Protein AF-A0AAV5U1A0-F1 (afdb_monomer_lite)

Sequence (401 aa):
RNSQMSFYNKMQKWLEPKESEEVRQLRVQREAMEIEHQRQMAEMQGRMNALTNTDSKTRQDALNRAQWETQQRAVQEHQRSAALDQSLADERSRSQQQSLADANRSKSERESYASSMERKRLDDERKAEETRRAEKARKDEERKSWEEKQKEADIRSAAEKEEHELKLEEVRREKAARLREIEESAMRYRRENEQRLEEERQRIADAYLKYRNHINMMMSEVAKAMMSRAWNDRVEKQWALKLAGMRDAHSPVHRLFSDIRFSLEDLTRLDGQALGGLVRAEIEIKVQCLLDELNNEIRAMEDEVALMQTYAVDHPEAVYLKDIEESAREIAVSALALQTEIEKVQAHLISQYEEPLSEECRDSCVRCFDELESRVEQIPTVVGLKQKYEHKNRGAYDNFQ

Secondary structure (DSSP, 8-state):
---TTSSTTS-TTS------HHHHHHHHHHHHHHHHHHHHHHHHHHHHTTS--S-TTSHHHHHHHHHHHHHHHHHHHHHHHHHHHHHHHHHHHHHHHHHHHHHHHHHHHHHHHHHHHHHHHHHHHHHHHHHHHHHHHHHHHHHHHHHHHHHHHHHHHHHHHHHHHHHHHHHHHHHHHHHHHHHHHHHHHHHHHHHHHHHHHHHHHHHHHHHHHHHHHHHHHHHHHHTTT---HHHHHHHHHHHHHHHHTTHHHHHHHHHHHHHHHHHHHSTTSTTHHHHHHHHHHHHHHHHHHHHHHHHHHHHHHHHHHHHHHH-TT-THHHHHHHHHHHHHHHHHHHHHHHHHHHHHHHS-SSPPPPHHHHHHHHHHHHHHHHHHHTSPPHHHHHHHHHHHHHHHHTT--

Organism: NCBI:txid358040

pLDDT: mean 75.24, std 15.14, range [37.62, 96.25]

Radius of gyration: 86.03 Å; chains: 1; bounding box: 164×68×234 Å

Foldseek 3Di:
DPPVPPPPPDVVDPDDDDDDPVVVVVVVVVVVVVVVVVVVVVVVVVVVVVPDDDDDDCVPVVVVVVVVVVVVVVVVVVVVVVVVVVVVVVVVVVVVVVVVVVVVVVVVVVVVVVVVVVVVVVVVVVVVVVVVVVVVVVVVVVVVVVVVVVVVVVVVVVVVVVVVVVVVVVVVVVVVVVVVVVVVVVVVVVVVLVVVLVVLLVVLVVVLVVLVVVVVVLLVVLVVVVVVVDPDPVNQVSVQVVLVSLLVLCVVLVVLLVVLVVLLVVLVVQPPHPCNVVSLSVSLSSLVSNLSSLVSSLVVLVVLLVSLVVVCVVCVVPVVSVVQNVLSVQLNVLSVQLSVLSVVVSVVSPPDDDDRDPPVSVVSNVVSVVSNNVSSVSRDHSVRSCVVVVVVVVVVVVVVD

Structure (mmCIF, N/CA/C/O backbone):
data_AF-A0AAV5U1A0-F1
#
_entry.id   AF-A0AAV5U1A0-F1
#
loop_
_atom_site.group_PDB
_atom_site.id
_atom_site.type_symbol
_atom_site.label_atom_id
_atom_site.label_alt_id
_atom_site.label_comp_id
_atom_site.label_asym_id
_atom_site.label_entity_id
_atom_site.label_seq_id
_atom_site.pdbx_PDB_ins_code
_atom_site.Cartn_x
_atom_site.Cartn_y
_atom_site.Cartn_z
_atom_site.occupancy
_atom_site.B_iso_or_equiv
_atom_site.auth_seq_id
_atom_site.auth_comp_id
_atom_site.auth_asym_id
_atom_site.auth_atom_id
_atom_site.pdbx_PDB_model_num
ATOM 1 N N . ARG A 1 1 ? -123.700 54.151 130.585 1.00 48.59 1 ARG A N 1
ATOM 2 C CA . ARG A 1 1 ? -122.828 54.742 129.532 1.00 48.59 1 ARG A CA 1
ATOM 3 C C . ARG A 1 1 ? -122.411 53.614 128.598 1.00 48.59 1 ARG A C 1
ATOM 5 O O . ARG A 1 1 ? -121.251 53.249 128.475 1.00 48.59 1 ARG A O 1
ATOM 12 N N . ASN A 1 2 ? -123.437 53.005 128.014 1.00 53.94 2 ASN A N 1
ATOM 13 C CA . ASN A 1 2 ? -123.401 51.636 127.531 1.00 53.94 2 ASN A CA 1
ATOM 14 C C . ASN A 1 2 ? -123.245 51.656 126.017 1.00 53.94 2 ASN A C 1
ATOM 16 O O . ASN A 1 2 ? -124.233 51.676 125.304 1.00 53.94 2 ASN A O 1
ATOM 20 N N . SER A 1 3 ? -122.007 51.705 125.546 1.00 49.53 3 SER A N 1
ATOM 21 C CA . SER A 1 3 ? -121.597 51.113 124.261 1.00 49.53 3 SER A CA 1
ATOM 22 C C . SER A 1 3 ? -120.067 51.002 124.211 1.00 49.53 3 SER A C 1
ATOM 24 O O . SER A 1 3 ? -119.428 51.112 123.168 1.00 49.53 3 SER A O 1
ATOM 26 N N . GLN A 1 4 ? -119.487 50.800 125.400 1.00 53.44 4 G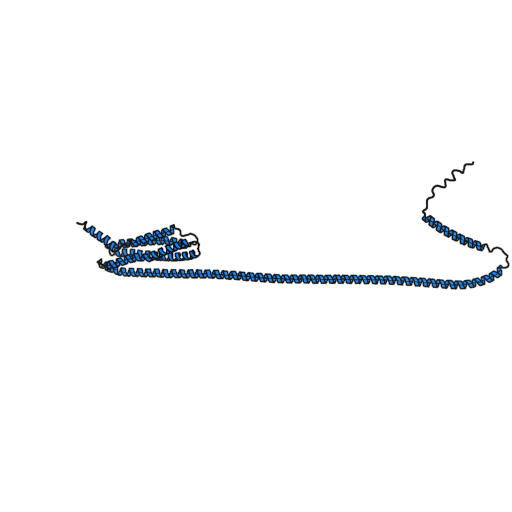LN A N 1
ATOM 27 C CA . GLN A 1 4 ? -118.068 50.754 125.738 1.00 53.44 4 GLN A CA 1
ATOM 28 C C . GLN A 1 4 ? -117.501 49.332 125.597 1.00 53.44 4 GLN A C 1
ATOM 30 O O . GLN A 1 4 ? -116.623 48.929 126.342 1.00 53.44 4 GLN A O 1
ATOM 35 N N . MET A 1 5 ? -118.032 48.537 124.670 1.00 49.59 5 MET A N 1
ATOM 36 C CA . MET A 1 5 ? -117.724 47.101 124.624 1.00 49.59 5 MET A CA 1
ATOM 37 C C . MET A 1 5 ? -117.631 46.505 123.214 1.00 49.59 5 MET A C 1
ATOM 39 O O . MET A 1 5 ? -117.287 45.335 123.092 1.00 49.59 5 MET A O 1
ATOM 43 N N . SER A 1 6 ? -117.911 47.254 122.135 1.00 59.16 6 SER A N 1
ATOM 44 C CA . SER A 1 6 ? -118.092 46.608 120.820 1.00 59.16 6 SER A CA 1
ATOM 45 C C . SER A 1 6 ? -116.867 46.592 119.910 1.00 59.16 6 SER A C 1
ATOM 47 O O . SER A 1 6 ? -116.707 45.635 119.160 1.00 59.16 6 SER A O 1
ATOM 49 N N . PHE A 1 7 ? -115.998 47.602 119.929 1.00 50.28 7 PHE A N 1
ATOM 50 C CA . PHE A 1 7 ? -114.868 47.610 118.988 1.00 50.28 7 PHE A CA 1
ATOM 51 C C . PHE A 1 7 ? -113.654 46.850 119.535 1.00 50.28 7 PHE A C 1
ATOM 53 O O . PHE A 1 7 ? -112.887 46.257 118.783 1.00 50.28 7 PHE A O 1
ATOM 60 N N . TYR A 1 8 ? -113.548 46.799 120.866 1.00 53.91 8 TYR A N 1
ATOM 61 C CA . TYR A 1 8 ? -112.411 46.233 121.585 1.00 53.91 8 TYR A CA 1
ATOM 62 C C . TYR A 1 8 ? -112.389 44.696 121.660 1.00 53.91 8 TYR A C 1
ATOM 64 O O . TYR A 1 8 ? -111.515 44.160 122.322 1.00 53.91 8 TYR A O 1
ATOM 72 N N . ASN A 1 9 ? -113.311 43.963 121.013 1.00 52.78 9 ASN A N 1
ATOM 73 C CA . ASN A 1 9 ? -113.523 42.555 121.379 1.00 52.78 9 ASN A CA 1
ATOM 74 C C . ASN A 1 9 ? -113.500 41.490 120.283 1.00 52.78 9 ASN A C 1
ATOM 76 O O . ASN A 1 9 ? -113.674 40.328 120.617 1.00 52.78 9 ASN A O 1
ATOM 80 N N . LYS A 1 10 ? -113.349 41.771 118.988 1.00 46.94 10 LYS A N 1
ATOM 81 C CA . LYS A 1 10 ? -113.421 40.638 118.027 1.00 46.94 10 LYS A CA 1
ATOM 82 C C . LYS A 1 10 ? -112.375 40.599 116.955 1.00 46.94 10 LYS A C 1
ATOM 84 O O . LYS A 1 10 ? -112.072 39.519 116.462 1.00 46.94 10 LYS A O 1
ATOM 89 N N . MET A 1 11 ? -111.774 41.740 116.658 1.00 47.81 11 MET A N 1
ATOM 90 C CA . MET A 1 11 ? -110.673 41.856 115.712 1.00 47.81 11 MET A CA 1
ATOM 91 C C . MET A 1 11 ? -109.422 41.027 116.036 1.00 47.81 11 MET A C 1
ATOM 93 O O . MET A 1 11 ? -108.529 40.916 115.208 1.00 47.81 11 MET A O 1
ATOM 97 N N . GLN A 1 12 ? -109.370 40.497 117.261 1.00 50.50 12 GLN A N 1
ATOM 98 C CA . GLN A 1 12 ? -108.471 39.505 117.854 1.00 50.50 12 GLN A CA 1
ATOM 99 C C . GLN A 1 12 ? -108.422 38.176 117.064 1.00 50.50 12 GLN A C 1
ATOM 101 O O . GLN A 1 12 ? -108.495 37.094 117.636 1.00 50.50 12 GLN A O 1
ATOM 106 N N . LYS A 1 13 ? -108.374 38.232 115.732 1.00 48.75 13 LYS A N 1
ATOM 107 C CA . LYS A 1 13 ? -108.492 37.045 114.882 1.00 48.75 13 LYS A CA 1
ATOM 108 C C . LYS A 1 13 ? -107.665 37.057 113.612 1.00 48.75 13 LYS A C 1
ATOM 110 O O . LYS A 1 13 ? -107.709 36.080 112.875 1.00 48.75 13 LYS A O 1
ATOM 115 N N . TRP A 1 14 ? -106.945 38.133 113.324 1.00 39.72 14 TRP A N 1
ATOM 116 C CA . TRP A 1 14 ? -106.251 38.232 112.052 1.00 39.72 14 TRP A CA 1
ATOM 117 C C . TRP A 1 14 ? -104.748 38.235 112.227 1.00 39.72 14 TRP A C 1
ATOM 119 O O . TRP A 1 14 ? -104.112 39.272 112.285 1.00 39.72 14 TRP A O 1
ATOM 129 N N . LEU A 1 15 ? -104.215 37.029 112.082 1.00 42.25 15 LEU A N 1
ATOM 130 C CA . LEU A 1 15 ? -102.913 36.794 111.465 1.00 42.25 15 LEU A CA 1
ATOM 131 C C . LEU A 1 15 ? -101.770 36.619 112.461 1.00 42.25 15 LEU A C 1
ATOM 133 O O . LEU A 1 15 ? -100.692 37.193 112.347 1.00 42.25 15 LEU A O 1
ATOM 137 N N . GLU A 1 16 ? -102.042 35.703 113.388 1.00 50.31 16 GLU A N 1
ATOM 138 C CA . GLU A 1 16 ? -101.119 34.652 113.813 1.00 50.31 16 GLU A CA 1
ATOM 139 C C . GLU A 1 16 ? -100.165 34.205 112.674 1.00 50.31 16 GLU A C 1
ATOM 141 O O . GLU A 1 16 ? -100.628 33.867 111.575 1.00 50.31 16 GLU A O 1
ATOM 146 N N . PRO A 1 17 ? -98.844 34.165 112.922 1.00 49.12 17 PRO A N 1
ATOM 147 C CA . PRO A 1 17 ? -97.859 33.585 112.011 1.00 49.12 17 PRO A CA 1
ATOM 148 C C . PRO A 1 17 ? -98.014 32.055 111.944 1.00 49.12 17 PRO A C 1
ATOM 150 O O . PRO A 1 17 ? -98.098 31.390 112.974 1.00 49.12 17 PRO A O 1
ATOM 153 N N . LYS A 1 18 ? -98.028 31.473 110.737 1.00 51.34 18 LYS A N 1
ATOM 154 C CA . LYS A 1 18 ? -98.046 30.012 110.537 1.00 51.34 18 LYS A CA 1
ATOM 155 C C . LYS A 1 18 ? -96.678 29.407 110.888 1.00 51.34 18 LYS A C 1
ATOM 157 O O . LYS A 1 18 ? -95.752 29.498 110.086 1.00 51.34 18 LYS A O 1
ATOM 162 N N . GLU A 1 19 ? -96.560 28.783 112.059 1.00 57.25 19 GLU A N 1
ATOM 163 C CA . GLU A 1 19 ? -95.441 27.887 112.397 1.00 57.25 19 GLU A CA 1
ATOM 164 C C . GLU A 1 19 ? -95.507 26.588 111.574 1.00 57.25 19 GLU A C 1
ATOM 166 O O . GLU A 1 19 ? -96.593 26.074 111.287 1.00 57.25 19 GLU A O 1
ATOM 171 N N . SER A 1 20 ? -94.336 26.083 111.169 1.00 61.44 20 SER A N 1
ATOM 172 C CA . SER A 1 20 ? -94.187 24.944 110.260 1.00 61.44 20 SER A CA 1
ATOM 173 C C . SER A 1 20 ? -94.536 23.597 110.911 1.00 61.44 20 SER A C 1
ATOM 175 O O . SER A 1 20 ? -94.379 23.386 112.115 1.00 61.44 20 SER A O 1
ATOM 177 N N . GLU A 1 21 ? -95.011 22.672 110.072 1.00 65.62 21 GLU A N 1
ATOM 178 C CA . GLU A 1 21 ? -95.587 21.362 110.415 1.00 65.62 21 GLU A CA 1
ATOM 179 C C . GLU A 1 21 ? -94.702 20.494 111.343 1.00 65.62 21 GLU A C 1
ATOM 181 O O . GLU A 1 21 ? -95.224 19.771 112.193 1.00 65.62 21 GLU A O 1
ATOM 186 N N . GLU A 1 22 ? -93.370 20.600 111.249 1.00 62.59 22 GLU A N 1
ATOM 187 C CA . GLU A 1 22 ? -92.422 19.838 112.085 1.00 62.59 22 GLU A CA 1
ATOM 188 C C . GLU A 1 22 ? -92.448 20.251 113.567 1.00 62.59 22 GLU A C 1
ATOM 190 O O . GLU A 1 22 ? -92.394 19.393 114.451 1.00 62.59 22 GLU A O 1
ATOM 195 N N . VAL A 1 23 ? -92.608 21.545 113.873 1.00 67.62 23 VAL A N 1
ATOM 196 C CA . VAL A 1 23 ? -92.709 22.029 115.266 1.00 67.62 23 VAL A CA 1
ATOM 197 C C . VAL A 1 23 ? -94.012 21.548 115.905 1.00 67.62 23 VAL A C 1
ATOM 199 O O . VAL A 1 23 ? -94.048 21.213 117.092 1.00 67.62 23 VAL A O 1
ATOM 202 N N . ARG A 1 24 ? -95.080 21.441 115.105 1.00 69.25 24 ARG A N 1
ATOM 203 C CA . ARG A 1 24 ? -96.358 20.868 115.542 1.00 69.25 24 ARG A CA 1
ATOM 204 C C . ARG A 1 24 ? -96.214 19.397 115.913 1.00 69.25 24 ARG A C 1
ATOM 206 O O . ARG A 1 24 ? -96.695 19.002 116.972 1.00 69.25 24 ARG A O 1
ATOM 213 N N . GLN A 1 25 ? -95.529 18.604 115.090 1.00 72.25 25 GLN A N 1
ATOM 214 C CA . GLN A 1 25 ? -95.338 17.178 115.366 1.00 72.25 25 GLN A CA 1
ATOM 215 C C . GLN A 1 25 ? -94.509 16.935 116.635 1.00 72.25 25 GLN A C 1
ATOM 217 O O . GLN A 1 25 ? -94.887 16.103 117.462 1.00 72.25 25 GLN A O 1
ATOM 222 N N . LEU A 1 26 ? -93.442 17.710 116.851 1.00 74.94 26 LEU A N 1
ATOM 223 C CA . LEU A 1 26 ? -92.630 17.605 118.067 1.00 74.94 26 LEU A CA 1
ATOM 224 C C . LEU A 1 26 ? -93.375 18.077 119.324 1.00 74.94 26 LEU A C 1
ATOM 226 O O . LEU A 1 26 ? -93.218 17.479 120.390 1.00 74.94 26 LEU A O 1
ATOM 230 N N . ARG A 1 27 ? -94.229 19.105 119.217 1.00 76.25 27 ARG A N 1
ATOM 231 C CA . ARG A 1 27 ? -95.063 19.546 120.347 1.00 76.25 27 ARG A CA 1
ATOM 232 C C . ARG A 1 27 ? -96.091 18.481 120.731 1.00 76.25 27 ARG A C 1
ATOM 234 O O . ARG A 1 27 ? -96.222 18.192 121.914 1.00 76.25 27 ARG A O 1
ATOM 241 N N . VAL A 1 28 ? -96.738 17.847 119.752 1.00 77.50 28 VAL A N 1
ATOM 242 C CA . VAL A 1 28 ? -97.706 16.763 119.999 1.00 77.50 28 VAL A CA 1
ATOM 243 C C . VAL A 1 28 ? -97.037 15.555 120.661 1.00 77.50 28 VAL A C 1
ATOM 245 O O . VAL A 1 28 ? -97.597 14.995 121.600 1.00 77.50 28 VAL A O 1
ATOM 248 N N . GLN A 1 29 ? -95.821 15.174 120.249 1.00 75.19 29 GLN A N 1
ATOM 249 C CA . GLN A 1 29 ? -95.087 14.097 120.928 1.00 75.19 29 GLN A CA 1
ATOM 250 C C . GLN A 1 29 ? -94.701 14.460 122.367 1.00 75.19 29 GLN A C 1
ATOM 252 O O . GLN A 1 29 ? -94.767 13.608 123.254 1.00 75.19 29 GLN A O 1
ATOM 257 N N . ARG A 1 30 ? -94.329 15.720 122.620 1.00 77.31 30 ARG A N 1
ATOM 258 C CA . ARG A 1 30 ? -93.998 16.184 123.971 1.00 77.31 30 ARG A CA 1
ATOM 259 C C . ARG A 1 30 ? -95.231 16.236 124.878 1.00 77.31 30 ARG A C 1
ATOM 261 O O . ARG A 1 30 ? -95.161 15.740 125.997 1.00 77.31 30 ARG A O 1
ATOM 268 N N . GLU A 1 31 ? -96.355 16.760 124.388 1.00 78.31 31 GLU A N 1
ATOM 269 C CA . GLU A 1 31 ? -97.624 16.810 125.130 1.00 78.31 31 GLU A CA 1
ATOM 270 C C . GLU A 1 31 ? -98.175 15.406 125.417 1.00 78.31 31 GLU A C 1
ATOM 272 O O . GLU A 1 31 ? -98.646 15.151 126.523 1.00 78.31 31 GLU A O 1
ATOM 277 N N . ALA A 1 32 ? -98.053 14.461 124.477 1.00 72.75 32 ALA A N 1
ATOM 278 C CA . ALA A 1 32 ? -98.461 13.074 124.704 1.00 72.75 32 ALA A CA 1
ATOM 279 C C . ALA A 1 32 ? -97.666 12.416 125.848 1.00 72.75 32 ALA A C 1
ATOM 281 O O . ALA A 1 32 ? -98.256 11.765 126.710 1.00 72.75 32 ALA A O 1
ATOM 282 N N . MET A 1 33 ? -96.348 12.642 125.911 1.00 70.44 33 MET A N 1
ATOM 283 C CA . MET A 1 33 ? -95.525 12.147 127.022 1.00 70.44 33 MET A CA 1
ATOM 284 C C . MET A 1 33 ? -95.850 12.837 128.355 1.00 70.44 33 MET A C 1
ATOM 286 O O . MET A 1 33 ? -95.822 12.195 129.404 1.00 70.44 33 MET A O 1
ATOM 290 N N . GLU A 1 34 ? -96.186 14.128 128.337 1.00 77.50 34 GLU A N 1
ATOM 291 C CA . GLU A 1 34 ? -96.511 14.891 129.548 1.00 77.50 34 GLU A CA 1
ATOM 292 C C . GLU A 1 34 ? -97.882 14.492 130.132 1.00 77.50 34 GLU A C 1
ATOM 294 O O . GLU A 1 34 ? -98.027 14.386 131.352 1.00 77.50 34 GLU A O 1
ATOM 299 N N . ILE A 1 35 ? -98.855 14.147 129.279 1.00 78.00 35 ILE A N 1
ATOM 300 C CA . ILE A 1 35 ? -100.155 13.582 129.683 1.00 78.00 35 ILE A CA 1
ATOM 301 C C . ILE A 1 35 ? -99.990 12.179 130.285 1.00 78.00 35 ILE A C 1
ATOM 303 O O . ILE A 1 35 ? -100.602 11.878 131.312 1.00 78.00 35 ILE A O 1
ATOM 307 N N . GLU A 1 36 ? -99.150 11.327 129.692 1.00 75.19 36 GLU A N 1
ATOM 308 C CA . GLU A 1 36 ? -98.851 9.990 130.226 1.00 75.19 36 GLU A CA 1
ATOM 309 C C . GLU A 1 36 ? -98.211 10.090 131.623 1.00 75.19 36 GLU A C 1
ATOM 311 O O . GLU A 1 36 ? -98.620 9.399 132.561 1.00 75.19 36 GLU A O 1
ATOM 316 N N . HIS A 1 37 ? -97.267 11.023 131.795 1.00 76.25 37 HIS A N 1
ATOM 317 C CA . HIS A 1 37 ? -96.610 11.266 133.076 1.00 76.25 37 HIS A CA 1
ATOM 318 C C . HIS A 1 37 ? -97.585 11.796 134.142 1.00 76.25 37 HIS A C 1
ATOM 320 O O . HIS A 1 37 ? -97.593 11.307 135.274 1.00 76.25 37 HIS A O 1
ATOM 326 N N . GLN A 1 38 ? -98.475 12.730 133.787 1.00 76.69 38 GLN A N 1
ATOM 327 C CA . GLN A 1 38 ? -99.516 13.215 134.701 1.00 76.69 38 GLN A CA 1
ATOM 328 C C . GLN A 1 38 ? -100.531 12.124 135.071 1.00 76.69 38 GLN A C 1
ATOM 330 O O . GLN A 1 38 ? -100.978 12.067 136.219 1.00 76.69 38 GLN A O 1
ATOM 335 N N . ARG A 1 39 ? -100.858 11.213 134.146 1.00 76.44 39 ARG A N 1
ATOM 336 C CA . ARG A 1 39 ? -101.757 10.083 134.413 1.00 76.44 39 ARG A CA 1
ATOM 337 C C . ARG A 1 39 ? -101.153 9.103 135.421 1.00 76.44 39 ARG A C 1
ATOM 339 O O . ARG A 1 39 ? -101.855 8.688 136.340 1.00 76.44 39 ARG A O 1
ATOM 346 N N . GLN A 1 40 ? -99.854 8.813 135.319 1.00 71.38 40 GLN A N 1
ATOM 347 C CA . GLN A 1 40 ? -99.142 7.993 136.310 1.00 71.38 40 GLN A CA 1
ATOM 348 C C . GLN A 1 40 ? -99.088 8.665 137.694 1.00 71.38 40 GLN A C 1
ATOM 350 O O . GLN A 1 40 ? -99.261 7.996 138.715 1.00 71.38 40 GLN A O 1
ATOM 355 N N . MET A 1 41 ? -98.926 9.993 137.745 1.00 70.00 41 MET A N 1
ATOM 356 C CA . MET A 1 41 ? -98.953 10.753 139.003 1.00 70.00 41 MET A CA 1
ATOM 357 C C . MET A 1 41 ? -100.347 10.761 139.656 1.00 70.00 41 MET A C 1
ATOM 359 O O . MET A 1 41 ? -100.457 10.599 140.874 1.00 70.00 41 MET A O 1
ATOM 363 N N . ALA A 1 42 ? -101.416 10.866 138.860 1.00 65.44 42 ALA A N 1
ATOM 364 C CA . ALA A 1 42 ? -102.796 10.801 139.344 1.00 65.44 42 ALA A CA 1
ATOM 365 C C . ALA A 1 42 ? -103.187 9.393 139.832 1.00 65.44 42 ALA A C 1
ATOM 367 O O . ALA A 1 42 ? -103.898 9.257 140.827 1.00 65.44 42 ALA A O 1
ATOM 368 N N . GLU A 1 43 ? -102.690 8.336 139.184 1.00 62.28 43 GLU A N 1
ATOM 369 C CA . GLU A 1 43 ? -102.940 6.949 139.592 1.00 62.28 43 GLU A CA 1
ATOM 370 C C . GLU A 1 43 ? -102.210 6.600 140.905 1.00 62.28 43 GLU A C 1
ATOM 372 O O . GLU A 1 43 ? -102.770 5.918 141.772 1.00 62.28 43 GLU A O 1
ATOM 377 N N . MET A 1 44 ? -101.009 7.158 141.119 1.00 54.88 44 MET A N 1
ATOM 378 C CA . MET A 1 44 ? -100.324 7.108 142.417 1.00 54.88 44 MET A CA 1
ATOM 379 C C . MET A 1 44 ? -101.085 7.870 143.509 1.00 54.88 44 MET A C 1
ATOM 381 O O . MET A 1 44 ? -101.256 7.341 144.609 1.00 54.88 44 MET A O 1
ATOM 385 N N . GLN A 1 45 ? -101.601 9.071 143.223 1.00 57.88 45 GLN A N 1
ATOM 386 C CA . GLN A 1 45 ? -102.426 9.820 144.182 1.00 57.88 45 GLN A CA 1
ATOM 387 C C . GLN A 1 45 ? -103.773 9.132 144.473 1.00 57.88 45 GLN A C 1
ATOM 389 O O . GLN A 1 45 ? -104.239 9.161 145.613 1.00 57.88 45 GLN A O 1
ATOM 394 N N . GLY A 1 46 ? -104.361 8.433 143.496 1.00 57.78 46 GLY A N 1
ATOM 395 C CA . GLY A 1 46 ? -105.582 7.638 143.666 1.00 57.78 46 GLY A CA 1
ATOM 396 C C . GLY A 1 46 ? -105.400 6.429 144.590 1.00 57.78 46 GLY A C 1
ATOM 397 O O . GLY A 1 46 ? -106.265 6.157 145.421 1.00 57.78 46 GLY A O 1
ATOM 398 N N . ARG A 1 47 ? -104.243 5.750 144.529 1.00 52.94 47 ARG A N 1
ATOM 399 C CA . ARG A 1 47 ? -103.893 4.675 145.482 1.00 52.94 47 ARG A CA 1
ATOM 400 C C . ARG A 1 47 ? -103.631 5.198 146.895 1.00 52.94 47 ARG A C 1
ATOM 402 O O . ARG A 1 47 ? -103.872 4.482 147.862 1.00 52.94 47 ARG A O 1
ATOM 409 N N . MET A 1 48 ? -103.190 6.448 147.019 1.00 47.09 48 MET A N 1
ATOM 410 C CA . MET A 1 48 ? -102.889 7.078 148.304 1.00 47.09 48 MET A CA 1
ATOM 411 C C . MET A 1 48 ? -104.152 7.557 149.051 1.00 47.09 48 MET A C 1
ATOM 413 O O . MET A 1 48 ? -104.166 7.568 150.279 1.00 47.09 48 MET A O 1
ATOM 417 N N . ASN A 1 49 ? -105.242 7.854 148.332 1.00 48.47 49 ASN A N 1
ATOM 418 C CA . ASN A 1 49 ? -106.522 8.293 148.910 1.00 48.47 49 ASN A CA 1
ATOM 419 C C . ASN A 1 49 ? -107.484 7.145 149.296 1.00 48.47 49 ASN A C 1
ATOM 421 O O . ASN A 1 49 ? -108.529 7.402 149.887 1.00 48.47 49 ASN A O 1
ATOM 425 N N . ALA A 1 50 ? -107.136 5.882 149.020 1.00 46.12 50 ALA A N 1
ATOM 426 C CA . ALA A 1 50 ? -107.921 4.700 149.410 1.00 46.12 50 ALA A CA 1
ATOM 427 C C . ALA A 1 50 ? -107.525 4.105 150.785 1.00 46.12 50 ALA A C 1
ATOM 429 O O . ALA A 1 50 ? -108.000 3.033 151.154 1.00 46.12 50 ALA A O 1
ATOM 430 N N . LEU A 1 51 ? -106.666 4.786 151.558 1.00 40.56 51 LEU A N 1
ATOM 431 C CA . LEU A 1 51 ? -106.143 4.319 152.857 1.00 40.56 51 LEU A CA 1
ATOM 432 C C . LEU A 1 51 ? -106.415 5.291 154.023 1.00 40.56 51 LEU A C 1
ATOM 434 O O . LEU A 1 51 ? -105.665 5.339 155.000 1.00 40.56 51 LEU A O 1
ATOM 438 N N . THR A 1 52 ? -107.512 6.047 153.955 1.00 38.78 52 THR A N 1
ATOM 439 C CA . THR A 1 52 ? -107.916 7.007 154.996 1.00 38.78 52 THR A CA 1
ATOM 440 C C . THR A 1 52 ? -109.389 6.861 155.390 1.00 38.78 52 THR A C 1
ATOM 442 O O . THR A 1 52 ? -110.200 7.737 155.121 1.00 38.78 52 THR A O 1
ATOM 445 N N . ASN A 1 53 ? -109.737 5.752 156.057 1.00 40.44 53 ASN A N 1
ATOM 446 C CA . ASN A 1 53 ? -110.709 5.737 157.167 1.00 40.44 53 ASN A CA 1
ATOM 447 C C . ASN A 1 53 ? -110.823 4.335 157.791 1.00 40.44 53 ASN A C 1
ATOM 449 O O . ASN A 1 53 ? -111.465 3.475 157.205 1.00 40.44 53 ASN A O 1
ATOM 453 N N . THR A 1 54 ? -110.188 4.131 158.956 1.00 41.41 54 THR A N 1
ATOM 454 C CA . THR A 1 54 ? -110.735 3.475 160.172 1.00 41.41 54 THR A CA 1
ATOM 455 C C . THR A 1 54 ? -109.639 3.330 161.247 1.00 41.41 54 THR A C 1
ATOM 457 O O . THR A 1 54 ? -108.613 2.690 161.029 1.00 41.41 54 THR A O 1
ATOM 460 N N . ASP A 1 55 ? -109.877 3.969 162.392 1.00 41.81 55 ASP A N 1
ATOM 461 C CA . ASP A 1 55 ? -109.463 3.709 163.784 1.00 41.81 55 ASP A CA 1
ATOM 462 C C . ASP A 1 55 ? -108.170 2.932 164.151 1.00 41.81 55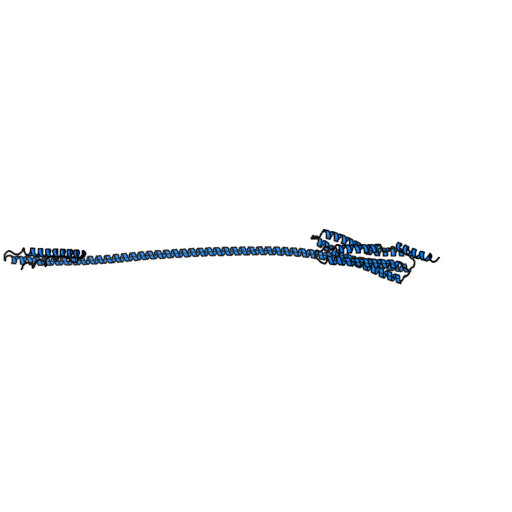 ASP A C 1
ATOM 464 O O . ASP A 1 55 ? -108.125 1.720 164.338 1.00 41.81 55 ASP A O 1
ATOM 468 N N . SER A 1 56 ? -107.126 3.725 164.425 1.00 47.94 56 SER A N 1
ATOM 469 C CA . SER A 1 56 ? -106.319 3.860 165.665 1.00 47.94 56 SER A CA 1
ATOM 470 C C . SER A 1 56 ? -105.809 2.672 166.520 1.00 47.94 56 SER A C 1
ATOM 472 O O . SER A 1 56 ? -104.936 2.940 167.346 1.00 47.94 56 SER A O 1
ATOM 474 N N . LYS A 1 57 ? -106.238 1.406 166.404 1.00 46.16 57 LYS A N 1
ATOM 475 C CA . LYS A 1 57 ? -105.775 0.343 167.347 1.00 46.16 57 LYS A CA 1
ATOM 476 C C . LYS A 1 57 ? -105.124 -0.895 166.714 1.00 46.16 57 LYS A C 1
ATOM 478 O O . LYS A 1 57 ? -104.540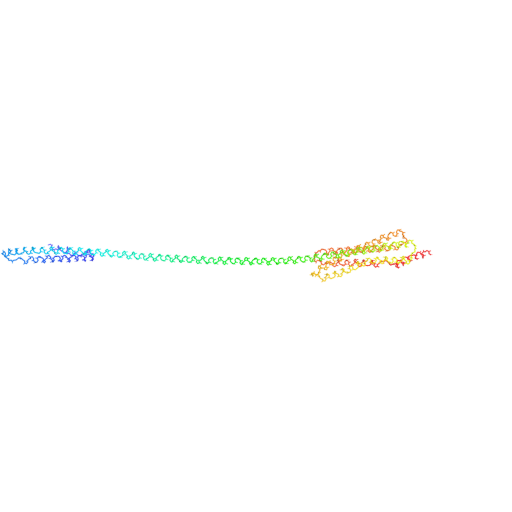 -1.698 167.428 1.00 46.16 57 LYS A O 1
ATOM 483 N N . THR A 1 58 ? -105.102 -0.990 165.385 1.00 52.84 58 THR A N 1
ATOM 484 C CA . THR A 1 58 ? -104.481 -2.089 164.606 1.00 52.84 58 THR A CA 1
ATOM 485 C C . THR A 1 58 ? -103.177 -1.692 163.892 1.00 52.84 58 THR A C 1
ATOM 487 O O . THR A 1 58 ? -102.538 -2.523 163.251 1.00 52.84 58 THR A O 1
ATOM 490 N N . ARG A 1 59 ? -102.740 -0.428 164.019 1.00 48.12 59 ARG A N 1
ATOM 491 C CA . ARG A 1 59 ? -101.517 0.118 163.389 1.00 48.12 59 ARG A CA 1
ATOM 492 C C . ARG A 1 59 ? -100.212 -0.412 163.997 1.00 48.12 59 ARG A C 1
ATOM 494 O O . ARG A 1 59 ? -99.212 -0.480 163.290 1.00 48.12 59 ARG A O 1
ATOM 501 N N . GLN A 1 60 ? -100.219 -0.808 165.270 1.00 51.88 60 GLN A N 1
ATOM 502 C CA . GLN A 1 60 ? -98.990 -1.189 165.973 1.00 51.88 60 GLN A CA 1
ATOM 503 C C . GLN A 1 60 ? -98.539 -2.629 165.656 1.00 51.88 60 GLN A C 1
ATOM 505 O O . GLN A 1 60 ? -97.346 -2.871 165.500 1.00 51.88 60 GLN A O 1
ATOM 510 N N . ASP A 1 61 ? -99.473 -3.562 165.439 1.00 56.81 61 ASP A N 1
ATOM 511 C CA . ASP A 1 61 ? -99.145 -4.963 165.113 1.00 56.81 61 ASP A CA 1
ATOM 512 C C . ASP A 1 61 ? -98.817 -5.188 163.624 1.00 56.81 61 ASP A C 1
ATOM 514 O O . ASP A 1 61 ? -98.133 -6.153 163.271 1.00 56.81 61 ASP A O 1
ATOM 518 N N . ALA A 1 62 ? -99.255 -4.284 162.738 1.00 52.59 62 ALA A N 1
ATOM 519 C CA . ALA A 1 62 ? -98.893 -4.299 161.319 1.00 52.59 62 ALA A CA 1
ATOM 520 C C . ALA A 1 62 ? -97.471 -3.755 161.067 1.00 52.59 62 ALA A C 1
ATOM 522 O O . ALA A 1 62 ? -96.779 -4.241 160.174 1.00 52.59 62 ALA A O 1
ATOM 523 N N . LEU A 1 63 ? -96.999 -2.804 161.883 1.00 56.41 63 LEU A N 1
ATOM 524 C CA . LEU A 1 63 ? -95.653 -2.222 161.781 1.00 56.41 63 LEU A CA 1
ATOM 525 C C . LEU A 1 63 ? -94.544 -3.232 162.125 1.00 56.41 63 LEU A C 1
ATOM 527 O O . LEU A 1 63 ? -93.533 -3.287 161.425 1.00 56.41 63 LEU A O 1
ATOM 531 N N . ASN A 1 64 ? -94.769 -4.097 163.118 1.00 59.62 64 ASN A N 1
ATOM 532 C CA . ASN A 1 64 ? -93.806 -5.140 163.490 1.00 59.62 64 ASN A CA 1
ATOM 533 C C . ASN A 1 64 ? -93.730 -6.281 162.455 1.00 59.62 64 ASN A C 1
ATOM 535 O O . ASN A 1 64 ? -92.658 -6.844 162.245 1.00 59.62 64 ASN A O 1
ATOM 539 N N . ARG A 1 65 ? -94.833 -6.597 161.756 1.00 58.69 65 ARG A N 1
ATOM 540 C CA . ARG A 1 65 ? -94.817 -7.556 160.633 1.00 58.69 65 ARG A CA 1
ATOM 541 C C . ARG A 1 65 ? -94.189 -6.967 159.368 1.00 58.69 65 ARG A C 1
ATOM 543 O O . ARG A 1 65 ? -93.401 -7.645 158.716 1.00 58.69 65 ARG A O 1
ATOM 550 N N . ALA A 1 66 ? -94.468 -5.698 159.068 1.00 55.59 66 ALA A N 1
ATOM 551 C CA . ALA A 1 66 ? -93.889 -5.013 157.918 1.00 55.59 66 ALA A CA 1
ATOM 552 C C . ALA A 1 66 ? -92.359 -4.904 158.025 1.00 55.59 66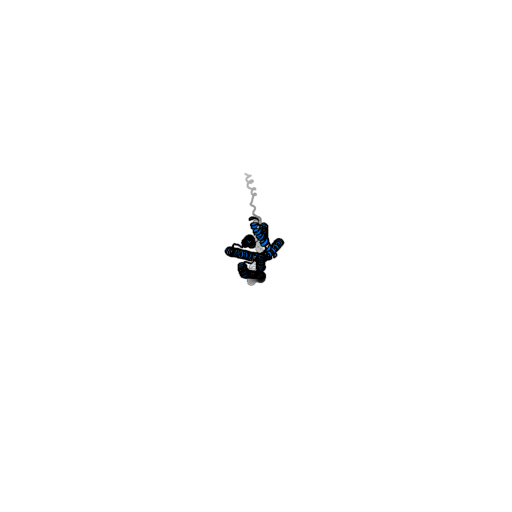 ALA A C 1
ATOM 554 O O . ALA A 1 66 ? -91.678 -5.190 157.050 1.00 55.59 66 ALA A O 1
ATOM 555 N N . GLN A 1 67 ? -91.798 -4.583 159.199 1.00 60.94 67 GLN A N 1
ATOM 556 C CA . GLN A 1 67 ? -90.339 -4.476 159.369 1.00 60.94 67 GLN A CA 1
ATOM 557 C C . GLN A 1 67 ? -89.581 -5.792 159.123 1.00 60.94 67 GLN A C 1
ATOM 559 O O . GLN A 1 67 ? -88.467 -5.753 158.595 1.00 60.94 67 GLN A O 1
ATOM 564 N N . TRP A 1 68 ? -90.175 -6.946 159.444 1.00 62.72 68 TRP A N 1
ATOM 565 C CA . TRP A 1 68 ? -89.560 -8.250 159.168 1.00 62.72 68 TRP A CA 1
ATOM 566 C C . TRP A 1 68 ? -89.570 -8.597 157.669 1.00 62.72 68 TRP A C 1
ATOM 568 O O . TRP A 1 68 ? -88.581 -9.102 157.137 1.00 62.72 68 TRP A O 1
ATOM 578 N N . GLU A 1 69 ? -90.640 -8.245 156.950 1.00 58.03 69 GLU A N 1
ATOM 579 C CA . GLU A 1 69 ? -90.724 -8.448 155.497 1.00 58.03 69 GLU A CA 1
ATOM 580 C C . GLU A 1 69 ? -89.805 -7.502 154.702 1.00 58.03 69 GLU A C 1
ATOM 582 O O . GLU A 1 69 ? -89.264 -7.902 153.667 1.00 58.03 69 GLU A O 1
ATOM 587 N N . THR A 1 70 ? -89.560 -6.275 155.184 1.00 59.31 70 THR A N 1
ATOM 588 C CA . THR A 1 70 ? -88.643 -5.333 154.517 1.00 59.31 70 THR A CA 1
ATOM 589 C C . THR A 1 70 ? -87.186 -5.800 154.583 1.00 59.31 70 THR A C 1
ATOM 591 O O . THR A 1 70 ? -86.452 -5.634 153.609 1.00 59.31 70 THR A O 1
ATOM 594 N N . GLN A 1 71 ? -86.758 -6.436 155.682 1.00 60.34 71 GLN A N 1
ATOM 595 C CA . GLN A 1 71 ? -85.396 -6.980 155.784 1.00 60.34 71 GLN A CA 1
ATOM 596 C C . GLN A 1 71 ? -85.171 -8.187 154.860 1.00 60.34 71 GLN A C 1
ATOM 598 O O . GLN A 1 71 ? -84.095 -8.299 154.274 1.00 60.34 71 GLN A O 1
ATOM 603 N N . GLN A 1 72 ? -86.174 -9.049 154.646 1.00 60.06 72 GLN A N 1
ATOM 604 C CA . GLN A 1 72 ? -86.034 -10.155 153.688 1.00 60.06 72 GLN A CA 1
ATOM 605 C C . GLN A 1 72 ? -86.010 -9.699 152.220 1.00 60.06 72 GLN A C 1
ATOM 607 O O . GLN A 1 72 ? -85.264 -10.274 151.425 1.00 60.06 72 GLN A O 1
ATOM 612 N N . ARG A 1 73 ? -86.768 -8.657 151.844 1.00 58.12 73 ARG A N 1
ATOM 613 C CA . ARG A 1 73 ? -86.749 -8.142 150.459 1.00 58.12 73 ARG A CA 1
ATOM 614 C C . ARG A 1 73 ? -85.424 -7.470 150.097 1.00 58.12 73 ARG A C 1
ATOM 616 O O . ARG A 1 73 ? -84.926 -7.710 149.001 1.00 58.12 73 ARG A O 1
ATOM 623 N N . ALA A 1 74 ? -84.803 -6.739 151.027 1.00 57.97 74 ALA A N 1
ATOM 624 C CA . ALA A 1 74 ? -83.517 -6.077 150.787 1.00 57.97 74 ALA A CA 1
ATOM 625 C C . ALA A 1 74 ? -82.378 -7.067 150.457 1.00 57.97 74 ALA A C 1
ATOM 627 O O . ALA A 1 74 ? -81.525 -6.775 149.621 1.00 57.97 74 ALA A O 1
ATOM 628 N N . VAL A 1 75 ? -82.384 -8.268 151.051 1.00 62.06 75 VAL A N 1
ATOM 629 C CA . VAL A 1 75 ? -81.375 -9.306 150.765 1.00 62.06 75 VAL A CA 1
ATOM 630 C C . VAL A 1 75 ? -81.586 -9.950 149.385 1.00 62.06 75 VAL A C 1
ATOM 632 O O . VAL A 1 75 ? -80.611 -10.210 148.680 1.00 62.06 75 VAL A O 1
ATOM 635 N N . GLN A 1 76 ? -82.834 -10.164 148.951 1.00 59.41 76 GLN A N 1
ATOM 636 C CA . GLN A 1 76 ? -83.119 -10.707 147.612 1.00 59.41 76 GLN A CA 1
ATOM 637 C C . GLN A 1 76 ? -82.865 -9.697 146.480 1.00 59.41 76 GLN A C 1
ATOM 639 O O . GLN A 1 76 ? -82.425 -10.092 145.399 1.00 59.41 76 GLN A O 1
ATOM 644 N N . GLU A 1 77 ? -83.099 -8.403 146.708 1.00 57.75 77 GLU A N 1
ATOM 645 C CA . GLU A 1 77 ? -82.823 -7.354 145.715 1.00 57.75 77 GLU A CA 1
ATOM 646 C C . GLU A 1 77 ? -81.319 -7.155 145.486 1.00 57.75 77 GLU A C 1
ATOM 648 O O . GLU A 1 77 ? -80.884 -7.030 144.339 1.00 57.75 77 GLU A O 1
ATOM 653 N N . HIS A 1 78 ? -80.505 -7.246 146.544 1.00 59.88 78 HIS A N 1
ATOM 654 C CA . HIS A 1 78 ? -79.048 -7.139 146.422 1.00 59.88 78 HIS A CA 1
ATOM 655 C C . HIS A 1 78 ? -78.422 -8.326 145.663 1.00 59.88 78 HIS A C 1
ATOM 657 O O . HIS A 1 78 ? -77.430 -8.151 144.955 1.00 59.88 78 HIS A O 1
ATOM 663 N N . GLN A 1 79 ? -79.024 -9.521 145.749 1.00 60.25 79 GLN A N 1
ATOM 664 C CA . GLN A 1 79 ? -78.614 -10.686 144.952 1.00 60.25 79 GLN A CA 1
ATOM 665 C C . GLN A 1 79 ? -79.036 -10.574 143.476 1.00 60.25 79 GLN A C 1
ATOM 667 O O . GLN A 1 79 ? -78.304 -11.028 142.598 1.00 60.25 79 GLN A O 1
ATOM 672 N N . ARG A 1 80 ? -80.177 -9.936 143.173 1.00 57.91 80 ARG A N 1
ATOM 673 C CA . ARG A 1 80 ? -80.626 -9.707 141.785 1.00 57.91 80 ARG A CA 1
ATOM 674 C C . ARG A 1 80 ? -79.852 -8.596 141.073 1.00 57.91 80 ARG A C 1
ATOM 676 O O . ARG A 1 80 ? -79.568 -8.752 139.891 1.00 57.91 80 ARG A O 1
ATOM 683 N N . SER A 1 81 ? -79.479 -7.521 141.770 1.00 56.72 81 SER A N 1
ATOM 684 C CA . SER A 1 81 ? -78.669 -6.435 141.188 1.00 56.72 81 SER A CA 1
ATOM 685 C C . SER A 1 81 ? -77.252 -6.906 140.830 1.00 56.72 81 SER A C 1
ATOM 687 O O . SER A 1 81 ? -76.794 -6.638 139.722 1.00 56.72 81 SER A O 1
ATOM 689 N N . ALA A 1 82 ? -76.601 -7.697 141.692 1.00 59.06 82 ALA A N 1
ATOM 690 C CA . ALA A 1 82 ? -75.263 -8.225 141.410 1.00 59.06 82 ALA A CA 1
ATOM 691 C C . ALA A 1 82 ? -75.232 -9.185 140.200 1.00 59.06 82 ALA A C 1
ATOM 693 O O . ALA A 1 82 ? -74.272 -9.180 139.433 1.00 59.06 82 ALA A O 1
ATOM 694 N N . ALA A 1 83 ? -76.292 -9.974 139.988 1.00 60.25 83 ALA A N 1
ATOM 695 C CA . ALA A 1 83 ? -76.393 -10.886 138.845 1.00 60.25 83 ALA A CA 1
ATOM 696 C C . ALA A 1 83 ? -76.612 -10.159 137.501 1.00 60.25 83 ALA A C 1
ATOM 698 O O . ALA A 1 83 ? -76.172 -10.640 136.455 1.00 60.25 83 ALA A O 1
ATOM 699 N N . LEU A 1 84 ? -77.274 -8.997 137.515 1.00 60.19 84 LEU A N 1
ATOM 700 C CA . LEU A 1 84 ? -77.587 -8.229 136.305 1.00 60.19 84 LEU A CA 1
ATOM 701 C C . LEU A 1 84 ? -76.375 -7.428 135.802 1.00 60.19 84 LEU A C 1
ATOM 703 O O . LEU A 1 84 ? -76.122 -7.385 134.596 1.00 60.19 84 LEU A O 1
ATOM 707 N N . ASP A 1 85 ? -75.565 -6.893 136.718 1.00 59.09 85 ASP A N 1
ATOM 708 C CA . ASP A 1 85 ? -74.323 -6.187 136.375 1.00 59.09 85 ASP A CA 1
ATOM 709 C C . ASP A 1 85 ? -73.251 -7.132 135.799 1.00 59.09 85 ASP A C 1
ATOM 711 O O . ASP A 1 85 ? -72.494 -6.751 134.903 1.00 59.09 85 ASP A O 1
ATOM 715 N N . GLN A 1 86 ? -73.229 -8.397 136.235 1.00 61.41 86 GLN A N 1
ATOM 716 C CA . GLN A 1 86 ? -72.313 -9.414 135.709 1.00 61.41 86 GLN A CA 1
ATOM 717 C C . GLN A 1 86 ? -72.701 -9.863 134.284 1.00 61.41 86 GLN A C 1
ATOM 719 O O . GLN A 1 86 ? -71.832 -10.017 133.426 1.00 61.41 86 GLN A O 1
ATOM 724 N N . SER A 1 87 ? -74.003 -9.965 133.989 1.00 65.38 87 SER A N 1
ATOM 725 C CA . SER A 1 87 ? -74.516 -10.276 132.643 1.00 65.38 87 SER A CA 1
ATOM 726 C C . SER A 1 87 ? -74.204 -9.174 131.621 1.00 65.38 87 SER A C 1
ATOM 728 O O . SER A 1 87 ? -73.834 -9.468 130.485 1.00 65.38 87 SER A O 1
ATOM 730 N N . LEU A 1 88 ? -74.326 -7.901 132.011 1.00 61.12 88 LEU A N 1
ATOM 731 C CA . LEU A 1 88 ? -74.060 -6.763 131.120 1.00 61.12 88 LEU A CA 1
ATOM 732 C C . LEU A 1 88 ? -72.561 -6.559 130.841 1.00 61.12 88 LEU A C 1
ATOM 734 O O . LEU A 1 88 ? -72.193 -6.077 129.765 1.00 61.12 88 LEU A O 1
ATOM 738 N N . ALA A 1 89 ? -71.686 -6.935 131.777 1.00 63.16 89 ALA A N 1
ATOM 739 C CA . ALA A 1 89 ? -70.239 -6.921 131.564 1.00 63.16 89 ALA A CA 1
ATOM 740 C C . ALA A 1 89 ? -69.794 -7.997 130.553 1.00 63.16 89 ALA A C 1
ATOM 742 O O . ALA A 1 89 ? -69.005 -7.704 129.649 1.00 63.16 89 ALA A O 1
ATOM 743 N N . ASP A 1 90 ? -70.354 -9.207 130.644 1.00 64.56 90 ASP A N 1
ATOM 744 C CA . ASP A 1 90 ? -70.055 -10.309 129.720 1.00 64.56 90 ASP A CA 1
ATOM 745 C C . ASP A 1 90 ? -70.548 -10.030 128.291 1.00 64.56 90 ASP A C 1
ATOM 747 O O . ASP A 1 90 ? -69.863 -10.353 127.315 1.00 64.56 90 ASP A O 1
ATOM 751 N N . GLU A 1 91 ? -71.699 -9.374 128.139 1.00 65.31 91 GLU A N 1
ATOM 752 C CA . GLU A 1 91 ? -72.264 -9.034 126.828 1.00 65.31 91 GLU A CA 1
ATOM 753 C C . GLU A 1 91 ? -71.459 -7.934 126.111 1.00 65.31 91 GLU A C 1
ATOM 755 O O . GLU A 1 91 ? -71.202 -8.023 124.905 1.00 65.31 91 GLU A O 1
ATOM 760 N N . ARG A 1 92 ? -70.939 -6.949 126.861 1.00 67.00 92 ARG A N 1
ATOM 761 C CA . ARG A 1 92 ? -69.997 -5.946 126.327 1.00 67.00 92 ARG A CA 1
ATOM 762 C C . ARG A 1 92 ? -68.670 -6.571 125.902 1.00 67.00 92 ARG A C 1
ATOM 764 O O . ARG A 1 92 ? -68.162 -6.233 124.834 1.00 67.00 92 ARG A O 1
ATOM 771 N N . SER A 1 93 ? -68.139 -7.504 126.690 1.00 70.50 93 SER A N 1
ATOM 772 C CA . SER A 1 93 ? -66.885 -8.197 126.374 1.00 70.50 93 SER A CA 1
ATOM 773 C C . SER A 1 93 ? -67.010 -9.061 125.107 1.00 70.50 93 SER A C 1
ATOM 775 O O . SER A 1 93 ? -66.148 -9.006 124.227 1.00 70.50 93 SER A O 1
ATOM 777 N N . ARG A 1 94 ? -68.135 -9.777 124.935 1.00 68.69 94 ARG A N 1
ATOM 778 C CA . ARG A 1 94 ? -68.418 -10.562 123.716 1.00 68.69 94 ARG A CA 1
ATOM 779 C C . ARG A 1 94 ? -68.575 -9.686 122.473 1.00 68.69 94 ARG A C 1
ATOM 781 O O . ARG A 1 94 ? -67.976 -9.989 121.445 1.00 68.69 94 ARG A O 1
ATOM 788 N N . SER A 1 95 ? -69.310 -8.578 122.570 1.00 64.56 95 SER A N 1
ATOM 789 C CA . SER A 1 95 ? -69.501 -7.648 121.446 1.00 64.56 95 SER A CA 1
ATOM 790 C C . SER A 1 95 ? -68.182 -6.995 120.998 1.00 64.56 95 SER A C 1
ATOM 792 O O . SER A 1 95 ? -67.899 -6.873 119.803 1.00 64.56 95 SER A O 1
ATOM 794 N N . GLN A 1 96 ? -67.301 -6.663 121.947 1.00 70.88 96 GLN A N 1
ATOM 795 C CA . GLN A 1 96 ? -65.986 -6.092 121.649 1.00 70.88 96 GLN A CA 1
ATOM 796 C C . GLN A 1 96 ? -65.021 -7.119 121.027 1.00 70.88 96 GLN A C 1
ATOM 798 O O . GLN A 1 96 ? -64.290 -6.786 120.093 1.00 70.88 96 GLN A O 1
ATOM 803 N N . GLN A 1 97 ? -65.057 -8.381 121.473 1.00 69.88 97 GLN A N 1
ATOM 804 C CA . GLN A 1 97 ? -64.297 -9.470 120.844 1.00 69.88 97 GLN A CA 1
ATOM 805 C C . GLN A 1 97 ? -64.769 -9.765 119.413 1.00 69.88 97 GLN A C 1
ATOM 807 O O . GLN A 1 97 ? -63.942 -10.024 118.540 1.00 69.88 97 GLN A O 1
ATOM 812 N N . GLN A 1 98 ? -66.074 -9.677 119.150 1.00 69.75 98 GLN A N 1
ATOM 813 C CA . GLN A 1 98 ? -66.646 -9.930 117.827 1.00 69.75 98 GLN A CA 1
ATOM 814 C C . GLN A 1 98 ? -66.282 -8.820 116.824 1.00 69.75 98 GLN A C 1
ATOM 816 O O . GLN A 1 98 ? -65.841 -9.113 115.717 1.00 69.75 98 GLN A O 1
ATOM 821 N N . SER A 1 99 ? -66.310 -7.554 117.254 1.00 66.94 99 SER A N 1
ATOM 822 C CA . SER A 1 99 ? -65.836 -6.408 116.459 1.00 66.94 99 SER A CA 1
ATOM 823 C C . SER A 1 99 ? -64.349 -6.511 116.079 1.00 66.94 99 SER A C 1
ATOM 825 O O . SER A 1 99 ? -63.971 -6.262 114.932 1.00 66.94 99 SER A O 1
ATOM 827 N N . LEU A 1 100 ? -63.490 -6.949 117.008 1.00 70.94 100 LEU A N 1
ATOM 828 C CA . LEU A 1 100 ? -62.067 -7.173 116.725 1.00 70.94 100 LEU A CA 1
ATOM 829 C C . LEU A 1 100 ? -61.837 -8.366 115.785 1.00 70.94 100 LEU A C 1
ATOM 831 O O . LEU A 1 100 ? -60.941 -8.314 114.940 1.00 70.94 100 LEU A O 1
ATOM 835 N N . ALA A 1 101 ? -62.640 -9.426 115.901 1.00 70.75 101 ALA A N 1
ATOM 836 C CA . ALA A 1 101 ? -62.581 -10.570 114.995 1.00 70.75 101 ALA A CA 1
ATOM 837 C C . ALA A 1 101 ? -62.986 -10.178 113.564 1.00 70.75 101 ALA A C 1
ATOM 839 O O . ALA A 1 101 ? -62.273 -10.517 112.619 1.00 70.75 101 ALA A O 1
ATOM 840 N N . ASP A 1 102 ? -64.058 -9.400 113.402 1.00 67.31 102 ASP A N 1
ATOM 841 C CA . ASP A 1 102 ? -64.532 -8.935 112.095 1.00 67.31 102 ASP A CA 1
ATOM 842 C C . ASP A 1 102 ? -63.573 -7.917 111.455 1.00 67.31 102 ASP A C 1
ATOM 844 O O . ASP A 1 102 ? -63.293 -7.991 110.255 1.00 67.31 102 ASP A O 1
ATOM 848 N N . ALA A 1 103 ? -62.975 -7.021 112.248 1.00 66.94 103 ALA A N 1
ATOM 849 C CA . ALA A 1 103 ? -61.942 -6.099 111.772 1.00 66.94 103 ALA A CA 1
ATOM 850 C C . ALA A 1 103 ? -60.676 -6.838 111.300 1.00 66.94 103 ALA A C 1
ATOM 852 O O . ALA A 1 103 ? -60.119 -6.509 110.248 1.00 66.94 103 ALA A O 1
ATOM 853 N N . ASN A 1 104 ? -60.243 -7.871 112.031 1.00 70.31 104 ASN A N 1
ATOM 854 C CA . ASN A 1 104 ? -59.108 -8.705 111.633 1.00 70.31 104 ASN A CA 1
ATOM 855 C C . ASN A 1 104 ? -59.419 -9.554 110.392 1.00 70.31 104 ASN A C 1
ATOM 857 O O . ASN A 1 104 ? -58.556 -9.698 109.525 1.00 70.31 104 ASN A O 1
ATOM 861 N N . ARG A 1 105 ? -60.651 -10.059 110.254 1.00 69.31 105 ARG A N 1
ATOM 862 C CA . ARG A 1 105 ? -61.090 -10.804 109.066 1.00 69.31 105 ARG A CA 1
ATOM 863 C C . ARG A 1 105 ? -61.126 -9.911 107.827 1.00 69.31 105 ARG A C 1
ATOM 865 O O . ARG A 1 105 ? -60.537 -10.266 106.812 1.00 69.31 105 ARG A O 1
ATOM 872 N N . SER A 1 106 ? -61.693 -8.707 107.937 1.00 69.56 106 SER A N 1
ATOM 873 C CA . SER A 1 106 ? -61.722 -7.734 106.838 1.00 69.56 106 SER A CA 1
ATOM 874 C C . SER A 1 106 ? -60.320 -7.253 106.444 1.00 69.56 106 SER A C 1
ATOM 876 O O . SER A 1 106 ? -60.027 -7.100 105.257 1.00 69.56 106 SER A O 1
ATOM 878 N N . LYS A 1 107 ? -59.416 -7.055 107.414 1.00 70.62 107 LYS A N 1
ATOM 879 C CA . LYS A 1 107 ? -58.015 -6.714 107.132 1.00 70.62 107 LYS A CA 1
ATOM 880 C C . LYS A 1 107 ? -57.283 -7.858 106.419 1.00 70.62 107 LYS A C 1
ATOM 882 O O . LYS A 1 107 ? -56.632 -7.607 105.410 1.00 70.62 107 LYS A O 1
ATOM 887 N N . SER A 1 108 ? -57.469 -9.100 106.867 1.00 72.19 108 SER A N 1
ATOM 888 C CA . SER A 1 108 ? -56.894 -10.291 106.230 1.00 72.19 108 SER A CA 1
ATOM 889 C C . SER A 1 108 ? -57.425 -10.517 104.806 1.00 72.19 108 SER A C 1
ATOM 891 O O . SER A 1 108 ? -56.653 -10.826 103.901 1.00 72.19 108 SER A O 1
ATOM 893 N N . GLU A 1 109 ? -58.718 -10.292 104.562 1.00 73.50 109 GLU A N 1
ATOM 894 C CA . GLU A 1 109 ? -59.319 -10.385 103.224 1.00 73.50 109 GLU A CA 1
ATOM 895 C C . GLU A 1 109 ? -58.801 -9.293 102.280 1.00 73.50 109 GLU A C 1
ATOM 897 O O . GLU A 1 109 ? -58.497 -9.574 101.119 1.00 73.50 109 GLU A O 1
ATOM 902 N N . ARG A 1 110 ? -58.626 -8.060 102.775 1.00 74.50 110 ARG A N 1
ATOM 903 C CA . ARG A 1 110 ? -58.018 -6.965 102.001 1.00 74.50 110 ARG A CA 1
ATOM 904 C C . ARG A 1 110 ? -56.553 -7.234 101.679 1.00 74.50 110 ARG A C 1
ATOM 906 O O . ARG A 1 110 ? -56.138 -6.991 100.551 1.00 74.50 110 ARG A O 1
ATOM 913 N N . GLU A 1 111 ? -55.784 -7.757 102.629 1.00 75.12 111 GLU A N 1
ATOM 914 C CA . GLU A 1 111 ? -54.379 -8.131 102.422 1.00 75.12 111 GLU A CA 1
ATOM 915 C C . GLU A 1 111 ? -54.244 -9.318 101.457 1.00 75.12 111 GLU A C 1
ATOM 917 O O . GLU A 1 111 ? -53.354 -9.320 100.606 1.00 75.12 111 GLU A O 1
ATOM 922 N N . SER A 1 112 ? -55.163 -10.286 101.514 1.00 73.75 112 SER A N 1
ATOM 923 C CA . SER A 1 112 ? -55.239 -11.410 100.573 1.00 73.75 112 SER A CA 1
ATOM 924 C C . SER A 1 112 ? -55.601 -10.949 99.157 1.00 73.75 112 SER A C 1
ATOM 926 O O . SER A 1 112 ? -54.944 -11.333 98.188 1.00 73.75 112 SER A O 1
ATOM 928 N N . TYR A 1 113 ? -56.586 -10.057 99.021 1.00 75.56 113 TYR A N 1
ATOM 929 C CA . TYR A 1 113 ? -56.974 -9.485 97.731 1.00 75.56 113 TYR A CA 1
ATOM 930 C C . TYR A 1 113 ? -55.873 -8.594 97.139 1.00 75.56 113 TYR A C 1
ATOM 932 O O . TYR A 1 113 ? -55.556 -8.720 95.957 1.00 75.56 113 TYR A O 1
ATOM 940 N N . ALA A 1 114 ? -55.233 -7.755 97.959 1.00 76.50 114 ALA A N 1
ATOM 941 C CA . ALA A 1 114 ? -54.078 -6.958 97.552 1.00 76.50 114 ALA A CA 1
ATOM 942 C C . ALA A 1 114 ? -52.918 -7.855 97.101 1.00 76.50 114 ALA A C 1
ATOM 944 O O . ALA A 1 114 ? -52.407 -7.681 96.001 1.00 76.50 114 ALA A O 1
ATOM 945 N N . SER A 1 115 ? -52.583 -8.892 97.877 1.00 78.62 115 SER A N 1
ATOM 946 C CA . SER A 1 115 ? -51.551 -9.872 97.512 1.00 78.62 115 SER A CA 1
ATOM 947 C C . SER A 1 115 ? -51.894 -10.640 96.230 1.00 78.62 115 SER A C 1
ATOM 949 O O . SER A 1 115 ? -51.011 -10.939 95.428 1.00 78.62 115 SER A O 1
ATOM 951 N N . SER A 1 116 ? -53.173 -10.953 95.996 1.00 82.81 116 SER A N 1
ATOM 952 C CA . SER A 1 116 ? -53.639 -11.590 94.759 1.00 82.81 116 SER A CA 1
ATOM 953 C C . SER A 1 116 ? -53.546 -10.655 93.550 1.00 82.81 116 SER A C 1
ATOM 955 O O . SER A 1 116 ? -53.225 -11.119 92.455 1.00 82.81 116 SER A O 1
ATOM 957 N N . MET A 1 117 ? -53.849 -9.367 93.716 1.00 84.12 117 MET A N 1
ATOM 958 C CA . MET A 1 117 ? -53.728 -8.364 92.655 1.00 84.12 117 MET A CA 1
ATOM 959 C C . MET A 1 117 ? -52.264 -8.061 92.335 1.00 84.12 117 MET A C 1
ATOM 961 O O . MET A 1 117 ? -51.912 -7.974 91.162 1.00 84.12 117 MET A O 1
ATOM 965 N N . GLU A 1 118 ? -51.404 -7.995 93.353 1.00 80.69 118 GLU A N 1
ATOM 966 C CA . GLU A 1 118 ? -49.956 -7.832 93.199 1.00 80.69 118 GLU A CA 1
ATOM 967 C C . GLU A 1 118 ? -49.355 -9.009 92.417 1.00 80.69 118 GLU A C 1
ATOM 969 O O . GLU A 1 118 ? -48.608 -8.812 91.463 1.00 80.69 118 GLU A O 1
ATOM 974 N N . ARG A 1 119 ? -49.749 -10.250 92.747 1.00 81.00 119 ARG A N 1
ATOM 975 C CA . ARG A 1 119 ? -49.318 -11.447 92.003 1.00 81.00 119 ARG A CA 1
ATOM 976 C C . ARG A 1 119 ? -49.789 -11.437 90.554 1.00 81.00 119 ARG A C 1
ATOM 978 O O . ARG A 1 119 ? -48.991 -11.735 89.676 1.00 81.00 119 ARG A O 1
ATOM 985 N N . LYS A 1 120 ? -51.053 -11.079 90.294 1.00 82.81 120 LYS A N 1
ATOM 986 C CA . LYS A 1 120 ? -51.561 -10.954 88.917 1.00 82.81 120 LYS A CA 1
ATOM 987 C C . LYS A 1 120 ? -50.794 -9.897 88.132 1.00 82.81 120 LYS A C 1
ATOM 989 O O . LYS A 1 120 ? -50.401 -10.158 87.005 1.00 82.81 120 LYS A O 1
ATOM 994 N N . ARG A 1 121 ? -50.523 -8.742 88.743 1.00 86.69 121 ARG A N 1
ATOM 995 C CA . ARG A 1 121 ? -49.747 -7.671 88.116 1.00 86.69 121 ARG A CA 1
ATOM 996 C C . ARG A 1 121 ? -48.320 -8.113 87.793 1.00 86.69 121 ARG A C 1
ATOM 998 O O . ARG A 1 121 ? -47.854 -7.848 86.693 1.00 86.69 121 ARG A O 1
ATOM 1005 N N . LEU A 1 122 ? -47.657 -8.807 88.718 1.00 84.62 122 LEU A N 1
ATOM 1006 C CA . LEU A 1 122 ? -46.316 -9.356 88.498 1.00 84.62 122 LEU A CA 1
ATOM 1007 C C . LEU A 1 122 ? -46.305 -10.435 87.408 1.00 84.62 122 LEU A C 1
ATOM 1009 O O . LEU A 1 122 ? -45.385 -10.462 86.595 1.00 84.62 122 LEU A O 1
ATOM 1013 N N . ASP A 1 123 ? -47.322 -11.298 87.351 1.00 85.62 123 ASP A N 1
ATOM 1014 C CA . ASP A 1 123 ? -47.461 -12.294 86.282 1.00 85.62 123 ASP A CA 1
ATOM 1015 C C . ASP A 1 123 ? -47.737 -11.643 84.919 1.00 85.62 123 ASP A C 1
ATOM 1017 O O . ASP A 1 123 ? -47.187 -12.085 83.910 1.00 85.62 123 ASP A O 1
ATOM 1021 N N . ASP A 1 124 ? -48.547 -10.586 84.873 1.00 86.06 124 ASP A N 1
ATOM 1022 C CA . ASP A 1 124 ? -48.839 -9.844 83.645 1.00 86.06 124 ASP A CA 1
ATOM 1023 C C . ASP A 1 124 ? -47.618 -9.040 83.169 1.00 86.06 124 ASP A C 1
ATOM 1025 O O . ASP A 1 124 ? -47.298 -9.067 81.981 1.00 86.06 124 ASP A O 1
ATOM 1029 N N . GLU A 1 125 ? -46.871 -8.398 84.078 1.00 86.62 125 GLU A N 1
ATOM 1030 C CA . GLU A 1 125 ? -45.585 -7.752 83.771 1.00 86.62 125 GLU A CA 1
ATOM 1031 C C . GLU A 1 125 ? -44.554 -8.771 83.283 1.00 86.62 125 GLU A C 1
ATOM 1033 O O . GLU A 1 125 ? -43.860 -8.525 82.296 1.00 86.62 125 GLU A O 1
ATOM 1038 N N . ARG A 1 126 ? -44.482 -9.946 83.915 1.00 86.38 126 ARG A N 1
ATOM 1039 C CA . ARG A 1 126 ? -43.573 -11.014 83.497 1.00 86.38 126 ARG A CA 1
ATOM 1040 C C . ARG A 1 126 ? -43.935 -11.558 82.115 1.00 86.38 126 ARG A C 1
ATOM 1042 O O . ARG A 1 126 ? -43.040 -11.736 81.294 1.00 86.38 126 ARG A O 1
ATOM 1049 N N . LYS A 1 127 ? -45.220 -11.779 81.825 1.00 87.44 127 LYS A N 1
ATOM 1050 C CA . LYS A 1 127 ? -45.685 -12.192 80.490 1.00 87.44 127 LYS A CA 1
ATOM 1051 C C . LYS A 1 127 ? -45.431 -11.108 79.444 1.00 87.44 127 LYS A C 1
ATOM 1053 O O . LYS A 1 127 ? -44.970 -11.418 78.348 1.00 87.44 127 LYS A O 1
ATOM 1058 N N . ALA A 1 128 ? -45.677 -9.840 79.771 1.00 86.81 128 ALA A N 1
ATOM 1059 C CA . ALA A 1 128 ? -45.382 -8.718 78.882 1.00 86.81 128 ALA A CA 1
ATOM 1060 C C . ALA A 1 128 ? -43.876 -8.623 78.578 1.00 86.81 128 ALA A C 1
ATOM 1062 O O . ALA A 1 128 ? -43.477 -8.450 77.426 1.00 86.81 128 ALA A O 1
ATOM 1063 N N . GLU A 1 129 ? -43.024 -8.819 79.580 1.00 87.44 129 GLU A N 1
ATOM 1064 C CA . GLU A 1 129 ? -41.573 -8.844 79.405 1.00 87.44 129 GLU A CA 1
ATOM 1065 C C . GLU A 1 129 ? -41.108 -10.068 78.592 1.00 87.44 129 GLU A C 1
ATOM 1067 O O . GLU A 1 129 ? -40.279 -9.929 77.692 1.00 87.44 129 GLU A O 1
ATOM 1072 N N . GLU A 1 130 ? -41.672 -11.257 78.830 1.00 86.38 130 GLU A N 1
ATOM 1073 C CA . GLU A 1 130 ? -41.411 -12.460 78.025 1.00 86.38 130 GLU A CA 1
ATOM 1074 C C . GLU A 1 130 ? -41.821 -12.253 76.555 1.00 86.38 130 GLU A C 1
ATOM 1076 O O . GLU A 1 130 ? -41.041 -12.571 75.655 1.00 86.38 130 GLU A O 1
ATOM 1081 N N . THR A 1 131 ? -42.980 -11.638 76.286 1.00 86.06 131 THR A N 1
ATOM 1082 C CA . THR A 1 131 ? -43.403 -11.311 74.910 1.00 86.06 131 THR A CA 1
ATOM 1083 C C . THR A 1 131 ? -42.496 -10.278 74.244 1.00 86.06 131 THR A C 1
ATOM 1085 O O . THR A 1 131 ? -42.110 -10.482 73.094 1.00 86.06 131 THR A O 1
ATOM 1088 N N . ARG A 1 132 ? -42.052 -9.228 74.954 1.00 88.25 132 ARG A N 1
ATOM 1089 C CA . ARG A 1 132 ? -41.064 -8.269 74.421 1.00 88.25 132 ARG A CA 1
ATOM 1090 C C . ARG A 1 132 ? -39.736 -8.935 74.093 1.00 88.25 132 ARG A C 1
ATOM 1092 O O . ARG A 1 132 ? -39.130 -8.604 73.076 1.00 88.25 132 ARG A O 1
ATOM 1099 N N . ARG A 1 133 ? -39.264 -9.854 74.939 1.00 88.25 133 ARG A N 1
ATOM 1100 C CA . ARG A 1 133 ? -38.021 -10.598 74.693 1.00 88.25 133 ARG A CA 1
ATOM 1101 C C . ARG A 1 133 ? -38.153 -11.533 73.500 1.00 88.25 133 ARG A C 1
ATOM 1103 O O . ARG A 1 133 ? -37.254 -11.541 72.666 1.00 88.25 133 ARG A O 1
ATOM 1110 N N . ALA A 1 134 ? -39.266 -12.255 73.389 1.00 88.00 134 ALA A N 1
ATOM 1111 C CA . ALA A 1 134 ? -39.544 -13.118 72.246 1.00 88.00 134 ALA A CA 1
ATOM 1112 C C . ALA A 1 134 ? -39.664 -12.314 70.941 1.00 88.00 134 ALA A C 1
ATOM 1114 O O . ALA A 1 134 ? -39.070 -12.683 69.932 1.00 88.00 134 ALA A O 1
ATOM 1115 N N . GLU A 1 135 ? -40.364 -11.177 70.958 1.00 87.75 135 GLU A N 1
ATOM 1116 C CA . GLU A 1 135 ? -40.495 -10.305 69.787 1.00 87.75 135 GLU A CA 1
ATOM 1117 C C . GLU A 1 135 ? -39.151 -9.682 69.387 1.00 87.75 135 GLU A C 1
ATOM 1119 O O . GLU A 1 135 ? -38.822 -9.624 68.203 1.00 87.75 135 GLU A O 1
ATOM 1124 N N . LYS A 1 136 ? -38.342 -9.255 70.365 1.00 90.81 136 LYS A N 1
ATOM 1125 C CA . LYS A 1 136 ? -36.990 -8.749 70.114 1.00 90.81 136 LYS A CA 1
ATOM 1126 C C . LYS A 1 136 ? -36.089 -9.834 69.524 1.00 90.81 136 LYS A C 1
ATOM 1128 O O . LYS A 1 136 ? -35.430 -9.571 68.527 1.00 90.81 136 LYS A O 1
ATOM 1133 N N . ALA A 1 137 ? -36.115 -11.046 70.079 1.00 90.94 137 ALA A N 1
ATOM 1134 C CA . ALA A 1 137 ? -35.365 -12.181 69.547 1.00 90.94 137 ALA A CA 1
ATOM 1135 C C . ALA A 1 137 ? -35.778 -12.503 68.102 1.00 90.94 137 ALA A C 1
ATOM 1137 O O . ALA A 1 137 ? -34.911 -12.680 67.252 1.00 90.94 137 ALA A O 1
ATOM 1138 N N . ARG A 1 138 ? -37.083 -12.470 67.799 1.00 91.75 138 ARG A N 1
ATOM 1139 C CA . ARG A 1 138 ? -37.595 -12.678 66.438 1.00 91.75 138 ARG A CA 1
ATOM 1140 C C . ARG A 1 138 ? -37.118 -11.597 65.467 1.00 91.75 138 ARG A C 1
ATOM 1142 O O . ARG A 1 138 ? -36.686 -11.917 64.367 1.00 91.75 138 ARG A O 1
ATOM 1149 N N . LYS A 1 139 ? -37.163 -10.321 65.870 1.00 90.88 139 LYS A N 1
ATOM 1150 C CA . LYS A 1 139 ? -36.656 -9.200 65.056 1.00 90.88 139 LYS A CA 1
ATOM 1151 C C . LYS A 1 139 ? -35.146 -9.290 64.836 1.00 90.88 139 LYS A C 1
ATOM 1153 O O . LYS A 1 139 ? -34.679 -9.005 63.738 1.00 90.88 139 LYS A O 1
ATOM 1158 N N . ASP A 1 140 ? -34.394 -9.700 65.853 1.00 91.00 140 ASP A N 1
ATOM 1159 C CA . ASP A 1 140 ? -32.947 -9.893 65.750 1.00 91.00 140 ASP A CA 1
ATOM 1160 C C . ASP A 1 140 ? -32.603 -11.082 64.828 1.00 91.00 140 ASP A C 1
ATOM 1162 O O . ASP A 1 140 ? -31.655 -10.990 64.049 1.00 91.00 140 ASP A O 1
ATOM 1166 N N . GLU A 1 141 ? -33.383 -12.169 64.847 1.00 90.88 141 GLU A N 1
ATOM 1167 C CA . GLU A 1 141 ? -33.263 -13.287 63.893 1.00 90.88 141 GLU A CA 1
ATOM 1168 C C . GLU A 1 141 ? -33.646 -12.891 62.462 1.00 90.88 141 GLU A C 1
ATOM 1170 O O . GLU A 1 141 ? -32.900 -13.188 61.530 1.00 90.88 141 GLU A O 1
ATOM 1175 N N . GLU A 1 142 ? -34.761 -12.178 62.272 1.00 89.88 142 GLU A N 1
ATOM 1176 C CA . GLU A 1 142 ? -35.176 -11.653 60.963 1.00 89.88 142 GLU A CA 1
ATOM 1177 C C . GLU A 1 142 ? -34.100 -10.725 60.383 1.00 89.88 142 GLU A C 1
ATOM 1179 O O . GLU A 1 142 ? -33.744 -10.842 59.209 1.00 89.88 142 GLU A O 1
ATOM 1184 N N . ARG A 1 143 ? -33.520 -9.851 61.216 1.00 92.00 143 ARG A N 1
ATOM 1185 C CA . ARG A 1 143 ? -32.426 -8.964 60.819 1.00 92.00 143 ARG A CA 1
ATOM 1186 C C . ARG A 1 143 ? -31.172 -9.745 60.429 1.00 92.00 143 ARG A C 1
ATOM 1188 O O . ARG A 1 143 ? -30.610 -9.461 59.376 1.00 92.00 143 ARG A O 1
ATOM 1195 N N . LYS A 1 144 ? -30.751 -10.734 61.224 1.00 91.94 144 LYS A N 1
ATOM 1196 C CA . LYS A 1 144 ? -29.602 -11.595 60.887 1.00 91.94 144 LYS A CA 1
ATOM 1197 C C . LYS A 1 144 ? -29.828 -12.356 59.582 1.00 91.94 144 LYS A C 1
ATOM 1199 O O . LYS A 1 144 ? -28.943 -12.369 58.735 1.00 91.94 144 LYS A O 1
ATOM 1204 N N . SER A 1 145 ? -31.022 -12.919 59.389 1.00 92.38 145 SER A N 1
ATOM 1205 C CA . SER A 1 145 ? -31.387 -13.609 58.147 1.00 92.38 145 SER A CA 1
ATOM 1206 C C . SER A 1 145 ? -31.344 -12.671 56.940 1.00 92.38 145 SER A C 1
ATOM 1208 O O . SER A 1 145 ? -30.914 -13.066 55.857 1.00 92.38 145 SER A O 1
ATOM 1210 N N . TRP A 1 146 ? -31.774 -11.419 57.107 1.00 93.38 146 TRP A N 1
ATOM 1211 C CA . TRP A 1 146 ? -31.711 -10.423 56.044 1.00 93.38 146 TRP A CA 1
ATOM 1212 C C . TRP A 1 146 ? -30.269 -10.001 55.734 1.00 93.38 146 TRP A C 1
ATOM 1214 O O . TRP A 1 146 ? -29.889 -9.969 54.568 1.00 93.38 146 TRP A O 1
ATOM 1224 N N . GLU A 1 147 ? -29.446 -9.765 56.760 1.00 93.62 147 GLU A N 1
ATOM 1225 C CA . GLU A 1 147 ? -28.015 -9.465 56.612 1.00 93.62 147 GLU A CA 1
ATOM 1226 C C . GLU A 1 147 ? -27.252 -10.622 55.934 1.00 93.62 147 GLU A C 1
ATOM 1228 O O . GLU A 1 147 ? -26.386 -10.376 55.096 1.00 93.62 147 GLU A O 1
ATOM 1233 N N . GLU A 1 148 ? -27.580 -11.882 56.236 1.00 91.75 148 GLU A N 1
ATOM 1234 C CA . GLU A 1 148 ? -27.013 -13.055 55.551 1.00 91.75 148 GLU A CA 1
ATOM 1235 C C . GLU A 1 148 ? -27.434 -13.127 54.081 1.00 91.75 148 GLU A C 1
ATOM 1237 O O . GLU A 1 148 ? -26.578 -13.275 53.209 1.00 91.75 148 GLU A O 1
ATOM 1242 N N . LYS A 1 149 ? -28.727 -12.947 53.784 1.00 92.69 149 LYS A N 1
ATOM 1243 C CA . LYS A 1 149 ? -29.228 -12.915 52.399 1.00 92.69 149 LYS A CA 1
ATOM 1244 C C . LYS A 1 149 ? -28.605 -11.782 51.591 1.00 92.69 149 LYS A C 1
ATOM 1246 O O . LYS A 1 149 ? -28.331 -11.963 50.407 1.00 92.69 149 LYS A O 1
ATOM 1251 N N . GLN A 1 150 ? -28.378 -10.630 52.219 1.00 91.56 150 GLN A N 1
ATOM 1252 C CA . GLN A 1 150 ? -27.722 -9.498 51.579 1.00 91.56 150 GLN A CA 1
ATOM 1253 C C . GLN A 1 150 ? -26.254 -9.809 51.281 1.00 91.56 150 GLN A C 1
ATOM 1255 O O . GLN A 1 150 ? -25.830 -9.647 50.143 1.00 91.56 150 GLN A O 1
ATOM 1260 N N . LYS A 1 151 ? -25.507 -10.360 52.248 1.00 94.12 151 LYS A N 1
ATOM 1261 C CA . LYS A 1 151 ? -24.126 -10.816 52.014 1.00 94.12 151 LYS A CA 1
ATOM 1262 C C . LYS A 1 151 ? -24.044 -11.841 50.885 1.00 94.12 151 LYS A C 1
ATOM 1264 O O . LYS A 1 151 ? -23.151 -11.762 50.051 1.00 94.12 151 LYS A O 1
ATOM 1269 N N . GLU A 1 152 ? -24.971 -12.790 50.830 1.00 93.06 152 GLU A N 1
ATOM 1270 C CA . GLU A 1 152 ? -25.003 -13.804 49.775 1.00 93.06 152 GLU A CA 1
ATOM 1271 C C . GLU A 1 152 ? -25.360 -13.214 48.398 1.00 93.06 152 GLU A C 1
ATOM 1273 O O . GLU A 1 152 ? -24.853 -13.668 47.370 1.00 93.06 152 GLU A O 1
ATOM 1278 N N . ALA A 1 153 ? -26.221 -12.195 48.348 1.00 90.69 153 ALA A N 1
ATOM 1279 C CA . ALA A 1 153 ? -26.497 -11.447 47.123 1.00 90.69 153 ALA A CA 1
ATOM 1280 C C . ALA A 1 153 ? -25.274 -10.631 46.669 1.00 90.69 153 ALA A C 1
ATOM 1282 O O . ALA A 1 153 ? -24.942 -10.649 45.485 1.00 90.69 153 ALA A O 1
ATOM 1283 N N . ASP A 1 154 ? -24.567 -9.989 47.602 1.00 94.25 154 ASP A N 1
ATOM 1284 C CA . ASP A 1 154 ? -23.352 -9.222 47.318 1.00 94.25 154 ASP A CA 1
ATOM 1285 C C . ASP A 1 154 ? -22.230 -10.128 46.788 1.00 94.25 154 ASP A C 1
ATOM 1287 O O . ASP A 1 154 ? -21.587 -9.787 45.795 1.00 94.25 154 ASP A O 1
ATOM 1291 N N . ILE A 1 155 ? -22.039 -11.312 47.386 1.00 94.44 155 ILE A N 1
ATOM 1292 C CA . ILE A 1 155 ? -21.070 -12.317 46.916 1.00 94.44 155 ILE A CA 1
ATOM 1293 C C . ILE A 1 155 ? -21.413 -12.780 45.495 1.00 94.44 155 ILE A C 1
ATOM 1295 O O . ILE A 1 155 ? -20.526 -12.835 44.645 1.00 94.44 155 ILE A O 1
ATOM 1299 N N . ARG A 1 156 ? -22.689 -13.072 45.207 1.00 91.00 156 ARG A N 1
ATOM 1300 C CA . ARG A 1 156 ? -23.125 -13.472 43.857 1.00 91.00 156 ARG A CA 1
ATOM 1301 C C . ARG A 1 156 ? -22.921 -12.361 42.832 1.00 91.00 156 ARG A C 1
ATOM 1303 O O . ARG A 1 156 ? -22.335 -12.609 41.787 1.00 91.00 156 ARG A O 1
ATOM 1310 N N . SER A 1 157 ? -23.313 -11.130 43.157 1.00 90.38 157 SER A N 1
ATOM 1311 C CA . SER A 1 157 ? -23.085 -9.966 42.292 1.00 90.38 157 SER A CA 1
ATOM 1312 C C . SER A 1 157 ? -21.590 -9.708 42.061 1.00 90.38 157 SER A C 1
ATOM 1314 O O . SER A 1 157 ? -21.205 -9.267 40.982 1.00 90.38 157 SER A O 1
ATOM 1316 N N . ALA A 1 158 ? -20.733 -9.922 43.063 1.00 93.69 158 ALA A N 1
ATOM 1317 C CA . ALA A 1 158 ? -19.286 -9.790 42.898 1.00 93.69 158 ALA A CA 1
ATOM 1318 C C . ALA A 1 158 ? -18.727 -10.867 41.954 1.00 93.69 158 ALA A C 1
ATOM 1320 O O . ALA A 1 158 ? -17.985 -10.528 41.036 1.00 93.69 158 ALA A O 1
ATOM 1321 N N . ALA A 1 159 ? -19.149 -12.125 42.120 1.00 93.69 159 ALA A N 1
ATOM 1322 C CA . ALA A 1 159 ? -18.743 -13.229 41.252 1.00 93.69 159 ALA A CA 1
ATOM 1323 C C . ALA A 1 159 ? -19.205 -13.030 39.796 1.00 93.69 159 ALA A C 1
ATOM 1325 O O . ALA A 1 159 ? -18.425 -13.230 38.870 1.00 93.69 159 ALA A O 1
ATOM 1326 N N . GLU A 1 160 ? -20.442 -12.568 39.580 1.00 90.38 160 GLU A N 1
ATOM 1327 C CA . GLU A 1 160 ? -20.963 -12.264 38.238 1.00 90.38 160 GLU A CA 1
ATOM 1328 C C . GLU A 1 160 ? -20.184 -11.129 37.557 1.00 90.38 160 GLU A C 1
ATOM 1330 O O . GLU A 1 160 ? -19.905 -11.191 36.357 1.00 90.38 160 GLU A O 1
ATOM 1335 N N . LYS A 1 161 ? -19.801 -10.091 38.314 1.00 92.81 161 LYS A N 1
ATOM 1336 C CA . LYS A 1 161 ? -18.964 -8.997 37.799 1.00 92.81 161 LYS A CA 1
ATOM 1337 C C . LYS A 1 161 ? -17.575 -9.486 37.405 1.00 92.81 161 LYS A C 1
ATOM 1339 O O . LYS A 1 161 ? -17.113 -9.131 36.325 1.00 92.81 161 LYS A O 1
ATOM 1344 N N . GLU A 1 162 ? -16.945 -10.300 38.247 1.00 95.00 162 GLU A N 1
ATOM 1345 C CA . GLU A 1 162 ? -15.630 -10.883 37.969 1.00 95.00 162 GLU A CA 1
ATOM 1346 C C . GLU A 1 162 ? -15.677 -11.788 36.728 1.00 95.00 162 GLU A C 1
ATOM 1348 O O . GLU A 1 162 ? -14.840 -11.661 35.837 1.00 95.00 162 GLU A O 1
ATOM 1353 N N . GLU A 1 163 ? -16.703 -12.635 36.595 1.00 94.06 163 GLU A N 1
ATOM 1354 C CA . GLU A 1 163 ? -16.890 -13.479 35.409 1.00 94.06 163 GLU A CA 1
ATOM 1355 C C . GLU A 1 163 ? -17.088 -12.643 34.134 1.00 94.06 163 GLU A C 1
ATOM 1357 O O . GLU A 1 163 ? -16.510 -12.942 33.084 1.00 94.06 163 GLU A O 1
ATOM 1362 N N . HIS A 1 164 ? -17.889 -11.578 34.207 1.00 91.62 164 HIS A N 1
ATOM 1363 C CA . HIS A 1 164 ? -18.095 -10.681 33.074 1.00 91.62 164 HIS A CA 1
ATOM 1364 C C . HIS A 1 164 ? -16.802 -9.947 32.692 1.00 91.62 164 HIS A C 1
ATOM 1366 O O . HIS A 1 164 ? -16.504 -9.804 31.507 1.00 91.62 164 HIS A O 1
ATOM 1372 N N . GLU A 1 165 ? -16.022 -9.495 33.673 1.00 94.12 165 GLU A N 1
ATOM 1373 C CA . GLU A 1 165 ? -14.727 -8.853 33.443 1.00 94.12 165 GLU A CA 1
ATOM 1374 C C . GLU A 1 165 ? -13.727 -9.819 32.795 1.00 94.12 165 GLU A C 1
ATOM 1376 O O . GLU A 1 165 ? -13.096 -9.458 31.800 1.00 94.12 165 GLU A O 1
ATOM 1381 N N . LEU A 1 166 ? -13.669 -11.073 33.257 1.00 94.69 166 LEU A N 1
ATOM 1382 C CA . LEU A 1 166 ? -12.846 -12.126 32.656 1.00 94.69 166 LEU A CA 1
ATOM 1383 C C . LEU A 1 166 ? -13.213 -12.390 31.190 1.00 94.69 166 LEU A C 1
ATOM 1385 O O . LEU A 1 166 ? -12.323 -12.418 30.338 1.00 94.69 166 LEU A O 1
ATOM 1389 N N . LYS A 1 167 ? -14.508 -12.520 30.870 1.00 93.94 167 LYS A N 1
ATOM 1390 C CA . LYS A 1 167 ? -14.978 -12.695 29.480 1.00 93.94 167 LYS A CA 1
ATOM 1391 C C . LYS A 1 167 ? -14.616 -11.502 28.602 1.00 93.94 167 LYS A C 1
ATOM 1393 O O . LYS A 1 167 ? -14.244 -11.658 27.442 1.00 93.94 167 LYS A O 1
ATOM 1398 N N . LEU A 1 168 ? -14.724 -10.292 29.143 1.00 93.62 168 LEU A N 1
ATOM 1399 C CA . LEU A 1 168 ? -14.418 -9.079 28.395 1.00 93.62 168 LEU A CA 1
ATOM 1400 C C . LEU A 1 168 ? -12.912 -8.957 28.120 1.00 93.62 168 LEU A C 1
ATOM 1402 O O . LEU A 1 168 ? -12.510 -8.546 27.030 1.00 93.62 168 LEU A O 1
ATOM 1406 N N . GLU A 1 169 ? -12.084 -9.372 29.076 1.00 92.94 169 GLU A N 1
ATOM 1407 C CA . GLU A 1 169 ? -10.633 -9.442 28.924 1.00 92.94 169 GLU A CA 1
ATOM 1408 C C . GLU A 1 169 ? -10.206 -10.530 27.927 1.00 92.94 169 GLU A C 1
ATOM 1410 O O . GLU A 1 169 ? -9.286 -10.320 27.135 1.00 92.94 169 GLU A O 1
ATOM 1415 N N . GLU A 1 170 ? -10.911 -11.663 27.888 1.00 93.94 170 GLU A N 1
ATOM 1416 C CA . GLU A 1 170 ? -10.726 -12.706 26.874 1.00 93.94 170 GLU A CA 1
ATOM 1417 C C . GLU A 1 170 ? -11.025 -12.181 25.465 1.00 93.94 170 GLU A C 1
ATOM 1419 O O . GLU A 1 170 ? -10.162 -12.264 24.590 1.00 93.94 170 GLU A O 1
ATOM 1424 N N . VAL A 1 171 ? -12.171 -11.523 25.261 1.00 92.19 171 VAL A N 1
ATOM 1425 C CA . VAL A 1 171 ? -12.528 -10.904 23.970 1.00 92.19 171 VAL A CA 1
ATOM 1426 C C . VAL A 1 171 ? -11.501 -9.850 23.547 1.00 92.19 171 VAL A C 1
ATOM 1428 O O . VAL A 1 171 ? -11.117 -9.779 22.375 1.00 92.19 171 VAL A O 1
ATOM 1431 N N . ARG A 1 172 ? -11.013 -9.025 24.484 1.00 90.56 172 ARG A N 1
ATOM 1432 C CA . ARG A 1 172 ? -9.940 -8.056 24.201 1.00 90.56 172 ARG A CA 1
ATOM 1433 C C . ARG A 1 172 ? -8.653 -8.754 23.783 1.00 90.56 172 ARG A C 1
ATOM 1435 O O . ARG A 1 172 ? -8.025 -8.322 22.816 1.00 90.56 172 ARG A O 1
ATOM 1442 N N . ARG A 1 173 ? -8.270 -9.830 24.475 1.00 92.75 173 ARG A N 1
ATOM 1443 C CA . ARG A 1 173 ? -7.066 -10.609 24.168 1.00 92.75 173 ARG A CA 1
ATOM 1444 C C . ARG A 1 173 ? -7.176 -11.287 22.803 1.00 92.75 173 ARG A C 1
ATOM 1446 O O . ARG A 1 173 ? -6.223 -11.203 22.031 1.00 92.75 173 ARG A O 1
ATOM 1453 N N . GLU A 1 174 ? -8.322 -11.879 22.472 1.00 91.81 174 GLU A N 1
ATOM 1454 C CA . GLU A 1 174 ? -8.588 -12.461 21.151 1.00 91.81 174 GLU A CA 1
ATOM 1455 C C . GLU A 1 174 ? -8.534 -11.408 20.045 1.00 91.81 174 GLU A C 1
ATOM 1457 O O . GLU A 1 174 ? -7.872 -11.606 19.027 1.00 91.81 174 GLU A O 1
ATOM 1462 N N . LYS A 1 175 ? -9.174 -10.250 20.248 1.00 89.12 175 LYS A N 1
ATOM 1463 C CA . LYS A 1 175 ? -9.128 -9.148 19.281 1.00 89.12 175 LYS A CA 1
ATOM 1464 C C . LYS A 1 175 ? -7.697 -8.646 19.081 1.00 89.12 175 LYS A C 1
ATOM 1466 O O . LYS A 1 175 ? -7.281 -8.441 17.945 1.00 89.12 175 LYS A O 1
ATOM 1471 N N . ALA A 1 176 ? -6.929 -8.493 20.158 1.00 90.31 176 ALA A N 1
ATOM 1472 C CA . ALA A 1 176 ? -5.524 -8.100 20.090 1.00 90.31 176 ALA A CA 1
ATOM 1473 C C . ALA A 1 176 ? -4.635 -9.174 19.439 1.00 90.31 176 ALA A C 1
ATOM 1475 O O . ALA A 1 176 ? -3.630 -8.837 18.818 1.00 90.31 176 ALA A O 1
ATOM 1476 N N . ALA A 1 177 ? -4.968 -10.459 19.580 1.00 90.75 177 ALA A N 1
ATOM 1477 C CA . ALA A 1 177 ? -4.280 -11.544 18.884 1.00 90.75 177 ALA A CA 1
ATOM 1478 C C . ALA A 1 177 ? -4.579 -11.515 17.377 1.00 90.75 177 ALA A C 1
ATOM 1480 O O . ALA A 1 177 ? -3.644 -11.541 16.586 1.00 90.75 177 ALA A O 1
ATOM 1481 N N . ARG A 1 178 ? -5.850 -11.351 16.981 1.00 86.62 178 ARG A N 1
ATOM 1482 C CA . ARG A 1 178 ? -6.243 -11.220 15.566 1.00 86.62 178 ARG A CA 1
ATOM 1483 C C . ARG A 1 178 ? -5.625 -9.995 14.898 1.00 86.62 178 ARG A C 1
ATOM 1485 O O . ARG A 1 178 ? -5.163 -10.088 13.770 1.00 86.62 178 ARG A O 1
ATOM 1492 N N . LEU A 1 179 ? -5.595 -8.852 15.587 1.00 83.25 179 LEU A N 1
ATOM 1493 C CA . LEU A 1 179 ? -4.940 -7.649 15.064 1.00 83.25 179 LEU A CA 1
ATOM 1494 C C . LEU A 1 179 ? -3.439 -7.872 14.857 1.00 83.25 179 LEU A C 1
ATOM 1496 O O . LEU A 1 179 ? -2.926 -7.520 13.800 1.00 83.25 179 LEU A O 1
ATOM 1500 N N . ARG A 1 180 ? -2.759 -8.528 15.807 1.00 86.94 180 ARG A N 1
ATOM 1501 C CA . ARG A 1 180 ? -1.349 -8.911 15.646 1.00 86.94 180 ARG A CA 1
ATOM 1502 C C . ARG A 1 180 ? -1.130 -9.877 14.487 1.00 86.94 180 ARG A C 1
ATOM 1504 O O . ARG A 1 180 ? -0.191 -9.692 13.729 1.00 86.94 180 ARG A O 1
ATOM 1511 N N . GLU A 1 181 ? -1.999 -10.867 14.307 1.00 86.62 181 GLU A N 1
ATOM 1512 C CA . GLU A 1 181 ? -1.916 -11.805 13.181 1.00 86.62 181 GLU A CA 1
ATOM 1513 C C . GLU A 1 181 ? -2.070 -11.089 11.829 1.00 86.62 181 GLU A C 1
ATOM 1515 O O . GLU A 1 181 ? -1.298 -11.337 10.898 1.00 86.62 181 GLU A O 1
ATOM 1520 N N . ILE A 1 182 ? -3.011 -10.143 11.737 1.00 78.88 182 ILE A N 1
ATOM 1521 C CA . ILE A 1 182 ? -3.186 -9.288 10.557 1.00 78.88 182 ILE A CA 1
ATOM 1522 C C . ILE A 1 182 ? -1.928 -8.447 10.322 1.00 78.88 182 ILE A C 1
ATOM 1524 O O . ILE A 1 182 ? -1.400 -8.455 9.211 1.00 78.88 182 ILE A O 1
ATOM 1528 N N . GLU A 1 183 ? -1.404 -7.772 11.346 1.00 74.56 183 GLU A N 1
ATOM 1529 C CA . GLU A 1 183 ? -0.173 -6.980 11.240 1.00 74.56 183 GLU A CA 1
ATOM 1530 C C . GLU A 1 183 ? 1.029 -7.830 10.807 1.00 74.56 183 GLU A C 1
ATOM 1532 O O . GLU A 1 183 ? 1.757 -7.448 9.891 1.00 74.56 183 GLU A O 1
ATOM 1537 N N . GLU A 1 184 ? 1.222 -9.011 11.396 1.00 84.94 184 GLU A N 1
ATOM 1538 C CA . GLU A 1 184 ? 2.296 -9.940 11.037 1.00 84.94 184 GLU A CA 1
ATOM 1539 C C . GLU A 1 184 ? 2.156 -10.473 9.606 1.00 84.94 184 GLU A C 1
ATOM 1541 O O . GLU A 1 184 ? 3.160 -10.646 8.911 1.00 84.94 184 GLU A O 1
ATOM 1546 N N . SER A 1 185 ? 0.930 -10.743 9.149 1.00 74.50 185 SER A N 1
ATOM 1547 C CA . SER A 1 185 ? 0.654 -11.150 7.765 1.00 74.50 185 SER A CA 1
ATOM 1548 C C . SER A 1 185 ? 0.952 -10.019 6.775 1.00 74.50 185 SER A C 1
ATOM 1550 O O . SER A 1 185 ? 1.647 -10.240 5.785 1.00 74.50 185 SER A O 1
ATOM 1552 N N . ALA A 1 186 ? 0.549 -8.785 7.092 1.00 71.12 186 ALA A N 1
ATOM 1553 C CA . ALA A 1 186 ? 0.816 -7.607 6.275 1.00 71.12 186 ALA A CA 1
ATOM 1554 C C . ALA A 1 186 ? 2.313 -7.264 6.237 1.00 71.12 186 ALA A C 1
ATOM 1556 O O . ALA A 1 186 ? 2.831 -6.839 5.206 1.00 71.12 186 ALA A O 1
ATOM 1557 N N . MET A 1 187 ? 3.026 -7.452 7.351 1.00 73.31 187 MET A N 1
ATOM 1558 C CA . MET A 1 187 ? 4.480 -7.281 7.414 1.00 73.31 187 MET A CA 1
ATOM 1559 C C . MET A 1 187 ? 5.214 -8.362 6.621 1.00 73.31 187 MET A C 1
ATOM 1561 O O . MET A 1 187 ? 6.185 -8.048 5.939 1.00 73.31 187 MET A O 1
ATOM 1565 N N . ARG A 1 188 ? 4.761 -9.622 6.677 1.00 83.19 188 ARG A N 1
ATOM 1566 C CA . ARG A 1 188 ? 5.305 -10.697 5.832 1.00 83.19 188 ARG A CA 1
ATOM 1567 C C . ARG A 1 188 ? 5.114 -10.389 4.353 1.00 83.19 188 ARG A C 1
ATOM 1569 O O . ARG A 1 188 ? 6.095 -10.404 3.622 1.00 83.19 188 ARG A O 1
ATOM 1576 N N . TYR A 1 189 ? 3.902 -10.009 3.957 1.00 75.31 189 TYR A N 1
ATOM 1577 C CA . TYR A 1 189 ? 3.601 -9.638 2.576 1.00 75.31 189 TYR A CA 1
ATOM 1578 C C . TYR A 1 189 ? 4.463 -8.464 2.090 1.00 75.31 189 TYR A C 1
ATOM 1580 O O . TYR A 1 189 ? 5.030 -8.519 1.003 1.00 75.31 189 TYR A O 1
ATOM 1588 N N . ARG A 1 190 ? 4.644 -7.426 2.923 1.00 73.38 190 ARG A N 1
ATOM 1589 C CA . ARG A 1 190 ? 5.543 -6.305 2.606 1.00 73.38 190 ARG A CA 1
ATOM 1590 C C . ARG A 1 190 ? 6.993 -6.746 2.417 1.00 73.38 190 ARG A C 1
ATOM 1592 O O . ARG A 1 190 ? 7.588 -6.381 1.413 1.00 73.38 190 ARG A O 1
ATOM 1599 N N . ARG A 1 191 ? 7.537 -7.567 3.322 1.00 77.75 191 ARG A N 1
ATOM 1600 C CA . ARG A 1 191 ? 8.911 -8.086 3.193 1.00 77.75 191 ARG A CA 1
ATOM 1601 C C . ARG A 1 191 ? 9.095 -8.954 1.952 1.00 77.75 191 ARG A C 1
ATOM 1603 O O . ARG A 1 191 ? 10.107 -8.827 1.277 1.00 77.75 191 ARG A O 1
ATOM 1610 N N . GLU A 1 192 ? 8.137 -9.829 1.652 1.00 82.00 192 GLU A N 1
ATOM 1611 C CA . GLU A 1 192 ? 8.178 -10.663 0.445 1.00 82.00 192 GLU A CA 1
ATOM 1612 C C . GLU A 1 192 ? 8.156 -9.804 -0.825 1.00 82.00 192 GLU A C 1
ATOM 1614 O O . GLU A 1 192 ? 8.898 -10.075 -1.768 1.00 82.00 192 GLU A O 1
ATOM 1619 N N . ASN A 1 193 ? 7.360 -8.734 -0.835 1.00 74.88 193 ASN A N 1
ATOM 1620 C CA . ASN A 1 193 ? 7.323 -7.786 -1.945 1.00 74.88 193 ASN A CA 1
ATOM 1621 C C . ASN A 1 193 ? 8.615 -6.973 -2.083 1.00 74.88 193 ASN A C 1
ATOM 1623 O O . ASN A 1 193 ? 9.119 -6.839 -3.194 1.00 74.88 193 ASN A O 1
ATOM 1627 N N . GLU A 1 194 ? 9.176 -6.471 -0.981 1.00 77.12 194 GLU A N 1
ATOM 1628 C CA . GLU A 1 194 ? 10.478 -5.790 -0.981 1.00 77.12 194 GLU A CA 1
ATOM 1629 C C . GLU A 1 194 ? 11.587 -6.712 -1.497 1.00 77.12 194 GLU A C 1
ATOM 1631 O O . GLU A 1 194 ? 12.407 -6.299 -2.313 1.00 77.12 194 GLU A O 1
ATOM 1636 N N . GLN A 1 195 ? 11.582 -7.981 -1.084 1.00 84.56 195 GLN A N 1
ATOM 1637 C CA . GLN A 1 195 ? 12.548 -8.963 -1.564 1.00 84.56 195 GLN A CA 1
ATOM 1638 C C . GLN A 1 195 ? 12.395 -9.225 -3.068 1.00 84.56 195 GLN A C 1
ATOM 1640 O O . GLN A 1 195 ? 13.391 -9.241 -3.786 1.00 84.56 195 GLN A O 1
ATOM 1645 N N . ARG A 1 196 ? 11.163 -9.395 -3.566 1.00 78.25 196 ARG A N 1
ATOM 1646 C CA . ARG A 1 196 ? 10.908 -9.550 -5.008 1.00 78.25 196 ARG A CA 1
ATOM 1647 C C . ARG A 1 196 ? 11.374 -8.334 -5.804 1.00 78.25 196 ARG A C 1
ATOM 1649 O O . ARG A 1 196 ? 11.951 -8.507 -6.872 1.00 78.25 196 ARG A O 1
ATOM 1656 N N . LEU A 1 197 ? 11.143 -7.129 -5.283 1.00 74.69 197 LEU A N 1
ATOM 1657 C CA . LEU A 1 197 ? 11.606 -5.892 -5.904 1.00 74.69 197 LEU A CA 1
ATOM 1658 C C . LEU A 1 197 ? 13.138 -5.851 -5.979 1.00 74.69 197 LEU A C 1
ATOM 1660 O O . LEU A 1 197 ? 13.685 -5.516 -7.024 1.00 74.69 197 LEU A O 1
ATOM 1664 N N . GLU A 1 198 ? 13.832 -6.230 -4.906 1.00 83.38 198 GLU A N 1
ATOM 1665 C CA . GLU A 1 198 ? 15.297 -6.272 -4.889 1.00 83.38 198 GLU A CA 1
ATOM 1666 C C . GLU A 1 198 ? 15.858 -7.332 -5.851 1.00 83.38 198 GLU A C 1
ATOM 1668 O O . GLU A 1 198 ? 16.813 -7.075 -6.583 1.00 83.38 198 GLU A O 1
ATOM 1673 N N . GLU A 1 199 ? 15.239 -8.512 -5.910 1.00 82.94 199 GLU A N 1
ATOM 1674 C CA . GLU A 1 199 ? 15.621 -9.565 -6.854 1.00 82.94 199 GLU A CA 1
ATOM 1675 C C . GLU A 1 199 ? 15.440 -9.124 -8.314 1.00 82.94 199 GLU A C 1
ATOM 1677 O O . GLU A 1 199 ? 16.313 -9.392 -9.144 1.00 82.94 199 GLU A O 1
ATOM 1682 N N . GLU A 1 200 ? 14.345 -8.433 -8.645 1.00 76.12 200 GLU A N 1
ATOM 1683 C CA . GLU A 1 200 ? 14.147 -7.866 -9.983 1.00 76.12 200 GLU A CA 1
ATOM 1684 C C . GLU A 1 200 ? 15.147 -6.743 -10.271 1.00 76.12 200 GLU A C 1
ATOM 1686 O O . GLU A 1 200 ? 15.785 -6.767 -11.320 1.00 76.12 200 GLU A O 1
ATOM 1691 N N . ARG A 1 201 ? 15.397 -5.825 -9.329 1.00 74.88 201 ARG A N 1
ATOM 1692 C CA . ARG A 1 201 ? 16.435 -4.788 -9.474 1.00 74.88 201 ARG A CA 1
ATOM 1693 C C . ARG A 1 201 ? 17.806 -5.374 -9.773 1.00 74.88 201 ARG A C 1
ATOM 1695 O O . ARG A 1 201 ? 18.506 -4.887 -10.661 1.00 74.88 201 ARG A O 1
ATOM 1702 N N . GLN A 1 202 ? 18.176 -6.446 -9.078 1.00 81.62 202 GLN A N 1
ATOM 1703 C CA . GLN A 1 202 ? 19.433 -7.136 -9.336 1.00 81.62 202 GLN A CA 1
ATOM 1704 C C . GLN A 1 202 ? 19.450 -7.772 -10.732 1.00 81.62 202 GLN A C 1
ATOM 1706 O O . GLN A 1 202 ? 20.446 -7.651 -11.445 1.00 81.62 202 GLN A O 1
ATOM 1711 N N . ARG A 1 203 ? 18.352 -8.409 -11.165 1.00 84.38 203 ARG A N 1
ATOM 1712 C CA . ARG A 1 203 ? 18.243 -8.966 -12.528 1.00 84.38 203 ARG A CA 1
ATOM 1713 C C . ARG A 1 203 ? 18.373 -7.889 -13.598 1.00 84.38 203 ARG A C 1
ATOM 1715 O O . ARG A 1 203 ? 19.072 -8.116 -14.584 1.00 84.38 203 ARG A O 1
ATOM 1722 N N . ILE A 1 204 ? 17.730 -6.744 -13.391 1.00 75.06 204 ILE A N 1
ATOM 1723 C CA . ILE A 1 204 ? 17.774 -5.576 -14.272 1.00 75.06 204 ILE A CA 1
ATOM 1724 C C . ILE A 1 204 ? 19.215 -5.055 -14.373 1.00 75.06 204 ILE A C 1
ATOM 1726 O O . ILE A 1 204 ? 19.764 -4.925 -15.469 1.00 75.06 204 ILE A O 1
ATOM 1730 N N . ALA A 1 205 ? 19.880 -4.846 -13.233 1.00 74.50 205 ALA A N 1
ATOM 1731 C CA . ALA A 1 205 ? 21.272 -4.403 -13.189 1.00 74.50 205 ALA A CA 1
ATOM 1732 C C . ALA A 1 205 ? 22.226 -5.394 -13.884 1.00 74.50 205 ALA A C 1
ATOM 1734 O O . ALA A 1 205 ? 23.096 -4.989 -14.662 1.00 74.50 205 ALA A O 1
ATOM 1735 N N . ASP A 1 206 ? 22.045 -6.697 -13.656 1.00 79.00 206 ASP A N 1
ATOM 1736 C CA . ASP A 1 206 ? 22.843 -7.751 -14.285 1.00 79.00 206 ASP A CA 1
ATOM 1737 C C . ASP A 1 206 ? 22.605 -7.829 -15.802 1.00 79.00 206 ASP A C 1
ATOM 1739 O O . ASP A 1 206 ? 23.545 -8.066 -16.570 1.00 79.00 206 ASP A O 1
ATOM 1743 N N . ALA A 1 207 ? 21.360 -7.642 -16.255 1.00 75.56 207 ALA A N 1
ATOM 1744 C CA . ALA A 1 207 ? 21.003 -7.604 -17.670 1.00 75.56 207 ALA A CA 1
ATOM 1745 C C . ALA A 1 207 ? 21.650 -6.402 -18.368 1.00 75.56 207 ALA A C 1
ATOM 1747 O O . ALA A 1 207 ? 22.302 -6.580 -19.402 1.00 75.56 207 ALA A O 1
ATOM 1748 N N . TYR A 1 208 ? 21.578 -5.216 -17.757 1.00 73.31 208 TYR A N 1
ATOM 1749 C CA . TYR A 1 208 ? 22.258 -4.020 -18.252 1.00 73.31 208 TYR A CA 1
ATOM 1750 C C . TYR A 1 208 ? 23.776 -4.217 -18.323 1.00 73.31 208 TYR A C 1
ATOM 1752 O O . TYR A 1 208 ? 24.406 -3.911 -19.336 1.00 73.31 208 TYR A O 1
ATOM 1760 N N . LEU A 1 209 ? 24.385 -4.797 -17.284 1.00 76.56 209 LEU A N 1
ATOM 1761 C CA . LEU A 1 209 ? 25.822 -5.073 -17.271 1.00 76.56 209 LEU A CA 1
ATOM 1762 C C . LEU A 1 209 ? 26.226 -6.035 -18.402 1.00 76.56 209 LEU A C 1
ATOM 1764 O O . LEU A 1 209 ? 27.252 -5.829 -19.053 1.00 76.56 209 LEU A O 1
ATOM 1768 N N . LYS A 1 210 ? 25.419 -7.071 -18.668 1.00 78.31 210 LYS A N 1
ATOM 1769 C CA . LYS A 1 210 ? 25.633 -8.001 -19.789 1.00 78.31 210 LYS A CA 1
ATOM 1770 C C . LYS A 1 210 ? 25.506 -7.302 -21.139 1.00 78.31 210 LYS A C 1
ATOM 1772 O O . LYS A 1 210 ? 26.386 -7.490 -21.977 1.00 78.31 210 LYS A O 1
ATOM 1777 N N . TYR A 1 211 ? 24.469 -6.488 -21.329 1.00 74.75 211 TYR A N 1
ATOM 1778 C CA . TYR A 1 211 ? 24.270 -5.678 -22.533 1.00 74.75 211 TYR A CA 1
ATOM 1779 C C . TYR A 1 211 ? 25.467 -4.751 -22.779 1.00 74.75 211 TYR A C 1
ATOM 1781 O O . TYR A 1 211 ? 26.095 -4.807 -23.837 1.00 74.75 211 TYR A O 1
ATOM 1789 N N . ARG A 1 212 ? 25.881 -3.996 -21.756 1.00 69.12 212 ARG A N 1
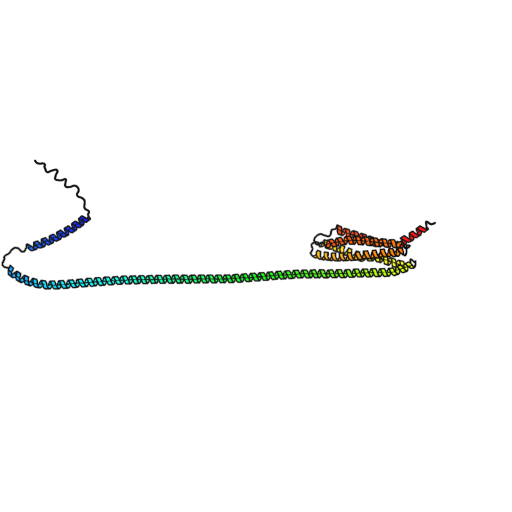ATOM 1790 C CA . ARG A 1 212 ? 27.030 -3.086 -21.815 1.00 69.12 212 ARG A CA 1
ATOM 1791 C C . ARG A 1 212 ? 28.332 -3.811 -22.151 1.00 69.12 212 ARG A C 1
ATOM 1793 O O . ARG A 1 212 ? 29.099 -3.358 -22.998 1.00 69.12 212 ARG A O 1
ATOM 1800 N N . ASN A 1 213 ? 28.590 -4.954 -21.518 1.00 74.62 213 ASN A N 1
ATOM 1801 C CA . ASN A 1 213 ? 29.776 -5.763 -21.807 1.00 74.62 213 ASN A CA 1
ATOM 1802 C C . ASN A 1 213 ? 29.750 -6.331 -23.232 1.00 74.62 213 ASN A C 1
ATOM 1804 O O . ASN A 1 213 ? 30.781 -6.340 -23.906 1.00 74.62 213 ASN A O 1
ATOM 1808 N N . HIS A 1 214 ? 28.581 -6.772 -23.704 1.00 71.38 214 HIS A N 1
ATOM 1809 C CA . HIS A 1 214 ? 28.396 -7.258 -25.066 1.00 71.38 214 HIS A CA 1
ATOM 1810 C C . HIS A 1 214 ? 28.656 -6.154 -26.099 1.00 71.38 214 HIS A C 1
ATOM 1812 O O . HIS A 1 214 ? 29.402 -6.375 -27.054 1.00 71.38 214 HIS A O 1
ATOM 1818 N N . ILE A 1 215 ? 28.135 -4.947 -25.864 1.00 64.94 215 ILE A N 1
ATOM 1819 C CA . ILE A 1 215 ? 28.395 -3.780 -26.711 1.00 64.94 215 ILE A CA 1
ATOM 1820 C C . ILE A 1 215 ? 29.871 -3.418 -26.703 1.00 64.94 215 ILE A C 1
ATOM 1822 O O . ILE A 1 215 ? 30.468 -3.353 -27.770 1.00 64.94 215 ILE A O 1
ATOM 1826 N N . ASN A 1 216 ? 30.501 -3.263 -25.538 1.00 65.50 216 ASN A N 1
ATOM 1827 C CA . ASN A 1 216 ? 31.928 -2.934 -25.453 1.00 65.50 216 ASN A CA 1
ATOM 1828 C C . ASN A 1 216 ? 32.809 -3.942 -26.213 1.00 65.50 216 ASN A C 1
ATOM 1830 O O . ASN A 1 216 ? 33.759 -3.555 -26.901 1.00 65.50 216 ASN A O 1
ATOM 1834 N N . MET A 1 217 ? 32.472 -5.233 -26.137 1.00 70.06 217 MET A N 1
ATOM 1835 C CA . MET A 1 217 ? 33.137 -6.285 -26.905 1.00 70.06 217 MET A CA 1
ATOM 1836 C C . MET A 1 217 ? 32.937 -6.094 -28.416 1.00 70.06 217 MET A C 1
ATOM 1838 O O . MET A 1 217 ? 33.922 -6.073 -29.156 1.00 70.06 217 MET A O 1
ATOM 1842 N N . MET A 1 218 ? 31.694 -5.901 -28.875 1.00 63.38 218 MET A N 1
ATOM 1843 C CA . MET A 1 218 ? 31.397 -5.654 -30.292 1.00 63.38 218 MET A CA 1
ATOM 1844 C C . MET A 1 218 ? 32.077 -4.380 -30.811 1.00 63.38 218 MET A C 1
ATOM 1846 O O . MET A 1 218 ? 32.578 -4.362 -31.932 1.00 63.38 218 MET A O 1
ATOM 1850 N N . MET A 1 219 ? 32.187 -3.342 -29.982 1.00 57.62 219 MET A N 1
ATOM 1851 C CA . MET A 1 219 ? 32.814 -2.070 -30.343 1.00 57.62 219 MET A CA 1
ATOM 1852 C C . MET A 1 219 ? 34.324 -2.162 -30.518 1.00 57.62 219 MET A C 1
ATOM 1854 O O . MET A 1 219 ? 34.869 -1.542 -31.431 1.00 57.62 219 MET A O 1
ATOM 1858 N N . SER A 1 220 ? 35.007 -2.994 -29.726 1.00 57.91 220 SER A N 1
ATOM 1859 C CA . SER A 1 220 ? 36.423 -3.300 -29.967 1.00 57.91 220 SER A CA 1
ATOM 1860 C C . SER A 1 220 ? 36.639 -3.918 -31.352 1.00 57.91 220 SER A C 1
ATOM 1862 O O . SER A 1 220 ? 37.658 -3.667 -31.997 1.00 57.91 220 SER A O 1
ATOM 1864 N N . GLU A 1 221 ? 35.688 -4.722 -31.830 1.00 57.59 221 GLU A N 1
ATOM 1865 C CA . GLU A 1 221 ? 35.780 -5.376 -33.132 1.00 57.59 221 GLU A CA 1
ATOM 1866 C C . GLU A 1 221 ? 35.350 -4.475 -34.294 1.00 57.59 221 GLU A C 1
ATOM 1868 O O . GLU A 1 221 ? 36.016 -4.490 -35.330 1.00 57.59 221 GLU A O 1
ATOM 1873 N N . VAL A 1 222 ? 34.300 -3.665 -34.116 1.00 56.62 222 VAL A N 1
ATOM 1874 C CA . VAL A 1 222 ? 33.840 -2.675 -35.106 1.00 56.62 222 VAL A CA 1
ATOM 1875 C C . VAL A 1 222 ? 34.904 -1.604 -35.323 1.00 56.62 222 VAL A C 1
ATOM 1877 O O . VAL A 1 222 ? 35.248 -1.330 -36.469 1.00 56.62 222 VAL A O 1
ATOM 1880 N N . ALA A 1 223 ? 35.518 -1.079 -34.255 1.00 54.94 223 ALA A N 1
ATOM 1881 C CA . ALA A 1 223 ? 36.636 -0.137 -34.356 1.00 54.94 223 ALA A CA 1
ATOM 1882 C C . ALA A 1 223 ? 37.799 -0.714 -35.181 1.00 54.94 223 ALA A C 1
ATOM 1884 O O . ALA A 1 223 ? 38.305 -0.069 -36.097 1.00 54.94 223 ALA A O 1
ATOM 1885 N N . LYS A 1 224 ? 38.186 -1.971 -34.913 1.00 57.09 224 LYS A N 1
ATOM 1886 C CA . LYS A 1 224 ? 39.237 -2.675 -35.671 1.00 57.09 224 LYS A CA 1
ATOM 1887 C C . LYS A 1 224 ? 38.858 -2.881 -37.138 1.00 57.09 224 LYS A C 1
ATOM 1889 O O . LYS A 1 224 ? 39.727 -2.826 -38.006 1.00 57.09 224 LYS A O 1
ATOM 1894 N N . ALA A 1 225 ? 37.583 -3.132 -37.425 1.00 55.50 225 ALA A N 1
ATOM 1895 C CA . ALA A 1 225 ? 37.100 -3.348 -38.781 1.00 55.50 225 ALA A CA 1
ATOM 1896 C C . ALA A 1 225 ? 36.977 -2.029 -39.573 1.00 55.50 225 ALA A C 1
ATOM 1898 O O . ALA A 1 225 ? 37.356 -1.996 -40.745 1.00 55.50 225 ALA A O 1
ATOM 1899 N N . MET A 1 226 ? 36.573 -0.925 -38.936 1.00 53.47 226 MET A N 1
ATOM 1900 C CA . MET A 1 226 ? 36.554 0.421 -39.532 1.00 53.47 226 MET A CA 1
ATOM 1901 C C . MET A 1 226 ? 37.963 0.916 -39.894 1.00 53.47 226 MET A C 1
ATOM 1903 O O . MET A 1 226 ? 38.161 1.453 -40.984 1.00 53.47 226 MET A O 1
ATOM 1907 N N . MET A 1 227 ? 38.974 0.615 -39.067 1.00 52.75 227 MET A N 1
ATOM 1908 C CA . MET A 1 227 ? 40.387 0.900 -39.375 1.00 52.75 227 MET A CA 1
ATOM 1909 C C . MET A 1 227 ? 40.896 0.204 -40.654 1.00 52.75 227 MET A C 1
ATOM 1911 O O . MET A 1 227 ? 41.893 0.634 -41.231 1.00 52.75 227 MET A O 1
ATOM 1915 N N . SER A 1 228 ? 40.217 -0.847 -41.134 1.00 53.62 228 SER A N 1
ATOM 1916 C CA . SER A 1 228 ? 40.618 -1.603 -42.331 1.00 53.62 228 SER A CA 1
ATOM 1917 C C . SER A 1 228 ? 40.083 -1.047 -43.663 1.00 53.62 228 SER A C 1
ATOM 1919 O O . SER A 1 228 ? 40.383 -1.615 -44.712 1.00 53.62 228 SER A O 1
ATOM 1921 N N . ARG A 1 229 ? 39.323 0.066 -43.652 1.00 52.03 229 ARG A N 1
ATOM 1922 C CA . ARG A 1 229 ? 38.768 0.766 -44.840 1.00 52.03 229 ARG A CA 1
ATOM 1923 C C . ARG A 1 229 ? 37.913 -0.073 -45.806 1.00 52.03 229 ARG A C 1
ATOM 1925 O O . ARG A 1 229 ? 37.538 0.421 -46.866 1.00 52.03 229 ARG A O 1
ATOM 1932 N N . ALA A 1 230 ? 37.550 -1.302 -45.456 1.00 54.12 230 ALA A N 1
ATOM 1933 C CA . ALA A 1 230 ? 36.632 -2.110 -46.245 1.00 54.12 230 ALA A CA 1
ATOM 1934 C C . ALA A 1 230 ? 35.284 -2.187 -45.527 1.00 54.12 230 ALA A C 1
ATOM 1936 O O . ALA A 1 230 ? 35.138 -2.914 -44.545 1.00 54.12 230 ALA A O 1
ATOM 1937 N N . TRP A 1 231 ? 34.292 -1.459 -46.043 1.00 58.84 231 TRP A N 1
ATOM 1938 C CA . TRP A 1 231 ? 32.892 -1.779 -45.784 1.00 58.84 231 TRP A CA 1
ATOM 1939 C C . TRP A 1 231 ? 32.629 -3.160 -46.395 1.00 58.84 231 TRP A C 1
ATOM 1941 O O . TRP A 1 231 ? 32.452 -3.300 -47.602 1.00 58.84 231 TRP A O 1
ATOM 1951 N N . ASN A 1 232 ? 32.753 -4.196 -45.575 1.00 65.44 232 ASN A N 1
ATOM 1952 C CA . ASN A 1 232 ? 32.630 -5.590 -45.978 1.00 65.44 232 ASN A CA 1
ATOM 1953 C C . ASN A 1 232 ? 31.472 -6.250 -45.222 1.00 65.44 232 ASN A C 1
ATOM 1955 O O . ASN A 1 232 ? 31.001 -5.735 -44.206 1.00 65.44 232 ASN A O 1
ATOM 1959 N N . ASP A 1 233 ? 31.060 -7.432 -45.676 1.00 67.31 233 ASP A N 1
ATOM 1960 C CA . ASP A 1 233 ? 29.957 -8.196 -45.079 1.00 67.31 233 ASP A CA 1
ATOM 1961 C C . ASP A 1 233 ? 30.108 -8.416 -43.562 1.00 67.31 233 ASP A C 1
ATOM 1963 O O . ASP A 1 233 ? 29.121 -8.626 -42.857 1.00 67.31 233 ASP A O 1
ATOM 1967 N N . ARG A 1 234 ? 31.338 -8.383 -43.027 1.00 69.06 234 ARG A N 1
ATOM 1968 C CA . ARG A 1 234 ? 31.598 -8.509 -41.587 1.00 69.06 234 ARG A CA 1
ATOM 1969 C C . ARG A 1 234 ? 31.244 -7.227 -40.831 1.00 69.06 234 ARG A C 1
ATOM 1971 O O . ARG A 1 234 ? 30.572 -7.318 -39.808 1.00 69.06 234 ARG A O 1
ATOM 1978 N N . VAL A 1 235 ? 31.655 -6.064 -41.335 1.00 70.50 235 VAL A N 1
ATOM 1979 C CA . VAL A 1 235 ? 31.298 -4.745 -40.778 1.00 70.50 235 VAL A CA 1
ATOM 1980 C C . VAL A 1 235 ? 29.783 -4.550 -40.807 1.00 70.50 235 VAL A C 1
ATOM 1982 O O . VAL A 1 235 ? 29.192 -4.115 -39.823 1.00 70.50 235 VAL A O 1
ATOM 1985 N N . GLU A 1 236 ? 29.136 -4.948 -41.900 1.00 71.06 236 GLU A N 1
ATOM 1986 C CA . GLU A 1 236 ? 27.679 -4.868 -42.041 1.00 71.06 236 GLU A CA 1
ATOM 1987 C C . GLU A 1 236 ? 26.937 -5.708 -41.013 1.00 71.06 236 GLU A C 1
ATOM 1989 O O . GLU A 1 236 ? 25.987 -5.233 -40.396 1.00 71.06 236 GLU A O 1
ATOM 1994 N N . LYS A 1 237 ? 27.385 -6.949 -40.797 1.00 76.25 237 LYS A N 1
ATOM 1995 C CA . LYS A 1 237 ? 26.810 -7.820 -39.771 1.00 76.25 237 LYS A CA 1
ATOM 1996 C C . LYS A 1 237 ? 26.963 -7.220 -38.379 1.00 76.25 237 LYS A C 1
ATOM 1998 O O . LYS A 1 237 ? 26.025 -7.288 -37.596 1.00 76.25 237 LYS A O 1
ATOM 2003 N N . GLN A 1 238 ? 28.106 -6.609 -38.074 1.00 75.44 238 GLN A N 1
ATOM 2004 C CA . GLN A 1 238 ? 28.324 -5.987 -36.769 1.00 75.44 238 GLN A CA 1
ATOM 2005 C C . GLN A 1 238 ? 27.447 -4.744 -36.560 1.00 75.44 238 GLN A C 1
ATOM 2007 O O . GLN A 1 238 ? 26.857 -4.593 -35.494 1.00 75.44 238 GLN A O 1
ATOM 2012 N N . TRP A 1 239 ? 27.281 -3.897 -37.579 1.00 76.75 239 TRP A N 1
ATOM 2013 C CA . TRP A 1 239 ? 26.349 -2.766 -37.506 1.00 76.75 239 TRP A CA 1
ATOM 2014 C C . TRP A 1 239 ? 24.891 -3.210 -37.417 1.00 76.75 239 TRP A C 1
ATOM 2016 O O . TRP A 1 239 ? 24.127 -2.626 -36.654 1.00 76.75 239 TRP A O 1
ATOM 2026 N N . ALA A 1 240 ? 24.507 -4.267 -38.135 1.00 82.06 240 ALA A N 1
ATOM 2027 C CA . ALA A 1 240 ? 23.169 -4.839 -38.030 1.00 82.06 240 ALA A CA 1
ATOM 2028 C C . ALA A 1 240 ? 22.891 -5.343 -36.608 1.00 82.06 240 ALA A C 1
ATOM 2030 O O . ALA A 1 240 ? 21.834 -5.051 -36.059 1.00 82.06 240 ALA A O 1
ATOM 2031 N N . LEU A 1 241 ? 23.858 -6.035 -35.995 1.00 81.00 241 LEU A N 1
ATOM 2032 C CA . LEU A 1 241 ? 23.758 -6.485 -34.606 1.00 81.00 241 LEU A CA 1
ATOM 2033 C C . LEU A 1 241 ? 23.682 -5.314 -33.621 1.00 81.00 241 LEU A C 1
ATOM 2035 O O . LEU A 1 241 ? 22.941 -5.392 -32.651 1.00 81.00 241 LEU A O 1
ATOM 2039 N N . LYS A 1 242 ? 24.411 -4.222 -33.863 1.00 80.81 242 LYS A N 1
ATOM 2040 C CA . LYS A 1 242 ? 24.383 -3.040 -32.992 1.00 80.81 242 LYS A CA 1
ATOM 2041 C C . LYS A 1 242 ? 23.045 -2.305 -33.046 1.00 80.81 242 LYS A C 1
ATOM 2043 O O . LYS A 1 242 ? 22.469 -2.011 -32.006 1.00 80.81 242 LYS A O 1
ATOM 2048 N N . LEU A 1 243 ? 22.531 -2.065 -34.250 1.00 86.44 243 LEU A N 1
ATOM 2049 C CA . LEU A 1 243 ? 21.230 -1.424 -34.460 1.00 86.44 243 LEU A CA 1
ATOM 2050 C C . LEU A 1 243 ? 20.083 -2.302 -33.936 1.00 86.44 243 LEU A C 1
ATOM 2052 O O . LEU A 1 243 ? 19.110 -1.780 -33.400 1.00 86.44 243 LEU A O 1
ATOM 2056 N N . ALA A 1 244 ? 20.215 -3.629 -34.041 1.00 85.44 244 ALA A N 1
ATOM 2057 C CA . ALA A 1 244 ? 19.314 -4.568 -33.378 1.00 85.44 244 ALA A CA 1
ATOM 2058 C C . ALA A 1 244 ? 19.421 -4.464 -31.849 1.00 85.44 244 ALA A C 1
ATOM 2060 O O . ALA A 1 244 ? 18.402 -4.324 -31.193 1.00 85.44 244 ALA A O 1
ATOM 2061 N N . GLY A 1 245 ? 20.635 -4.414 -31.290 1.00 83.62 245 GLY A N 1
ATOM 2062 C CA . GLY A 1 245 ? 20.852 -4.243 -29.852 1.00 83.62 245 GLY A CA 1
ATOM 2063 C C . GLY A 1 245 ? 20.223 -2.967 -29.285 1.00 83.62 245 GLY A C 1
ATOM 2064 O O . GLY A 1 245 ? 19.621 -3.015 -28.217 1.00 83.62 245 GLY A O 1
ATOM 2065 N N . MET A 1 246 ? 20.285 -1.851 -30.020 1.00 86.62 246 MET A N 1
ATOM 2066 C CA . MET A 1 246 ? 19.591 -0.614 -29.639 1.00 86.62 246 MET A CA 1
ATOM 2067 C C . MET A 1 246 ? 18.068 -0.800 -29.583 1.00 86.62 246 MET A C 1
ATOM 2069 O O . MET A 1 246 ? 17.428 -0.318 -28.658 1.00 86.62 246 MET A O 1
ATOM 2073 N N . ARG A 1 247 ? 17.479 -1.529 -30.538 1.00 89.25 247 ARG A N 1
ATOM 2074 C CA . ARG A 1 247 ? 16.042 -1.860 -30.510 1.00 89.25 247 ARG A CA 1
ATOM 2075 C C . ARG A 1 247 ? 15.706 -2.808 -29.362 1.00 89.25 247 ARG A C 1
ATOM 2077 O O . ARG A 1 247 ? 14.705 -2.631 -28.680 1.00 89.25 247 ARG A O 1
ATOM 2084 N N . ASP A 1 248 ? 16.556 -3.801 -29.131 1.00 86.38 248 ASP A N 1
ATOM 2085 C CA . ASP A 1 248 ? 16.347 -4.813 -28.100 1.00 86.38 248 ASP A CA 1
ATOM 2086 C C . ASP A 1 248 ? 16.414 -4.211 -26.687 1.00 86.38 248 ASP A C 1
ATOM 2088 O O . ASP A 1 248 ? 15.708 -4.688 -25.797 1.00 86.38 248 ASP A O 1
ATOM 2092 N N . ALA A 1 249 ? 17.182 -3.131 -26.487 1.00 86.38 249 ALA A N 1
ATOM 2093 C CA . ALA A 1 249 ? 17.236 -2.386 -25.227 1.00 86.38 249 ALA A CA 1
ATOM 2094 C C . ALA A 1 249 ? 15.863 -1.841 -24.785 1.00 86.38 249 ALA A C 1
ATOM 2096 O O . ALA A 1 249 ? 15.624 -1.714 -23.588 1.00 86.38 249 ALA A O 1
ATOM 2097 N N . HIS A 1 250 ? 14.946 -1.604 -25.729 1.00 91.12 250 HIS A N 1
ATOM 2098 C CA . HIS A 1 250 ? 13.578 -1.160 -25.459 1.00 91.12 250 HIS A CA 1
ATOM 2099 C C . HIS A 1 250 ? 12.639 -2.294 -24.997 1.00 91.12 250 HIS A C 1
ATOM 2101 O O . HIS A 1 250 ? 11.612 -2.063 -24.357 1.00 91.12 250 HIS A O 1
ATOM 2107 N N . SER A 1 251 ? 12.968 -3.557 -25.297 1.00 89.06 251 SER A N 1
ATOM 2108 C CA . SER A 1 251 ? 12.068 -4.700 -25.057 1.00 89.06 251 SER A CA 1
ATOM 2109 C C . SER A 1 251 ? 11.597 -4.849 -23.596 1.00 89.06 251 SER A C 1
ATOM 2111 O O . SER A 1 251 ? 10.417 -5.153 -23.382 1.00 89.06 251 SER A O 1
ATOM 2113 N N . PRO A 1 252 ? 12.450 -4.648 -22.568 1.00 87.62 252 PRO A N 1
ATOM 2114 C CA . PRO A 1 252 ? 12.015 -4.695 -21.172 1.00 87.62 252 PRO A CA 1
ATOM 2115 C C . PRO A 1 252 ? 11.004 -3.597 -20.824 1.00 87.62 252 PRO A C 1
ATOM 2117 O O . PRO A 1 252 ? 10.015 -3.885 -20.145 1.00 87.62 252 PRO A O 1
ATOM 2120 N N . VAL A 1 253 ? 11.219 -2.379 -21.336 1.00 92.12 253 VAL A N 1
ATOM 2121 C CA . VAL A 1 253 ? 10.335 -1.217 -21.154 1.00 92.12 253 VAL A CA 1
ATOM 2122 C C . VAL A 1 253 ? 8.970 -1.489 -21.783 1.00 92.12 253 VAL A C 1
ATOM 2124 O O . VAL A 1 253 ? 7.956 -1.369 -21.095 1.00 92.12 253 VAL A O 1
ATOM 2127 N N . HIS A 1 254 ? 8.934 -1.965 -23.032 1.00 91.94 254 HIS A N 1
ATOM 2128 C CA . HIS A 1 254 ? 7.694 -2.344 -23.719 1.00 91.94 254 HIS A CA 1
ATOM 2129 C C . HIS A 1 254 ? 6.867 -3.369 -22.930 1.00 91.94 254 HIS A C 1
ATOM 2131 O O . HIS A 1 254 ? 5.659 -3.201 -22.724 1.00 91.94 254 HIS A O 1
ATOM 2137 N N . ARG A 1 255 ? 7.524 -4.435 -22.452 1.00 91.81 255 ARG A N 1
ATOM 2138 C CA . ARG A 1 255 ? 6.869 -5.496 -21.678 1.00 91.81 255 ARG A CA 1
ATOM 2139 C C . ARG A 1 255 ? 6.278 -4.955 -20.375 1.00 91.81 255 ARG A C 1
ATOM 2141 O O . ARG A 1 255 ? 5.101 -5.176 -20.107 1.00 91.81 255 ARG A O 1
ATOM 2148 N N . LEU A 1 256 ? 7.080 -4.246 -19.577 1.00 89.50 256 LEU A N 1
ATOM 2149 C CA . LEU A 1 256 ? 6.638 -3.732 -18.279 1.00 89.50 256 LEU A CA 1
ATOM 2150 C C . LEU A 1 256 ? 5.532 -2.687 -18.424 1.00 89.50 256 LEU A C 1
ATOM 2152 O O . LEU A 1 256 ? 4.563 -2.727 -17.669 1.00 89.50 256 LEU A O 1
ATOM 2156 N N . PHE A 1 257 ? 5.639 -1.786 -19.402 1.00 91.75 257 PHE A N 1
ATOM 2157 C CA . PHE A 1 257 ? 4.603 -0.789 -19.657 1.00 91.75 257 PHE A CA 1
ATOM 2158 C C . PHE A 1 257 ? 3.276 -1.448 -20.058 1.00 91.75 257 PHE A C 1
ATOM 2160 O O . PHE A 1 257 ? 2.224 -1.096 -19.522 1.00 91.75 257 PHE A O 1
ATOM 2167 N N . SER A 1 258 ? 3.323 -2.463 -20.926 1.00 90.12 258 SER A N 1
ATOM 2168 C CA . SER A 1 258 ? 2.144 -3.252 -21.302 1.00 90.12 258 SER A CA 1
ATOM 2169 C C . SER A 1 258 ? 1.503 -3.938 -20.092 1.00 90.12 258 SER A C 1
ATOM 2171 O O . SER A 1 258 ? 0.290 -3.837 -19.896 1.00 90.12 258 SER A O 1
ATOM 2173 N N . ASP A 1 259 ? 2.307 -4.576 -19.238 1.00 87.31 259 ASP A N 1
ATOM 2174 C CA . ASP A 1 259 ? 1.832 -5.246 -18.022 1.00 87.31 259 ASP A CA 1
ATOM 2175 C C . ASP A 1 259 ? 1.202 -4.260 -17.024 1.00 87.31 259 ASP A C 1
ATOM 2177 O O . ASP A 1 259 ? 0.175 -4.562 -16.405 1.00 87.31 259 ASP A O 1
ATOM 2181 N N . ILE A 1 260 ? 1.791 -3.070 -16.868 1.00 88.06 260 ILE A N 1
ATOM 2182 C CA . ILE A 1 260 ? 1.245 -1.990 -16.035 1.00 88.06 260 ILE A CA 1
ATOM 2183 C C . ILE A 1 260 ? -0.086 -1.509 -16.603 1.00 88.06 260 ILE A C 1
ATOM 2185 O O . ILE A 1 260 ? -1.037 -1.352 -15.839 1.00 88.06 260 ILE A O 1
ATOM 2189 N N . ARG A 1 261 ? -0.189 -1.326 -17.926 1.00 85.00 261 ARG A N 1
ATOM 2190 C CA . ARG A 1 261 ? -1.432 -0.907 -18.585 1.00 85.00 261 ARG A CA 1
ATOM 2191 C C . ARG A 1 261 ? -2.574 -1.878 -18.284 1.00 85.00 261 ARG A C 1
ATOM 2193 O O . ARG A 1 261 ? -3.625 -1.442 -17.824 1.00 85.00 261 ARG A O 1
ATOM 2200 N N . PHE A 1 262 ? -2.345 -3.184 -18.446 1.00 83.50 262 PHE A N 1
ATOM 2201 C CA . PHE A 1 262 ? -3.335 -4.209 -18.089 1.00 83.50 262 PHE A CA 1
ATOM 2202 C C . PHE A 1 262 ? -3.673 -4.200 -16.592 1.00 83.50 262 PHE A C 1
ATOM 2204 O O . PHE A 1 262 ? -4.840 -4.271 -16.216 1.00 83.50 262 PHE A O 1
ATOM 2211 N N . SER A 1 263 ? -2.664 -4.054 -15.729 1.00 81.81 263 SER A N 1
ATOM 2212 C CA . SER A 1 263 ? -2.869 -4.037 -14.273 1.00 81.81 263 SER A CA 1
ATOM 2213 C C . SER A 1 263 ? -3.690 -2.818 -13.822 1.00 81.81 263 SER A C 1
ATOM 2215 O O . SER A 1 263 ? -4.534 -2.934 -12.935 1.00 81.81 263 SER A O 1
ATOM 2217 N N . LEU A 1 264 ? -3.484 -1.652 -14.445 1.00 76.25 264 LEU A N 1
ATOM 2218 C CA . LEU A 1 264 ? -4.268 -0.439 -14.194 1.00 76.25 264 LEU A CA 1
ATOM 2219 C C . LEU A 1 264 ? -5.725 -0.596 -14.657 1.00 76.25 264 LEU A C 1
ATOM 2221 O O . LEU A 1 264 ? -6.639 -0.151 -13.958 1.00 76.25 264 LEU A O 1
ATOM 2225 N N . GLU A 1 265 ? -5.967 -1.258 -15.792 1.00 77.00 265 GLU A N 1
ATOM 2226 C CA . GLU A 1 265 ? -7.327 -1.585 -16.247 1.00 77.00 265 GLU A CA 1
ATOM 2227 C C . GLU A 1 265 ? -8.056 -2.493 -15.244 1.00 77.00 265 GLU A C 1
ATOM 2229 O O . GLU A 1 265 ? -9.225 -2.256 -14.929 1.00 77.00 265 GLU A O 1
ATOM 2234 N N . ASP A 1 266 ? -7.364 -3.490 -14.686 1.00 75.62 266 ASP A N 1
ATOM 2235 C CA . ASP A 1 266 ? -7.920 -4.384 -13.667 1.00 75.62 266 ASP A CA 1
ATOM 2236 C C . ASP A 1 266 ? -8.154 -3.679 -12.324 1.00 75.62 266 ASP A C 1
ATOM 2238 O O . ASP A 1 266 ? -9.193 -3.896 -11.696 1.00 75.62 266 ASP A O 1
ATOM 2242 N N . LEU A 1 267 ? -7.261 -2.772 -11.908 1.00 72.50 267 LEU A N 1
ATOM 2243 C CA . LEU A 1 267 ? -7.466 -1.933 -10.721 1.00 72.50 267 LEU A CA 1
ATOM 2244 C C . LEU A 1 267 ? -8.742 -1.089 -10.848 1.00 72.50 267 LEU A C 1
ATOM 2246 O O . LEU A 1 267 ? -9.534 -1.027 -9.912 1.00 72.50 267 LEU A O 1
ATOM 2250 N N . THR A 1 268 ? -8.978 -0.511 -12.028 1.00 69.94 268 THR A N 1
ATOM 2251 C CA . THR A 1 268 ? -10.179 0.293 -12.318 1.00 69.94 268 THR A CA 1
ATOM 2252 C C . THR A 1 268 ? -11.467 -0.542 -12.230 1.00 69.94 268 THR A C 1
ATOM 2254 O O . THR A 1 268 ? -12.521 -0.031 -11.859 1.00 69.94 268 THR A O 1
ATOM 2257 N N . ARG A 1 269 ? -11.407 -1.848 -12.533 1.00 70.38 269 ARG A N 1
ATOM 2258 C CA . ARG A 1 269 ? -12.552 -2.776 -12.417 1.00 70.38 269 ARG A CA 1
ATOM 2259 C C . ARG A 1 269 ? -12.831 -3.228 -10.982 1.00 70.38 269 ARG A C 1
ATOM 2261 O O . ARG A 1 269 ? -13.956 -3.619 -10.680 1.00 70.38 269 ARG A O 1
ATOM 2268 N N . LEU A 1 270 ? -11.810 -3.220 -10.128 1.00 65.62 270 LEU A N 1
ATOM 2269 C CA . LEU A 1 270 ? -11.848 -3.709 -8.745 1.00 65.62 270 LEU A CA 1
ATOM 2270 C C . LEU A 1 270 ? -12.000 -2.578 -7.717 1.00 65.62 270 LEU A C 1
ATOM 2272 O O . LEU A 1 270 ? -11.845 -2.815 -6.514 1.00 65.62 270 LEU A O 1
ATOM 2276 N N . ASP A 1 271 ? -12.296 -1.364 -8.180 1.00 60.66 271 ASP A N 1
ATOM 2277 C CA . ASP A 1 271 ? -12.349 -0.173 -7.344 1.00 60.66 271 ASP A CA 1
ATOM 2278 C C . ASP A 1 271 ? -13.360 -0.332 -6.188 1.00 60.66 271 ASP A C 1
ATOM 2280 O O . ASP A 1 271 ? -14.471 -0.843 -6.354 1.00 60.66 271 ASP A O 1
ATOM 2284 N N . GLY A 1 272 ? -12.933 0.025 -4.973 1.00 56.00 272 GLY A N 1
ATOM 2285 C CA . GLY A 1 272 ? -13.693 -0.174 -3.730 1.00 56.00 272 GLY A CA 1
ATOM 2286 C C . GLY A 1 272 ? -13.668 -1.587 -3.114 1.00 56.00 272 GLY A C 1
ATOM 2287 O O . GLY A 1 272 ? -14.284 -1.797 -2.065 1.00 56.00 272 GLY A O 1
ATOM 2288 N N . GLN A 1 273 ? -12.963 -2.567 -3.697 1.00 58.81 273 GLN A N 1
ATOM 2289 C CA . GLN A 1 273 ? -12.819 -3.914 -3.118 1.00 58.81 273 GLN A CA 1
ATOM 2290 C C . GLN A 1 273 ? -11.524 -4.075 -2.306 1.00 58.81 273 GLN A C 1
ATOM 2292 O O . GLN A 1 273 ? -10.497 -3.476 -2.616 1.00 58.81 273 GLN A O 1
ATOM 2297 N N . ALA A 1 274 ? -11.525 -4.965 -1.302 1.00 58.31 274 ALA A N 1
ATOM 2298 C CA . ALA A 1 274 ? -10.339 -5.272 -0.484 1.00 58.31 274 ALA A CA 1
ATOM 2299 C C . ALA A 1 274 ? -9.123 -5.750 -1.312 1.00 58.31 274 ALA A C 1
ATOM 2301 O O . ALA A 1 274 ? -7.981 -5.576 -0.892 1.00 58.31 274 ALA A O 1
ATOM 2302 N N . LEU A 1 275 ? -9.363 -6.313 -2.504 1.00 60.78 275 LEU A N 1
ATOM 2303 C CA . LEU A 1 275 ? -8.328 -6.715 -3.462 1.00 60.78 275 LEU A CA 1
ATOM 2304 C C . LEU A 1 275 ? -7.654 -5.522 -4.166 1.00 60.78 275 LEU A C 1
ATOM 2306 O O . LEU A 1 275 ? -6.519 -5.660 -4.615 1.00 60.78 275 LEU A O 1
ATOM 2310 N N . GLY A 1 276 ? -8.288 -4.345 -4.210 1.00 66.38 276 GLY A N 1
ATOM 2311 C CA . GLY A 1 276 ? -7.736 -3.146 -4.848 1.00 66.38 276 GLY A CA 1
ATOM 2312 C C . GLY A 1 276 ? -6.438 -2.660 -4.197 1.00 66.38 276 GLY A C 1
ATOM 2313 O O . GLY A 1 276 ? -5.525 -2.228 -4.892 1.00 66.38 276 GLY A O 1
ATOM 2314 N N . GLY A 1 277 ? -6.291 -2.821 -2.876 1.00 68.31 277 GLY A N 1
ATOM 2315 C CA . GLY A 1 277 ? -5.038 -2.505 -2.178 1.00 68.31 277 GLY A CA 1
ATOM 2316 C C . GLY A 1 277 ? -3.874 -3.422 -2.574 1.00 68.31 277 GLY A C 1
ATOM 2317 O O . GLY A 1 277 ? -2.740 -2.961 -2.688 1.00 68.31 277 GLY A O 1
ATOM 2318 N N . LEU A 1 278 ? -4.154 -4.705 -2.833 1.00 70.94 278 LEU A N 1
ATOM 2319 C CA . LEU A 1 278 ? -3.152 -5.679 -3.273 1.00 70.94 278 LEU A CA 1
ATOM 2320 C C . LEU A 1 278 ? -2.681 -5.376 -4.703 1.00 70.94 278 LEU A C 1
ATOM 2322 O O . LEU A 1 278 ? -1.480 -5.341 -4.958 1.00 70.94 278 LEU A O 1
ATOM 2326 N N . VAL A 1 279 ? -3.628 -5.096 -5.603 1.00 75.69 279 VAL A N 1
ATOM 2327 C CA . VAL A 1 279 ? -3.350 -4.730 -7.000 1.00 75.69 279 VAL A CA 1
ATOM 2328 C C . VAL A 1 279 ? -2.596 -3.400 -7.075 1.00 75.69 279 VAL A C 1
ATOM 2330 O O . VAL A 1 279 ? -1.643 -3.280 -7.839 1.00 75.69 279 VAL A O 1
ATOM 2333 N N . ARG A 1 280 ? -2.942 -2.416 -6.232 1.00 77.56 280 ARG A N 1
ATOM 2334 C CA . ARG A 1 280 ? -2.224 -1.133 -6.159 1.00 77.56 280 ARG A CA 1
ATOM 2335 C C . ARG A 1 280 ? -0.758 -1.313 -5.762 1.00 77.56 280 ARG A C 1
ATOM 2337 O O . ARG A 1 280 ? 0.110 -0.733 -6.406 1.00 77.56 280 ARG A O 1
ATOM 2344 N N . ALA A 1 281 ? -0.487 -2.147 -4.757 1.00 76.88 281 ALA A N 1
ATOM 2345 C CA . ALA A 1 281 ? 0.878 -2.465 -4.342 1.00 76.88 281 ALA A CA 1
ATOM 2346 C C . ALA A 1 281 ? 1.664 -3.206 -5.441 1.00 76.88 281 ALA A C 1
ATOM 2348 O O . ALA A 1 281 ? 2.852 -2.963 -5.623 1.00 76.88 281 ALA A O 1
ATOM 2349 N N . GLU A 1 282 ? 1.013 -4.091 -6.201 1.00 82.12 282 GLU A N 1
ATOM 2350 C CA . GLU A 1 282 ? 1.649 -4.764 -7.339 1.00 82.12 282 GLU A CA 1
ATOM 2351 C C . GLU A 1 282 ? 1.993 -3.783 -8.472 1.00 82.12 282 GLU A C 1
ATOM 2353 O O . GLU A 1 282 ? 3.087 -3.843 -9.035 1.00 82.12 282 GLU A O 1
ATOM 2358 N N . ILE A 1 283 ? 1.090 -2.849 -8.785 1.00 83.88 283 ILE A N 1
ATOM 2359 C CA . ILE A 1 283 ? 1.328 -1.797 -9.782 1.00 83.88 283 ILE A CA 1
ATOM 2360 C C . ILE A 1 283 ? 2.484 -0.897 -9.351 1.00 83.88 283 ILE A C 1
ATOM 2362 O O . ILE A 1 283 ? 3.334 -0.585 -10.177 1.00 83.88 283 ILE A O 1
ATOM 2366 N N . GLU A 1 284 ? 2.553 -0.513 -8.075 1.00 84.12 284 GLU A N 1
ATOM 2367 C CA . GLU A 1 284 ? 3.645 0.308 -7.539 1.00 84.12 284 GLU A CA 1
ATOM 2368 C C . GLU A 1 284 ? 5.017 -0.352 -7.758 1.00 84.12 284 GLU A C 1
ATOM 2370 O O . GLU A 1 284 ? 5.952 0.300 -8.225 1.00 84.12 284 GLU A O 1
ATOM 2375 N N . ILE A 1 285 ? 5.118 -1.664 -7.515 1.00 84.56 285 ILE A N 1
ATOM 2376 C CA . ILE A 1 285 ? 6.336 -2.445 -7.779 1.00 84.56 285 ILE A CA 1
ATOM 2377 C C . ILE A 1 285 ? 6.676 -2.427 -9.271 1.00 84.56 285 ILE A C 1
ATOM 2379 O O . ILE A 1 285 ? 7.814 -2.138 -9.639 1.00 84.56 285 ILE A O 1
ATOM 2383 N N . LYS A 1 286 ? 5.700 -2.709 -10.145 1.00 87.75 286 LYS A N 1
ATOM 2384 C CA . LYS A 1 286 ? 5.923 -2.724 -11.600 1.00 87.75 286 LYS A CA 1
ATOM 2385 C C . LYS A 1 286 ? 6.348 -1.352 -12.124 1.00 87.75 286 LYS A C 1
ATOM 2387 O O . LYS A 1 286 ? 7.257 -1.280 -12.945 1.00 87.75 286 LYS A O 1
ATOM 2392 N N . VAL A 1 287 ? 5.735 -0.277 -11.627 1.00 90.38 287 VAL A N 1
ATOM 2393 C CA . VAL A 1 287 ? 6.091 1.113 -11.949 1.00 90.38 287 VAL A CA 1
ATOM 2394 C C . VAL A 1 287 ? 7.531 1.409 -11.541 1.00 90.38 287 VAL A C 1
ATOM 2396 O O . VAL A 1 287 ? 8.281 1.965 -12.338 1.00 90.38 287 VAL A O 1
ATOM 2399 N N . GLN A 1 288 ? 7.953 0.984 -10.349 1.00 88.38 288 GLN A N 1
ATOM 2400 C CA . GLN A 1 288 ? 9.340 1.154 -9.925 1.00 88.38 288 GLN A CA 1
ATOM 2401 C C . GLN A 1 288 ? 10.318 0.390 -10.832 1.00 88.38 288 GLN A C 1
ATOM 2403 O O . GLN A 1 288 ? 11.336 0.954 -11.228 1.00 88.38 288 GLN A O 1
ATOM 2408 N N . CYS A 1 289 ? 10.003 -0.853 -11.209 1.00 89.00 289 CYS A N 1
ATOM 2409 C CA . CYS A 1 289 ? 10.819 -1.611 -12.162 1.00 89.00 289 CYS A CA 1
ATOM 2410 C C . CYS A 1 289 ? 10.882 -0.929 -13.537 1.00 89.00 289 CYS A C 1
ATOM 2412 O O . CYS A 1 289 ? 11.942 -0.897 -14.154 1.00 89.00 289 CYS A O 1
ATOM 2414 N N . LEU A 1 290 ? 9.769 -0.363 -14.015 1.00 93.00 290 LEU A N 1
ATOM 2415 C CA . LEU A 1 290 ? 9.728 0.371 -15.280 1.00 93.00 290 LEU A CA 1
ATOM 2416 C C . LEU A 1 290 ? 10.627 1.613 -15.237 1.00 93.00 290 LEU A C 1
ATOM 2418 O O . LEU A 1 290 ? 11.339 1.868 -16.201 1.00 93.00 290 LEU A O 1
ATOM 2422 N N . LEU A 1 291 ? 10.633 2.363 -14.132 1.00 93.31 291 LEU A N 1
ATOM 2423 C CA . LEU A 1 291 ? 11.540 3.504 -13.956 1.00 93.31 291 LEU A CA 1
ATOM 2424 C C . LEU A 1 291 ? 13.009 3.070 -13.985 1.00 93.31 291 LEU A C 1
ATOM 2426 O O . LEU A 1 291 ? 13.841 3.742 -14.596 1.00 93.31 291 LEU A O 1
ATOM 2430 N N . ASP A 1 292 ? 13.335 1.944 -13.352 1.00 89.75 292 ASP A N 1
ATOM 2431 C CA . ASP A 1 292 ? 14.695 1.403 -13.353 1.00 89.75 292 ASP A CA 1
ATOM 2432 C C . ASP A 1 292 ? 15.120 0.979 -14.781 1.00 89.75 292 ASP A C 1
ATOM 2434 O O . ASP A 1 292 ? 16.236 1.285 -15.207 1.00 89.75 292 ASP A O 1
ATOM 2438 N N . GLU A 1 293 ? 14.220 0.367 -15.560 1.00 90.88 293 GLU A N 1
ATOM 2439 C CA . GLU A 1 293 ? 14.482 -0.000 -16.962 1.00 90.88 293 GLU A CA 1
ATOM 2440 C C . GLU A 1 293 ? 14.563 1.208 -17.904 1.00 90.88 293 GLU A C 1
ATOM 2442 O O . GLU A 1 293 ? 15.450 1.255 -18.754 1.00 90.88 293 GLU A O 1
ATOM 2447 N N . LEU A 1 294 ? 13.715 2.225 -17.725 1.00 94.00 294 LEU A N 1
ATOM 2448 C CA . LEU A 1 294 ? 13.796 3.476 -18.489 1.00 94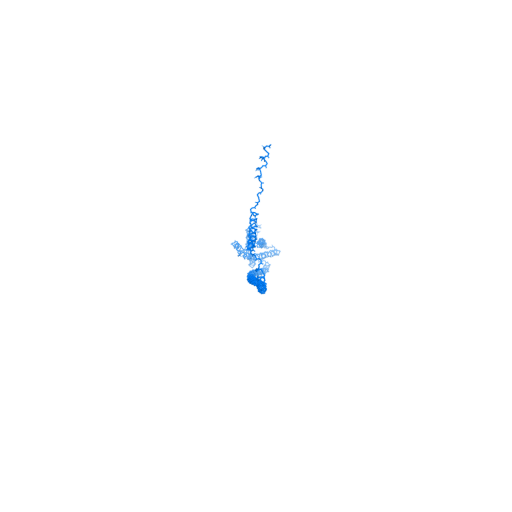.00 294 LEU A CA 1
ATOM 2449 C C . LEU A 1 294 ? 15.133 4.183 -18.256 1.00 94.00 294 LEU A C 1
ATOM 2451 O O . LEU A 1 294 ? 15.771 4.631 -19.205 1.00 94.00 294 LEU A O 1
ATOM 2455 N N . ASN A 1 295 ? 15.613 4.222 -17.010 1.00 92.06 295 ASN A N 1
ATOM 2456 C CA . ASN A 1 295 ? 16.942 4.754 -16.706 1.00 92.06 295 ASN A CA 1
ATOM 2457 C C . ASN A 1 295 ? 18.059 3.968 -17.411 1.00 92.06 295 ASN A C 1
ATOM 2459 O O . ASN A 1 295 ? 19.056 4.557 -17.835 1.00 92.06 295 ASN A O 1
ATOM 2463 N N . ASN A 1 296 ? 17.922 2.647 -17.532 1.00 88.69 296 ASN A N 1
ATOM 2464 C CA . ASN A 1 296 ? 18.888 1.828 -18.260 1.00 88.69 296 ASN A CA 1
ATOM 2465 C C . ASN A 1 296 ? 18.831 2.069 -19.769 1.00 88.69 296 ASN A C 1
ATOM 2467 O O . ASN A 1 296 ? 19.889 2.156 -20.391 1.00 88.69 296 ASN A O 1
ATOM 2471 N N . GLU A 1 297 ? 17.638 2.203 -20.350 1.00 92.25 297 GLU A N 1
ATOM 2472 C CA . GLU A 1 297 ? 17.460 2.545 -21.764 1.00 92.25 297 GLU A CA 1
ATOM 2473 C C . GLU A 1 297 ? 18.066 3.922 -22.071 1.00 92.25 297 GLU A C 1
ATOM 2475 O O . GLU A 1 297 ? 18.862 4.044 -23.001 1.00 92.25 297 GLU A O 1
ATOM 2480 N N . ILE A 1 298 ? 17.798 4.932 -21.236 1.00 93.06 298 ILE A N 1
ATOM 2481 C CA . ILE A 1 298 ? 18.395 6.272 -21.356 1.00 93.06 298 ILE A CA 1
ATOM 2482 C C . ILE A 1 298 ? 19.921 6.178 -21.341 1.00 93.06 298 ILE A C 1
ATOM 2484 O O . ILE A 1 298 ? 20.571 6.659 -22.266 1.00 93.06 298 ILE A O 1
ATOM 2488 N N . ARG A 1 299 ? 20.505 5.497 -20.346 1.00 90.94 299 ARG A N 1
ATOM 2489 C CA . ARG A 1 299 ? 21.965 5.328 -20.254 1.00 90.94 299 ARG A CA 1
ATOM 2490 C C . ARG A 1 299 ? 22.544 4.574 -21.445 1.00 90.94 299 ARG A C 1
ATOM 2492 O O . ARG A 1 299 ? 23.593 4.959 -21.948 1.00 90.94 299 ARG A O 1
ATOM 2499 N N . ALA A 1 300 ? 21.870 3.520 -21.902 1.00 87.88 300 ALA A N 1
ATOM 2500 C CA . ALA A 1 300 ? 22.280 2.771 -23.082 1.00 87.88 300 ALA A CA 1
ATOM 2501 C C . ALA A 1 300 ? 22.346 3.684 -24.313 1.00 87.88 300 ALA A C 1
ATOM 2503 O O . ALA A 1 300 ? 23.331 3.649 -25.044 1.00 87.88 300 ALA A O 1
ATOM 2504 N N . MET A 1 301 ? 21.335 4.526 -24.519 1.00 93.12 301 MET A N 1
ATOM 2505 C CA . MET A 1 301 ? 21.291 5.459 -25.643 1.00 93.12 301 MET A CA 1
ATOM 2506 C C . MET A 1 301 ? 22.299 6.609 -25.503 1.00 93.12 301 MET A C 1
ATOM 2508 O O . MET A 1 301 ? 22.924 6.996 -26.488 1.00 93.12 301 MET A O 1
ATOM 2512 N N . GLU A 1 302 ? 22.515 7.137 -24.297 1.00 92.50 302 GLU A N 1
ATOM 2513 C CA . GLU A 1 302 ? 23.546 8.148 -24.025 1.00 92.50 302 GLU A CA 1
ATOM 2514 C C . GLU A 1 302 ? 24.964 7.612 -24.278 1.00 92.50 302 GLU A C 1
ATOM 2516 O O . GLU A 1 302 ? 25.779 8.298 -24.906 1.00 92.50 302 GLU A O 1
ATOM 2521 N N . ASP A 1 303 ? 25.243 6.374 -23.853 1.00 88.94 303 ASP A N 1
ATOM 2522 C CA . ASP A 1 303 ? 26.496 5.672 -24.141 1.00 88.94 303 ASP A CA 1
ATOM 2523 C C . ASP A 1 303 ? 26.692 5.537 -25.663 1.00 88.94 303 ASP A C 1
ATOM 2525 O O . ASP A 1 303 ? 27.790 5.782 -26.170 1.00 88.94 303 ASP A O 1
ATOM 2529 N N . GLU A 1 304 ? 25.631 5.220 -26.416 1.00 87.69 304 GLU A N 1
ATOM 2530 C CA . GLU A 1 304 ? 25.673 5.163 -27.882 1.00 87.69 304 GLU A CA 1
ATOM 2531 C C . GLU A 1 304 ? 25.954 6.525 -28.529 1.00 87.69 304 GLU A C 1
ATOM 2533 O O . GLU A 1 304 ? 26.777 6.612 -29.443 1.00 87.69 304 GLU A O 1
ATOM 2538 N N . VAL A 1 305 ? 25.343 7.608 -28.041 1.00 90.94 305 VAL A N 1
ATOM 2539 C CA . VAL A 1 305 ? 25.614 8.974 -28.524 1.00 90.94 305 VAL A CA 1
ATOM 2540 C C . VAL A 1 305 ? 27.084 9.338 -28.323 1.00 90.94 305 VAL A C 1
ATOM 2542 O O . VAL A 1 305 ? 27.756 9.739 -29.276 1.00 90.94 305 VAL A O 1
ATOM 2545 N N . ALA A 1 306 ? 27.606 9.170 -27.105 1.00 88.88 306 ALA A N 1
ATOM 2546 C CA . ALA A 1 306 ? 29.001 9.481 -26.785 1.00 88.88 306 ALA A CA 1
ATOM 2547 C C . ALA A 1 306 ? 29.979 8.668 -27.650 1.00 88.88 306 ALA A C 1
ATOM 2549 O O . ALA A 1 306 ? 31.019 9.157 -28.110 1.00 88.88 306 ALA A O 1
ATOM 2550 N N . LEU A 1 307 ? 29.617 7.415 -27.910 1.00 84.69 307 LEU A N 1
ATOM 2551 C CA . LEU A 1 307 ? 30.381 6.509 -28.739 1.00 84.69 307 LEU A CA 1
ATOM 2552 C C . LEU A 1 307 ? 30.395 6.959 -30.206 1.00 84.69 307 LEU A C 1
ATOM 2554 O O . LEU A 1 307 ? 31.475 7.074 -30.787 1.00 84.69 307 LEU A O 1
ATOM 2558 N N . MET A 1 308 ? 29.235 7.267 -30.798 1.00 86.06 308 MET A N 1
ATOM 2559 C CA . MET A 1 308 ? 29.151 7.768 -32.177 1.00 86.06 308 MET A CA 1
ATOM 2560 C C . MET A 1 308 ? 29.933 9.073 -32.351 1.00 86.06 308 MET A C 1
ATOM 2562 O O . MET A 1 308 ? 30.645 9.227 -33.343 1.00 86.06 308 MET A O 1
ATOM 2566 N N . GLN A 1 309 ? 29.878 9.971 -31.365 1.00 87.12 309 GLN A N 1
ATOM 2567 C CA . GLN A 1 309 ? 30.648 11.218 -31.367 1.00 87.12 309 GLN A CA 1
ATOM 2568 C C . GLN A 1 309 ? 32.158 10.969 -31.359 1.00 87.12 309 GLN A C 1
ATOM 2570 O O . GLN A 1 309 ? 32.890 11.618 -32.103 1.00 87.12 309 GLN A O 1
ATOM 2575 N N . THR A 1 310 ? 32.622 9.997 -30.569 1.00 84.81 310 THR A N 1
ATOM 2576 C CA . THR A 1 310 ? 34.039 9.603 -30.536 1.00 84.81 310 THR A CA 1
ATOM 2577 C C . THR A 1 310 ? 34.490 9.087 -31.904 1.00 84.81 310 THR A C 1
ATOM 2579 O O . THR A 1 310 ? 35.486 9.563 -32.446 1.00 84.81 310 THR A O 1
ATOM 2582 N N . TYR A 1 311 ? 33.720 8.188 -32.526 1.00 76.50 311 TYR A N 1
ATOM 2583 C CA . TYR A 1 311 ? 34.056 7.690 -33.865 1.00 76.50 311 TYR A CA 1
ATOM 2584 C C . TYR A 1 311 ? 33.952 8.755 -34.951 1.00 76.50 311 TYR A C 1
ATOM 2586 O O . TYR A 1 311 ? 34.721 8.707 -35.904 1.00 76.50 311 TYR A O 1
ATOM 2594 N N . ALA A 1 312 ? 33.034 9.714 -34.833 1.00 81.88 312 ALA A N 1
ATOM 2595 C CA . ALA A 1 312 ? 32.909 10.799 -35.799 1.00 81.88 312 ALA A CA 1
ATOM 2596 C C . ALA A 1 312 ? 34.147 11.714 -35.812 1.00 81.88 312 ALA A C 1
ATOM 2598 O O . ALA A 1 312 ? 34.481 12.265 -36.861 1.00 81.88 312 ALA A O 1
ATOM 2599 N N . VAL A 1 313 ? 34.847 11.852 -34.678 1.00 80.50 313 VAL A N 1
ATOM 2600 C CA . VAL A 1 313 ? 36.132 12.570 -34.600 1.00 80.50 313 VAL A CA 1
ATOM 2601 C C . VAL A 1 313 ? 37.236 11.796 -35.322 1.00 80.50 313 VAL A C 1
ATOM 2603 O O . VAL A 1 313 ? 37.986 12.387 -36.100 1.00 80.50 313 VAL A O 1
ATOM 2606 N N . ASP A 1 314 ? 37.315 10.484 -35.095 1.00 73.19 314 ASP A N 1
ATOM 2607 C CA . ASP A 1 314 ? 38.341 9.623 -35.698 1.00 73.19 314 ASP A CA 1
ATOM 2608 C C . ASP A 1 314 ? 38.087 9.353 -37.195 1.00 73.19 314 ASP A C 1
ATOM 2610 O O . ASP A 1 314 ? 39.027 9.129 -37.962 1.00 73.19 314 ASP A O 1
ATOM 2614 N N . HIS A 1 315 ? 36.818 9.391 -37.615 1.00 68.81 315 HIS A N 1
ATOM 2615 C CA . HIS A 1 315 ? 36.341 9.014 -38.948 1.00 68.81 315 HIS A CA 1
ATOM 2616 C C . HIS A 1 315 ? 35.266 9.986 -39.474 1.00 68.81 315 HIS A C 1
ATOM 2618 O O . HIS A 1 315 ? 34.097 9.608 -39.623 1.00 68.81 315 HIS A O 1
ATOM 2624 N N . PRO A 1 316 ? 35.628 11.239 -39.800 1.00 70.69 316 PRO A N 1
ATOM 2625 C CA . PRO A 1 316 ? 34.677 12.252 -40.267 1.00 70.69 316 PRO A CA 1
ATOM 2626 C C . PRO A 1 316 ? 33.989 11.894 -41.597 1.00 70.69 316 PRO A C 1
ATOM 2628 O O . PRO A 1 316 ? 32.927 12.427 -41.917 1.00 70.69 316 PRO A O 1
ATOM 2631 N N . GLU A 1 317 ? 34.560 10.977 -42.383 1.00 65.50 317 GLU A N 1
ATOM 2632 C CA . GLU A 1 317 ? 33.967 10.446 -43.613 1.00 65.50 317 GLU A CA 1
ATOM 2633 C C . GLU A 1 317 ? 32.742 9.543 -43.375 1.00 65.50 317 GLU A C 1
ATOM 2635 O O . GLU A 1 317 ? 31.956 9.303 -44.296 1.00 65.50 317 GLU A O 1
ATOM 2640 N N . ALA A 1 318 ? 32.548 9.043 -42.152 1.00 71.62 318 ALA A N 1
ATOM 2641 C CA . ALA A 1 318 ? 31.472 8.126 -41.793 1.00 71.62 318 ALA A CA 1
ATOM 2642 C C . ALA A 1 318 ? 30.171 8.879 -41.452 1.00 71.62 318 ALA A C 1
ATOM 2644 O O . ALA A 1 318 ? 29.651 8.819 -40.342 1.00 71.62 318 ALA A O 1
ATOM 2645 N N . VAL A 1 319 ? 29.605 9.582 -42.440 1.00 73.75 319 VAL A N 1
ATOM 2646 C CA . VAL A 1 319 ? 28.444 10.486 -42.269 1.00 73.75 319 VAL A CA 1
ATOM 2647 C C . VAL A 1 319 ? 27.174 9.781 -41.752 1.00 73.75 319 VAL A C 1
ATOM 2649 O O . VAL A 1 319 ? 26.276 10.439 -41.231 1.00 73.75 319 VAL A O 1
ATOM 2652 N N . TYR A 1 320 ? 27.087 8.452 -41.865 1.00 75.25 320 TYR A N 1
ATOM 2653 C CA . TYR A 1 320 ? 25.994 7.646 -41.304 1.00 75.25 320 TYR A CA 1
ATOM 2654 C C . TYR A 1 320 ? 26.027 7.552 -39.770 1.00 75.25 320 TYR A C 1
ATOM 2656 O O . TYR A 1 320 ? 24.991 7.285 -39.170 1.00 75.25 320 TYR A O 1
ATOM 2664 N N . LEU A 1 321 ? 27.176 7.793 -39.120 1.00 81.88 321 LEU A N 1
ATOM 2665 C CA . LEU A 1 321 ? 27.283 7.799 -37.653 1.00 81.88 321 LEU A CA 1
ATOM 2666 C C . LEU A 1 321 ? 26.378 8.863 -37.030 1.00 81.88 321 LEU A C 1
ATOM 2668 O O . LEU A 1 321 ? 25.799 8.636 -35.974 1.00 81.88 321 LEU A O 1
ATOM 2672 N N . LYS A 1 322 ? 26.203 9.990 -37.728 1.00 84.81 322 LYS A N 1
ATOM 2673 C CA . LYS A 1 322 ? 25.326 11.078 -37.298 1.00 84.81 322 LYS A CA 1
ATOM 2674 C C . LYS A 1 322 ? 23.852 10.662 -37.253 1.00 84.81 322 LYS A C 1
ATOM 2676 O O . LYS A 1 322 ? 23.157 11.038 -36.321 1.00 84.81 322 LYS A O 1
ATOM 2681 N N . ASP A 1 323 ? 23.385 9.859 -38.211 1.00 86.19 323 ASP A N 1
ATOM 2682 C CA . ASP A 1 323 ? 22.002 9.357 -38.203 1.00 86.19 323 ASP A CA 1
ATOM 2683 C C . ASP A 1 323 ? 21.756 8.416 -37.007 1.00 86.19 323 ASP A C 1
ATOM 2685 O O . ASP A 1 323 ? 20.681 8.425 -36.408 1.00 86.19 323 ASP A O 1
ATOM 2689 N N . ILE A 1 324 ? 22.757 7.602 -36.653 1.00 88.25 324 ILE A N 1
ATOM 2690 C CA . ILE A 1 324 ? 22.695 6.684 -35.505 1.00 88.25 324 ILE A CA 1
ATOM 2691 C C . ILE A 1 324 ? 22.728 7.477 -34.192 1.00 88.25 324 ILE A C 1
ATOM 2693 O O . ILE A 1 324 ? 21.931 7.207 -33.298 1.00 88.25 324 ILE A O 1
ATOM 2697 N N . GLU A 1 325 ? 23.602 8.484 -34.100 1.00 91.25 325 GLU A N 1
ATOM 2698 C CA . GLU A 1 325 ? 23.682 9.417 -32.971 1.00 91.25 325 GLU A CA 1
ATOM 2699 C C . GLU A 1 325 ? 22.353 10.155 -32.748 1.00 91.25 325 GLU A C 1
ATOM 2701 O O . GLU A 1 325 ? 21.864 10.222 -31.622 1.00 91.25 325 GLU A O 1
ATOM 2706 N N . GLU A 1 326 ? 21.760 10.703 -33.812 1.00 93.44 326 GLU A N 1
ATOM 2707 C CA . GLU A 1 326 ? 20.471 11.397 -33.748 1.00 93.44 326 GLU A CA 1
ATOM 2708 C C . GLU A 1 326 ? 19.356 10.446 -33.300 1.00 93.44 326 GLU A C 1
ATOM 2710 O O . GLU A 1 326 ? 18.609 10.789 -32.387 1.00 93.44 326 GLU A O 1
ATOM 2715 N N . SER A 1 327 ? 19.313 9.223 -33.840 1.00 92.62 327 SER A N 1
ATOM 2716 C CA . SER A 1 327 ? 18.324 8.212 -33.438 1.00 92.62 327 SER A CA 1
ATOM 2717 C C . SER A 1 327 ? 18.448 7.843 -31.956 1.00 92.62 327 SER A C 1
ATOM 2719 O O . SER A 1 327 ? 17.455 7.849 -31.234 1.00 92.62 327 SER A O 1
ATOM 2721 N N . ALA A 1 328 ? 19.667 7.572 -31.473 1.00 92.25 328 ALA A N 1
ATOM 2722 C CA . ALA A 1 328 ? 19.913 7.266 -30.063 1.00 92.25 328 ALA A CA 1
ATOM 2723 C C . ALA A 1 328 ? 19.485 8.431 -29.154 1.00 92.25 328 ALA A C 1
ATOM 2725 O O . ALA A 1 328 ? 18.800 8.231 -28.153 1.00 92.25 328 ALA A O 1
ATOM 2726 N N . ARG A 1 329 ? 19.824 9.670 -29.534 1.00 96.06 329 ARG A N 1
ATOM 2727 C CA . ARG A 1 329 ? 19.432 10.869 -28.785 1.00 96.06 329 ARG A CA 1
ATOM 2728 C C . ARG A 1 329 ? 17.914 11.027 -28.704 1.00 96.06 329 ARG A C 1
ATOM 2730 O O . ARG A 1 329 ? 17.403 11.338 -27.633 1.00 96.06 329 ARG A O 1
ATOM 2737 N N . GLU A 1 330 ? 17.200 10.849 -29.811 1.00 96.25 330 GLU A N 1
ATOM 2738 C CA . GLU A 1 330 ? 15.739 10.988 -29.841 1.00 96.25 330 GLU A CA 1
ATOM 2739 C C . GLU A 1 330 ? 15.037 9.939 -28.971 1.00 96.25 330 GLU A C 1
ATOM 2741 O O . GLU A 1 330 ? 14.068 10.267 -28.279 1.00 96.25 330 GLU A O 1
ATOM 2746 N N . ILE A 1 331 ? 15.558 8.709 -28.937 1.00 95.88 331 ILE A N 1
ATOM 2747 C CA . ILE A 1 331 ? 15.065 7.653 -28.044 1.00 95.88 331 ILE A CA 1
ATOM 2748 C C . ILE A 1 331 ? 15.317 8.030 -26.584 1.00 95.88 331 ILE A C 1
ATOM 2750 O O . ILE A 1 331 ? 14.382 7.993 -25.791 1.00 95.88 331 ILE A O 1
ATOM 2754 N N . ALA A 1 332 ? 16.530 8.472 -26.229 1.00 95.06 332 ALA A N 1
ATOM 2755 C CA . ALA A 1 332 ? 16.848 8.892 -24.860 1.00 95.06 332 ALA A CA 1
ATOM 2756 C C . ALA A 1 332 ? 15.919 10.016 -24.367 1.00 95.06 332 ALA A C 1
ATOM 2758 O O . ALA A 1 332 ? 15.409 9.968 -23.249 1.00 95.06 332 ALA A O 1
ATOM 2759 N N . VAL A 1 333 ? 15.656 11.014 -25.218 1.00 96.00 333 VAL A N 1
ATOM 2760 C CA . VAL A 1 333 ? 14.744 12.125 -24.901 1.00 96.00 333 VAL A CA 1
ATOM 2761 C C . VAL A 1 333 ? 13.307 11.631 -24.713 1.00 96.00 333 VAL A C 1
ATOM 2763 O O . VAL A 1 333 ? 12.630 12.065 -23.780 1.00 96.00 333 VAL A O 1
ATOM 2766 N N . SER A 1 334 ? 12.842 10.716 -25.564 1.00 94.56 334 SER A N 1
ATOM 2767 C CA . SER A 1 334 ? 11.482 10.164 -25.480 1.00 94.56 334 SER A CA 1
ATOM 2768 C C . SER A 1 334 ? 11.308 9.268 -24.249 1.00 94.56 334 SER A C 1
ATOM 2770 O O . SER A 1 334 ? 10.300 9.367 -23.550 1.00 94.56 334 SER A O 1
ATOM 2772 N N . ALA A 1 335 ? 12.322 8.465 -23.916 1.00 94.50 335 ALA A N 1
ATOM 2773 C CA . ALA A 1 335 ? 12.353 7.642 -22.710 1.00 94.50 335 ALA A CA 1
ATOM 2774 C C . ALA A 1 335 ? 12.352 8.501 -21.437 1.00 94.50 335 ALA A C 1
ATOM 2776 O O . ALA A 1 335 ? 11.615 8.203 -20.498 1.00 94.50 335 ALA A O 1
ATOM 2777 N N . LEU A 1 336 ? 13.089 9.617 -21.424 1.00 95.19 336 LEU A N 1
ATOM 2778 C CA . LEU A 1 336 ? 13.072 10.578 -20.316 1.00 95.19 336 LEU A CA 1
ATOM 2779 C C . LEU A 1 336 ? 11.702 11.257 -20.151 1.00 95.19 336 LEU A C 1
ATOM 2781 O O . LEU A 1 336 ? 11.239 11.473 -19.027 1.00 95.19 336 LEU A O 1
ATOM 2785 N N . ALA A 1 337 ? 11.034 11.587 -21.261 1.00 94.38 337 ALA A N 1
ATOM 2786 C CA . ALA A 1 337 ? 9.681 12.135 -21.223 1.00 94.38 337 ALA A CA 1
ATOM 2787 C C . ALA A 1 337 ? 8.696 11.126 -20.610 1.00 94.38 337 ALA A C 1
ATOM 2789 O O . ALA A 1 337 ? 7.947 11.479 -19.700 1.00 94.38 337 ALA A O 1
ATOM 2790 N N . LEU A 1 338 ? 8.756 9.859 -21.038 1.00 94.75 338 LEU A N 1
ATOM 2791 C CA . LEU A 1 338 ? 7.956 8.786 -20.450 1.00 94.75 338 LEU A CA 1
ATOM 2792 C C . LEU A 1 338 ? 8.273 8.581 -18.963 1.00 94.75 338 LEU A C 1
ATOM 2794 O O . LEU A 1 338 ? 7.350 8.493 -18.156 1.00 94.75 338 LEU A O 1
ATOM 2798 N N . GLN A 1 339 ? 9.552 8.561 -18.582 1.00 94.81 339 GLN A N 1
ATOM 2799 C CA . GLN A 1 339 ? 9.978 8.458 -17.184 1.00 94.81 339 GLN A CA 1
ATOM 2800 C C . GLN A 1 339 ? 9.339 9.555 -16.327 1.00 94.81 339 GLN A C 1
ATOM 2802 O O . GLN A 1 339 ? 8.763 9.261 -15.282 1.00 94.81 339 GLN A O 1
ATOM 2807 N N . THR A 1 340 ? 9.365 10.801 -16.804 1.00 92.94 340 THR A N 1
ATOM 2808 C CA . THR A 1 340 ? 8.777 11.951 -16.101 1.00 92.94 340 THR A CA 1
ATOM 2809 C C . THR A 1 340 ? 7.268 11.783 -15.885 1.00 92.94 340 THR A C 1
ATOM 2811 O O . THR A 1 340 ? 6.748 12.130 -14.825 1.00 92.94 340 THR A O 1
ATOM 2814 N N . GLU A 1 341 ? 6.537 11.247 -16.867 1.00 91.19 341 GLU A N 1
ATOM 2815 C CA . GLU A 1 341 ? 5.102 10.974 -16.711 1.00 91.19 341 GLU A CA 1
ATOM 2816 C C . GLU A 1 341 ? 4.837 9.799 -15.755 1.00 91.19 341 GLU A C 1
ATOM 2818 O O . GLU A 1 341 ? 3.929 9.871 -14.924 1.00 91.19 341 GLU A O 1
ATOM 2823 N N . ILE A 1 342 ? 5.663 8.751 -15.793 1.00 90.25 342 ILE A N 1
ATOM 2824 C CA . ILE A 1 342 ? 5.542 7.590 -14.900 1.00 90.25 342 ILE A CA 1
ATOM 2825 C C . ILE A 1 342 ? 5.863 7.954 -13.446 1.00 90.25 342 ILE A C 1
ATOM 2827 O O . ILE A 1 342 ? 5.196 7.465 -12.534 1.00 90.25 342 ILE A O 1
ATOM 2831 N N . GLU A 1 343 ? 6.794 8.874 -13.199 1.00 89.12 343 GLU A N 1
ATOM 2832 C CA . GLU A 1 343 ? 7.046 9.425 -11.861 1.00 89.12 343 GLU A CA 1
ATOM 2833 C C . GLU A 1 343 ? 5.814 10.161 -11.300 1.00 89.12 343 GLU A C 1
ATOM 2835 O O . GLU A 1 343 ? 5.524 10.069 -10.104 1.00 89.12 343 GLU A O 1
ATOM 2840 N N . LYS A 1 344 ? 5.015 10.828 -12.149 1.00 86.12 344 LYS A N 1
ATOM 2841 C CA . LYS A 1 344 ? 3.736 11.435 -11.725 1.00 86.12 344 LYS A CA 1
ATOM 2842 C C . LYS A 1 344 ? 2.702 10.378 -11.347 1.00 86.12 344 LYS A C 1
ATOM 2844 O O . LYS A 1 344 ? 1.966 10.579 -10.376 1.00 86.12 344 LYS A O 1
ATOM 2849 N N . VAL A 1 345 ? 2.650 9.265 -12.085 1.00 82.38 345 VAL A N 1
ATOM 2850 C CA . VAL A 1 345 ? 1.805 8.106 -11.748 1.00 82.38 345 VAL A CA 1
ATOM 2851 C C . VAL A 1 345 ? 2.244 7.514 -10.413 1.00 82.38 345 VAL A C 1
ATOM 2853 O O . VAL A 1 345 ? 1.409 7.295 -9.539 1.00 82.38 345 VAL A O 1
ATOM 2856 N N . GLN A 1 346 ? 3.548 7.326 -10.209 1.00 84.56 346 GLN A N 1
ATOM 2857 C CA . GLN A 1 346 ? 4.097 6.834 -8.949 1.00 84.56 346 GLN A CA 1
ATOM 2858 C C . GLN A 1 346 ? 3.725 7.748 -7.773 1.00 84.56 346 GLN A C 1
ATOM 2860 O O . GLN A 1 346 ? 3.254 7.266 -6.744 1.00 84.56 346 GLN A O 1
ATOM 2865 N N . ALA A 1 347 ? 3.856 9.067 -7.936 1.00 81.94 347 ALA A N 1
ATOM 2866 C CA . ALA A 1 347 ? 3.463 10.033 -6.914 1.00 81.94 347 ALA A CA 1
ATOM 2867 C C . ALA A 1 347 ? 1.966 9.929 -6.554 1.00 81.94 347 ALA A C 1
ATOM 2869 O O . ALA A 1 347 ? 1.629 9.949 -5.370 1.00 81.94 347 ALA A O 1
ATOM 2870 N N . HIS A 1 348 ? 1.085 9.741 -7.547 1.00 75.94 348 HIS A N 1
ATOM 2871 C CA . HIS A 1 348 ? -0.353 9.511 -7.329 1.00 75.94 348 HIS A CA 1
ATOM 2872 C C . HIS A 1 348 ? -0.661 8.163 -6.660 1.00 75.94 348 HIS A C 1
ATOM 2874 O O . HIS A 1 348 ? -1.640 8.035 -5.923 1.00 75.94 348 HIS A O 1
ATOM 2880 N N . LEU A 1 349 ? 0.146 7.130 -6.914 1.00 75.25 349 LEU A N 1
ATOM 2881 C CA . LEU A 1 349 ? -0.003 5.830 -6.258 1.00 75.25 349 LEU A CA 1
ATOM 2882 C C . LEU A 1 349 ? 0.407 5.894 -4.777 1.00 75.25 349 LEU A C 1
ATOM 2884 O O . LEU A 1 349 ? -0.262 5.275 -3.949 1.00 75.25 349 LEU A O 1
ATOM 2888 N N . ILE A 1 350 ? 1.443 6.677 -4.450 1.00 72.56 350 ILE A N 1
ATOM 2889 C CA . ILE A 1 350 ? 1.978 6.856 -3.089 1.00 72.56 350 ILE A CA 1
ATOM 2890 C C . ILE A 1 350 ? 1.106 7.797 -2.241 1.00 72.56 350 ILE A C 1
ATOM 2892 O O . ILE A 1 350 ? 0.973 7.581 -1.033 1.00 72.56 350 ILE A O 1
ATOM 2896 N N . SER A 1 351 ? 0.498 8.835 -2.830 1.00 67.12 351 SER A N 1
ATOM 2897 C CA . SER A 1 351 ? -0.438 9.714 -2.117 1.00 67.12 351 SER A CA 1
ATOM 2898 C C . SER A 1 351 ? -1.717 8.941 -1.776 1.00 67.12 351 SER A C 1
ATOM 2900 O O . SER A 1 351 ? -2.597 8.742 -2.612 1.00 67.12 351 SER A O 1
ATOM 2902 N N . GLN A 1 352 ? -1.784 8.415 -0.555 1.00 53.84 352 GLN A N 1
ATOM 2903 C CA . GLN A 1 352 ? -2.804 7.451 -0.161 1.00 53.84 352 GLN A CA 1
ATOM 2904 C C . GLN A 1 352 ? -4.235 8.034 -0.113 1.00 53.84 352 GLN A C 1
ATOM 2906 O O . GLN A 1 352 ? -4.464 9.109 0.433 1.00 53.84 352 GLN A O 1
ATOM 2911 N N . TYR A 1 353 ? -5.163 7.177 -0.560 1.00 50.12 353 TYR A N 1
ATOM 2912 C CA . TYR A 1 353 ? -6.628 7.136 -0.404 1.00 50.12 353 TYR A CA 1
ATOM 2913 C C . TYR A 1 353 ? -7.530 7.960 -1.353 1.00 50.12 353 TYR A C 1
ATOM 2915 O O . TYR A 1 353 ? -7.631 9.175 -1.280 1.00 50.12 353 TYR A O 1
ATOM 2923 N N . GLU A 1 354 ? -8.268 7.184 -2.160 1.00 53.78 354 GLU A N 1
ATOM 2924 C CA . GLU A 1 354 ? -9.576 7.449 -2.792 1.00 53.78 354 GLU A CA 1
ATOM 2925 C C . GLU A 1 354 ? -9.663 8.151 -4.142 1.00 53.78 354 GLU A C 1
ATOM 2927 O O . GLU A 1 354 ? -10.671 7.941 -4.816 1.00 53.78 354 GLU A O 1
ATOM 2932 N N . GLU A 1 355 ? -8.652 8.882 -4.609 1.00 55.56 355 GLU A N 1
ATOM 2933 C CA . GLU A 1 355 ? -8.753 9.428 -5.966 1.00 55.56 355 GLU A CA 1
ATOM 2934 C C . GLU A 1 355 ? -8.278 8.410 -7.015 1.00 55.56 355 GLU A C 1
ATOM 2936 O O . GLU A 1 355 ? -7.137 7.928 -6.941 1.00 55.56 355 GLU A O 1
ATOM 2941 N N . PRO A 1 356 ? -9.145 8.039 -7.979 1.00 61.81 356 PRO A N 1
ATOM 2942 C CA . PRO A 1 356 ? -8.735 7.220 -9.106 1.00 61.81 356 PRO A CA 1
ATOM 2943 C C . PRO A 1 356 ? -7.640 7.954 -9.880 1.00 61.81 356 PRO A C 1
ATOM 2945 O O . PRO A 1 356 ? -7.642 9.184 -9.974 1.00 61.81 356 PRO A O 1
ATOM 2948 N N . LEU A 1 357 ? -6.694 7.196 -10.441 1.00 68.00 357 LEU A N 1
ATOM 2949 C CA . LEU A 1 357 ? -5.674 7.762 -11.318 1.00 68.00 357 LEU A CA 1
ATOM 2950 C C . LEU A 1 357 ? -6.382 8.568 -12.417 1.00 68.00 357 LEU A C 1
ATOM 2952 O O . LEU A 1 357 ? -7.218 8.017 -13.134 1.00 68.00 357 LEU A O 1
ATOM 2956 N N . SER A 1 358 ? -6.066 9.861 -12.533 1.00 70.25 358 SER A N 1
ATOM 2957 C CA . SER A 1 358 ? -6.682 10.714 -13.552 1.00 70.25 358 SER A CA 1
ATOM 2958 C C . SER A 1 358 ? -6.475 10.099 -14.938 1.00 70.25 358 SER A C 1
ATOM 2960 O O . SER A 1 358 ? -5.346 9.748 -15.299 1.00 70.25 358 SER A O 1
ATOM 2962 N N . GLU A 1 359 ? -7.553 9.993 -15.721 1.00 74.50 359 GLU A N 1
ATOM 2963 C CA . GLU A 1 359 ? -7.495 9.513 -17.108 1.00 74.50 359 GLU A CA 1
ATOM 2964 C C . GLU A 1 359 ? -6.466 10.306 -17.921 1.00 74.50 359 GLU A C 1
ATOM 2966 O O . GLU A 1 359 ? -5.711 9.727 -18.693 1.00 74.50 359 GLU A O 1
ATOM 2971 N N . GLU A 1 360 ? -6.336 11.607 -17.653 1.00 79.00 360 GLU A N 1
ATOM 2972 C CA . GLU A 1 360 ? -5.352 12.479 -18.296 1.00 79.00 360 GLU A CA 1
ATOM 2973 C C . GLU A 1 360 ? -3.903 12.054 -18.005 1.00 79.00 360 GLU A C 1
ATOM 2975 O O . GLU A 1 360 ? -3.050 12.098 -18.892 1.00 79.00 360 GLU A O 1
ATOM 2980 N N . CYS A 1 361 ? -3.615 11.598 -16.782 1.00 76.25 361 CYS A N 1
ATOM 2981 C CA . CYS A 1 361 ? -2.283 11.134 -16.391 1.00 76.25 361 CYS A CA 1
ATOM 2982 C C . CYS A 1 361 ? -1.935 9.801 -17.073 1.00 76.25 361 CYS A C 1
ATOM 2984 O O . CYS A 1 361 ? -0.827 9.638 -17.591 1.00 76.25 361 CYS A O 1
ATOM 2986 N N . ARG A 1 362 ? -2.904 8.879 -17.155 1.00 81.12 362 ARG A N 1
ATOM 2987 C CA . ARG A 1 362 ? -2.760 7.617 -17.897 1.00 81.12 362 ARG A CA 1
ATOM 2988 C C . ARG A 1 362 ? -2.545 7.870 -19.389 1.00 81.12 362 ARG A C 1
ATOM 2990 O O . ARG A 1 362 ? -1.616 7.320 -19.976 1.00 81.12 362 ARG A O 1
ATOM 2997 N N . ASP A 1 363 ? -3.377 8.710 -19.992 1.00 85.88 363 ASP A N 1
ATOM 2998 C CA . ASP A 1 363 ? -3.336 8.994 -21.426 1.00 85.88 363 ASP A CA 1
ATOM 2999 C C . ASP A 1 363 ? -2.048 9.744 -21.809 1.00 85.88 363 ASP A C 1
ATOM 3001 O O . ASP A 1 363 ? -1.491 9.527 -22.885 1.00 85.88 363 ASP A O 1
ATOM 3005 N N . SER A 1 364 ? -1.518 10.581 -20.909 1.00 87.19 364 SER A N 1
ATOM 3006 C CA . SER A 1 364 ? -0.194 11.195 -21.058 1.00 87.19 364 SER A CA 1
ATOM 3007 C C . SER A 1 364 ? 0.918 10.143 -21.146 1.00 87.19 364 SER A C 1
ATOM 3009 O O . SER A 1 364 ? 1.700 10.170 -22.096 1.00 87.19 364 SER A O 1
ATOM 3011 N N . CYS A 1 365 ? 0.930 9.163 -20.233 1.00 88.75 365 CYS A N 1
ATOM 3012 C CA . CYS A 1 365 ? 1.904 8.068 -20.252 1.00 88.75 365 CYS A CA 1
ATOM 3013 C C . CYS A 1 365 ? 1.822 7.246 -21.543 1.00 88.75 365 CYS A C 1
ATOM 3015 O O . CYS A 1 365 ? 2.854 6.940 -22.132 1.00 88.75 365 CYS A O 1
ATOM 3017 N N . VAL A 1 366 ? 0.608 6.914 -21.999 1.00 90.19 366 VAL A N 1
ATOM 3018 C CA . VAL A 1 366 ? 0.403 6.151 -23.243 1.00 90.19 366 VAL A CA 1
ATOM 3019 C C . VAL A 1 366 ? 0.955 6.913 -24.443 1.00 90.19 366 VAL A C 1
ATOM 3021 O O . VAL A 1 366 ? 1.725 6.347 -25.205 1.00 90.19 366 VAL A O 1
ATOM 3024 N N . ARG A 1 367 ? 0.668 8.214 -24.572 1.00 93.31 367 ARG A N 1
ATOM 3025 C CA . ARG A 1 367 ? 1.224 9.018 -25.674 1.00 93.31 367 ARG A CA 1
ATOM 3026 C C . ARG A 1 367 ? 2.750 9.084 -25.648 1.00 93.31 367 ARG A C 1
ATOM 3028 O O . ARG A 1 367 ? 3.372 9.017 -26.702 1.00 93.31 367 ARG A O 1
ATOM 3035 N N . CYS A 1 368 ? 3.354 9.243 -24.469 1.00 93.62 368 CYS A N 1
ATOM 3036 C CA . CYS A 1 368 ? 4.812 9.243 -24.340 1.00 93.62 368 CYS A CA 1
ATOM 3037 C C . CYS A 1 368 ? 5.419 7.882 -24.699 1.00 93.62 368 CYS A C 1
ATOM 3039 O O . CYS A 1 368 ? 6.490 7.836 -25.298 1.00 93.62 368 CYS A O 1
ATOM 3041 N N . PHE A 1 369 ? 4.733 6.791 -24.362 1.00 94.69 369 PHE A N 1
ATOM 3042 C CA . PHE A 1 369 ? 5.138 5.445 -24.742 1.00 94.69 369 PHE A CA 1
ATOM 3043 C C . PHE A 1 369 ? 5.025 5.212 -26.254 1.00 94.69 369 PHE A C 1
ATOM 3045 O O . PHE A 1 369 ? 5.997 4.777 -26.860 1.00 94.69 369 PHE A O 1
ATOM 3052 N N . ASP A 1 370 ? 3.909 5.595 -26.877 1.00 94.62 370 ASP A N 1
ATOM 3053 C CA . ASP A 1 370 ? 3.715 5.479 -28.329 1.00 94.62 370 ASP A CA 1
ATOM 3054 C C . ASP A 1 370 ? 4.771 6.293 -29.109 1.00 94.62 370 ASP A C 1
ATOM 3056 O O . ASP A 1 370 ? 5.289 5.852 -30.137 1.00 94.62 370 ASP A O 1
ATOM 3060 N N . GLU A 1 371 ? 5.128 7.487 -28.615 1.00 95.38 371 GLU A N 1
ATOM 3061 C CA . GLU A 1 371 ? 6.208 8.295 -29.195 1.00 95.38 371 GLU A CA 1
ATOM 3062 C C . GLU A 1 371 ? 7.565 7.590 -29.057 1.00 95.38 371 GLU A C 1
ATOM 3064 O O . GLU A 1 371 ? 8.321 7.535 -30.027 1.00 95.38 371 GLU A O 1
ATOM 3069 N N . LEU A 1 372 ? 7.869 7.009 -27.889 1.00 96.19 372 LEU A N 1
ATOM 3070 C CA . LEU A 1 372 ? 9.091 6.230 -27.679 1.00 96.19 372 LEU A CA 1
ATOM 3071 C C . LEU A 1 372 ? 9.163 5.024 -28.630 1.00 96.19 372 LEU A C 1
ATOM 3073 O O . LEU A 1 372 ? 10.186 4.848 -29.294 1.00 96.19 372 LEU A O 1
ATOM 3077 N N . GLU A 1 373 ? 8.085 4.247 -28.764 1.00 95.50 373 GLU A N 1
ATOM 3078 C CA . GLU A 1 373 ? 8.016 3.121 -29.707 1.00 95.50 373 GLU A CA 1
ATOM 3079 C C . GLU A 1 373 ? 8.270 3.583 -31.145 1.00 95.50 373 GLU A C 1
ATOM 3081 O O . GLU A 1 373 ? 9.103 3.011 -31.851 1.00 95.50 373 GLU A O 1
ATOM 3086 N N . SER A 1 374 ? 7.635 4.683 -31.555 1.00 95.69 374 SER A N 1
ATOM 3087 C CA . SER A 1 374 ? 7.843 5.292 -32.871 1.00 95.69 374 SER A CA 1
ATOM 3088 C C . SER A 1 374 ? 9.312 5.667 -33.111 1.00 95.69 374 SER A C 1
ATOM 3090 O O . SER A 1 374 ? 9.844 5.426 -34.200 1.00 95.69 374 SER A O 1
ATOM 3092 N N . ARG A 1 375 ? 10.020 6.204 -32.104 1.00 95.06 375 ARG A N 1
ATOM 3093 C CA . ARG A 1 375 ? 11.462 6.501 -32.217 1.00 95.06 375 ARG A CA 1
ATOM 3094 C C . ARG A 1 375 ? 12.321 5.248 -32.321 1.00 95.06 375 ARG A C 1
ATOM 3096 O O . ARG A 1 375 ? 13.261 5.223 -33.116 1.00 95.06 375 ARG A O 1
ATOM 3103 N N . VAL A 1 376 ? 11.989 4.197 -31.579 1.00 93.62 376 VAL A N 1
ATOM 3104 C CA . VAL A 1 376 ? 12.701 2.913 -31.643 1.00 93.62 376 VAL A CA 1
ATOM 3105 C C . VAL A 1 376 ? 12.514 2.245 -33.012 1.00 93.62 376 VAL A C 1
ATOM 3107 O O . VAL A 1 376 ? 13.474 1.733 -33.596 1.00 93.62 376 VAL A O 1
ATOM 3110 N N . GLU A 1 377 ? 11.315 2.305 -33.593 1.00 92.69 377 GLU A N 1
ATOM 3111 C CA . GLU A 1 377 ? 11.042 1.787 -34.940 1.00 92.69 377 GLU A CA 1
ATOM 3112 C C . GLU A 1 377 ? 11.819 2.536 -36.036 1.00 92.69 377 GLU A C 1
ATOM 3114 O O . GLU A 1 377 ? 12.238 1.931 -37.032 1.00 92.69 377 GLU A O 1
ATOM 3119 N N . GLN A 1 378 ? 12.058 3.835 -35.829 1.00 92.75 378 GLN A N 1
ATOM 3120 C CA . GLN A 1 378 ? 12.802 4.708 -36.740 1.00 92.75 378 GLN A CA 1
ATOM 3121 C C . GLN A 1 378 ? 14.319 4.482 -36.725 1.00 92.75 378 GLN A C 1
ATOM 3123 O O . GLN A 1 378 ? 15.003 5.026 -37.597 1.00 92.75 378 GLN A O 1
ATOM 3128 N N . ILE A 1 379 ? 14.857 3.651 -35.815 1.00 90.44 379 ILE A N 1
ATOM 3129 C CA . ILE A 1 379 ? 16.285 3.296 -35.812 1.00 90.44 379 ILE A CA 1
ATOM 3130 C C . ILE A 1 379 ? 16.688 2.837 -37.223 1.00 90.44 379 ILE A C 1
ATOM 3132 O O . ILE A 1 379 ? 16.080 1.902 -37.762 1.00 90.44 379 ILE A O 1
ATOM 3136 N N . PRO A 1 380 ? 17.720 3.438 -37.839 1.00 86.88 380 PRO A N 1
ATOM 3137 C CA . PRO A 1 380 ? 18.086 3.136 -39.211 1.00 86.88 380 PRO A CA 1
ATOM 3138 C C . PRO A 1 380 ? 18.497 1.670 -39.368 1.00 86.88 380 PRO A C 1
ATOM 3140 O O . PRO A 1 380 ? 19.034 1.046 -38.459 1.00 86.88 380 PRO A O 1
ATOM 3143 N N . THR A 1 381 ? 18.276 1.109 -40.557 1.00 87.56 381 THR A N 1
ATOM 3144 C CA . THR A 1 381 ? 18.785 -0.223 -40.913 1.00 87.56 381 THR A CA 1
ATOM 3145 C C . THR A 1 381 ? 20.068 -0.096 -41.727 1.00 87.56 381 THR A C 1
ATOM 3147 O O . THR A 1 381 ? 20.256 0.884 -42.447 1.00 87.56 381 THR A O 1
ATOM 3150 N N . VAL A 1 382 ? 20.933 -1.116 -41.693 1.00 81.00 382 VAL A N 1
ATOM 3151 C CA . VAL A 1 382 ? 22.156 -1.146 -42.523 1.00 81.00 382 VAL A CA 1
ATOM 3152 C C . VAL A 1 382 ? 21.829 -0.955 -44.008 1.00 81.00 382 VAL A C 1
ATOM 3154 O O . VAL A 1 382 ? 22.513 -0.209 -44.705 1.00 81.00 382 VAL A O 1
ATOM 3157 N N . VAL A 1 383 ? 20.749 -1.580 -44.489 1.00 82.12 383 VAL A N 1
ATOM 3158 C CA . VAL A 1 383 ? 20.270 -1.422 -45.872 1.00 82.12 383 VAL A CA 1
ATOM 3159 C C . VAL A 1 383 ? 19.794 0.010 -46.136 1.00 82.12 383 VAL A C 1
ATOM 3161 O O . VAL A 1 383 ? 20.148 0.584 -47.164 1.00 82.12 383 VAL A O 1
ATOM 3164 N N . GLY A 1 384 ? 19.040 0.607 -45.208 1.00 82.75 384 GLY A N 1
ATOM 3165 C CA . GLY A 1 384 ? 18.558 1.984 -45.328 1.00 82.75 384 GLY A CA 1
ATOM 3166 C C . GLY A 1 384 ? 19.692 3.011 -45.359 1.00 82.75 384 GLY A C 1
ATOM 3167 O O . GLY A 1 384 ? 19.692 3.901 -46.209 1.00 82.75 384 GLY A O 1
ATOM 3168 N N . LEU A 1 385 ? 20.706 2.847 -44.502 1.00 79.44 385 LEU A N 1
ATOM 3169 C CA . LEU A 1 385 ? 21.902 3.695 -44.503 1.00 79.44 385 LEU A CA 1
ATOM 3170 C C . LEU A 1 385 ? 22.659 3.574 -45.829 1.00 79.44 385 LEU A C 1
ATOM 3172 O O . LEU A 1 385 ? 22.971 4.587 -46.452 1.00 79.44 385 LEU A O 1
ATOM 3176 N N . LYS A 1 386 ? 22.888 2.352 -46.323 1.00 74.62 386 LYS A N 1
ATOM 3177 C CA . LYS A 1 386 ? 23.519 2.143 -47.636 1.00 74.62 386 LYS A CA 1
ATOM 3178 C C . LYS A 1 386 ? 22.782 2.872 -48.749 1.00 74.62 386 LYS A C 1
ATOM 3180 O O . LYS A 1 386 ? 23.394 3.653 -49.466 1.00 74.62 386 LYS A O 1
ATOM 3185 N N . GLN A 1 387 ? 21.470 2.675 -48.863 1.00 79.06 387 GLN A N 1
ATOM 3186 C CA . GLN A 1 387 ? 20.666 3.331 -49.895 1.00 79.06 387 GLN A CA 1
ATOM 3187 C C . GLN A 1 387 ? 20.764 4.860 -49.795 1.00 79.06 387 GLN A C 1
ATOM 3189 O O . GLN A 1 387 ? 21.023 5.531 -50.795 1.00 79.06 387 GLN A O 1
ATOM 3194 N N . LYS A 1 388 ? 20.637 5.419 -48.585 1.00 78.88 388 LYS A N 1
ATOM 3195 C CA . LYS A 1 388 ? 20.706 6.868 -48.339 1.00 78.88 388 LYS A CA 1
ATOM 3196 C C . LYS A 1 388 ? 22.052 7.472 -48.761 1.00 78.88 388 LYS A C 1
ATOM 3198 O O . LYS A 1 388 ? 22.075 8.559 -49.341 1.00 78.88 388 LYS A O 1
ATOM 3203 N N . TYR A 1 389 ? 23.165 6.782 -48.503 1.00 70.19 389 TYR A N 1
ATOM 3204 C CA . TYR A 1 389 ? 24.513 7.325 -48.712 1.00 70.19 389 TYR A CA 1
ATOM 3205 C C . TYR A 1 389 ? 25.194 6.881 -50.023 1.00 70.19 389 TYR A C 1
ATOM 3207 O O . TYR A 1 389 ? 26.016 7.628 -50.553 1.00 70.19 389 TYR A O 1
ATOM 3215 N N . GLU A 1 390 ? 24.808 5.756 -50.633 1.00 66.56 390 GLU A N 1
ATOM 3216 C CA . GLU A 1 390 ? 25.256 5.365 -51.982 1.00 66.56 390 GLU A CA 1
ATOM 3217 C C . GLU A 1 390 ? 24.629 6.251 -53.074 1.00 66.56 390 GLU A C 1
ATOM 3219 O O . GLU A 1 390 ? 25.318 6.654 -54.017 1.00 66.56 390 GLU A O 1
ATOM 3224 N N . HIS A 1 391 ? 23.352 6.633 -52.936 1.00 54.69 391 HIS A N 1
ATOM 3225 C CA . HIS A 1 391 ? 22.693 7.561 -53.867 1.00 54.69 391 HIS A CA 1
ATOM 3226 C C . HIS A 1 391 ? 23.270 8.982 -53.801 1.00 54.69 391 HIS A C 1
ATOM 3228 O O . HIS A 1 391 ? 23.381 9.656 -54.827 1.00 54.69 391 HIS A O 1
ATOM 3234 N N . LYS A 1 392 ? 23.703 9.420 -52.614 1.00 53.53 392 LYS A N 1
ATOM 3235 C CA . LYS A 1 392 ? 24.325 10.736 -52.406 1.00 53.53 392 LYS A CA 1
ATOM 3236 C C . LYS A 1 392 ? 25.693 10.846 -53.090 1.00 53.53 392 LYS A C 1
ATOM 3238 O O . LYS A 1 392 ? 26.026 11.901 -53.619 1.00 53.53 392 LYS A O 1
ATOM 3243 N N . ASN A 1 393 ? 26.439 9.740 -53.150 1.00 49.47 393 ASN A N 1
ATOM 3244 C CA . ASN A 1 393 ? 27.715 9.675 -53.859 1.00 49.47 393 ASN A CA 1
ATOM 3245 C C . ASN A 1 393 ? 27.549 9.597 -55.385 1.00 49.47 393 ASN A C 1
ATOM 3247 O O . ASN A 1 393 ? 28.383 10.153 -56.090 1.00 49.47 393 ASN A O 1
ATOM 3251 N N . ARG A 1 394 ? 26.477 8.993 -55.924 1.00 48.75 394 ARG A N 1
ATOM 3252 C CA . ARG A 1 394 ? 26.219 9.004 -57.384 1.00 48.75 394 ARG A CA 1
ATOM 3253 C C . ARG A 1 394 ? 25.801 10.382 -57.911 1.00 48.75 394 ARG A C 1
ATOM 3255 O O . ARG A 1 394 ? 26.322 10.812 -58.932 1.00 48.75 394 ARG A O 1
ATOM 3262 N N . GLY A 1 395 ? 24.959 11.119 -57.181 1.00 46.50 395 GLY A N 1
ATOM 3263 C CA . GLY A 1 395 ? 24.532 12.470 -57.585 1.00 46.50 395 GLY A CA 1
ATOM 3264 C C . GLY A 1 395 ? 25.643 13.536 -57.580 1.00 46.50 395 GLY A C 1
ATOM 3265 O O . GLY A 1 395 ? 25.474 14.602 -58.169 1.00 46.50 395 GLY A O 1
ATOM 3266 N N . ALA A 1 396 ? 26.786 13.265 -56.939 1.00 46.97 396 ALA A N 1
ATOM 3267 C CA . ALA A 1 396 ? 27.962 14.135 -56.987 1.00 46.97 396 ALA A CA 1
ATOM 3268 C C . ALA A 1 396 ? 28.807 13.935 -58.262 1.00 46.97 396 ALA A C 1
ATOM 3270 O O . ALA A 1 396 ? 29.480 14.870 -58.687 1.00 46.97 396 ALA A O 1
ATOM 3271 N N . TYR A 1 397 ? 28.749 12.754 -58.892 1.00 43.97 397 TYR A N 1
ATOM 3272 C CA . TYR A 1 397 ? 29.448 12.477 -60.154 1.00 43.97 397 TYR A CA 1
ATOM 3273 C C . TYR A 1 397 ? 28.663 12.955 -61.384 1.00 43.97 397 TYR A C 1
ATOM 3275 O O . TYR A 1 397 ? 29.282 13.393 -62.349 1.00 43.97 397 TYR A O 1
ATOM 3283 N N . ASP A 1 398 ? 27.327 12.967 -61.327 1.00 47.31 398 ASP A N 1
ATOM 3284 C CA . ASP A 1 398 ? 26.484 13.460 -62.432 1.00 47.31 398 ASP A CA 1
ATOM 3285 C C . ASP A 1 398 ? 26.451 15.000 -62.544 1.00 47.31 398 ASP A C 1
ATOM 3287 O O . ASP A 1 398 ? 26.013 15.530 -63.557 1.00 47.31 398 ASP A O 1
ATOM 3291 N N . ASN A 1 399 ? 26.941 15.731 -61.534 1.00 45.44 399 ASN A N 1
ATOM 3292 C CA . ASN A 1 399 ? 27.096 17.196 -61.573 1.00 45.44 399 ASN A CA 1
ATOM 3293 C C . ASN A 1 399 ? 28.521 17.652 -61.959 1.00 45.44 399 ASN A C 1
ATOM 3295 O O . ASN A 1 399 ? 28.822 18.844 -61.898 1.00 45.44 399 ASN A O 1
ATOM 3299 N N . PHE A 1 400 ? 29.405 16.713 -62.314 1.00 46.12 400 PHE A N 1
ATOM 3300 C CA . PHE A 1 400 ? 30.781 16.976 -62.762 1.00 46.12 400 PHE A CA 1
ATOM 3301 C C . PHE A 1 400 ? 31.053 16.524 -64.213 1.00 46.12 400 PHE A C 1
ATOM 3303 O O . PHE A 1 400 ? 32.203 16.570 -64.657 1.00 46.12 400 PHE A O 1
ATOM 3310 N N . GLN A 1 401 ? 30.013 16.125 -64.952 1.00 37.62 401 GLN A N 1
ATOM 3311 C CA . GLN A 1 401 ? 29.996 16.057 -66.421 1.00 37.62 401 GLN A CA 1
ATOM 3312 C C . GLN A 1 401 ? 29.173 17.218 -66.971 1.00 37.62 401 GLN A C 1
ATOM 3314 O O . GLN A 1 401 ? 29.528 17.692 -68.074 1.00 37.62 401 GLN A O 1
#